Protein AF-A0A317JE41-F1 (afdb_monomer)

Radius of gyration: 26.54 Å; Cα contacts (8 Å, |Δi|>4): 879; chains: 1; bounding box: 74×48×86 Å

Foldseek 3Di:
DVVVVVVLVVVQVVCVVPPPNPPDDRPCPDPVNVVVVCCCVPPVVVVCVVVVVLPPDPDDDDPDVQAPDACVCLLVVNCLQQQQAAAPVGDGSYDPVRLVVLQRVLVVLVVPDDPVVVVLVVLLVLVLLVQLLQLLQVLCVVCVPLVVVLVVPLVVVVPAQLSVLQVLLNVLSVVLNDPCQRVVNVHPHTSLRSSLSNLVSLVSSVVGDDDDPSCVSNLLSSLSSLQSLAEAAGDLVSLLVSLVVQLPQQDDPVVLVVLVVDDLLSNLLSSLNSNQSSCVSPRRLSSNVSNVCSSVVSGLVWDDLVNLSQTKHFFWWKDFPVATATEILDEQQWTGRHLQDIAGNVSVVSSLLVCLVVVFAEEEEEQEQCVDSNCVNSLCNLCCVCVPPSRVSRYWYKWDHCPFCQLQVVDDDWFLVVLLVVQLCLALVAPVRGIHGGPLDDSVLLSVLSNLVSVLCCCQLVVVDRTDDSLRSNLSVLSSVLLSVVQSCLRRVGRYYYHYYNSSAARRLLNVLLNQQLLCCLAVLVGDDPVNSSSSSSSQASRCCSSRVHHHDDVSSSSSSSSVVSSSVSCVVCSVVSQVSSVVSGPTNSSHGIDMGTD

pLDDT: mean 86.62, std 13.16, range [37.41, 98.38]

Mean predicted aligned error: 8.94 Å

Solvent-accessible surface area (backbone atoms only — not comparable to full-atom values): 31722 Å² total; per-residue (Å²): 105,71,68,56,57,47,50,46,52,51,48,45,54,53,50,69,69,45,89,86,46,87,85,62,75,53,62,79,70,35,65,70,47,46,51,51,52,46,46,43,53,66,61,50,51,61,51,42,76,76,62,66,82,66,84,74,74,87,70,85,81,72,93,59,97,73,54,64,85,58,70,60,44,29,48,72,54,74,52,49,67,44,50,22,21,23,43,90,92,56,62,63,32,56,49,72,68,54,55,52,47,40,50,54,51,39,53,52,46,64,71,66,56,52,71,75,55,54,51,52,53,49,51,46,51,45,48,51,24,50,50,32,20,52,51,27,36,53,50,46,69,79,34,50,69,65,52,52,55,43,62,67,55,44,70,82,35,77,86,39,67,22,52,49,25,38,51,50,12,54,52,24,31,54,49,6,36,32,77,68,19,32,60,92,62,74,37,98,62,32,7,41,57,25,41,41,48,15,54,54,25,44,51,47,19,70,73,38,83,72,60,70,73,56,40,72,58,48,50,63,53,47,19,51,51,26,33,43,54,46,66,33,62,65,89,56,64,66,54,36,51,52,53,51,50,33,33,55,69,35,43,58,77,71,58,58,65,58,42,73,78,51,61,69,38,58,38,52,56,50,47,49,53,13,36,46,54,48,46,67,83,48,66,47,26,38,34,51,50,52,31,46,33,62,75,71,69,44,58,42,72,28,46,40,45,58,82,66,75,48,68,39,29,27,56,28,30,46,34,45,94,88,46,63,25,41,32,27,48,27,35,45,68,41,32,29,42,32,64,71,50,47,46,69,36,67,51,53,54,25,25,46,54,49,30,49,77,67,77,36,31,36,35,38,41,32,43,42,35,50,80,38,75,84,35,25,35,55,43,51,46,55,57,53,48,30,72,38,85,84,30,48,92,28,38,40,43,32,33,50,29,75,71,38,63,72,60,70,54,76,66,90,78,44,49,33,72,62,49,53,53,48,54,50,46,38,58,72,60,18,75,86,54,34,21,40,74,36,88,88,54,57,66,70,60,50,51,52,44,52,63,48,51,54,52,49,45,38,46,68,69,48,71,58,49,65,62,37,54,74,64,53,52,49,27,48,51,52,55,50,52,52,55,50,50,54,49,53,45,56,75,65,62,41,43,30,35,32,35,23,17,76,70,28,29,45,72,22,18,47,52,52,32,48,53,56,52,48,50,44,34,67,70,35,73,93,51,78,54,70,72,58,48,52,49,41,49,36,44,37,36,40,40,15,36,64,76,40,48,38,74,47,57,64,68,60,53,53,48,53,31,53,26,48,43,55,52,51,54,36,41,70,75,41,35,69,61,52,43,58,61,52,50,75,76,45,92,56,63,59,69,81,50,34,42,74,42,82,73

Sequence (599 aa):
MALADEAVKKWDRYTLLFKKTQDRESVQLLKEYRDLKQFFKSKVVRFNKKSLEIGVEEQRITDSGFLIKDLESIRSDADYELLLLRKEEGGYFASSALLRHILLVGQSDELLLHSEYQELISHLKATKDLQAHMIAQEMLKQNLSPIDNFFKQAKDFTLEESAICMSKALIALMLAANPYNLMRNDADKVCEQYLVDFCLFLRQAISKPRSGPLTALIDPLYHKLSYLLFTQACSYEKALELITQLIAMGHSKNELLSAQKIQLDSVLLYQDVAIRTALKAYPSGPLMQALALVREQRLGQGLDLFSQKNWPIQIYAILTDQLKINCMKVASMTMQTTLTDVELIPEFIGFMQVLASRDQKYVVINLQNRSSWQEKARCTCLENSQYKQEFSEHLSVITFDKDSDFYHQRESGSKSSDFLLKCAQEVLSGQEYGFYFSPTVNSSQLTFFINKALLLIHELFFDGKQEFSHRDRLDYIEIFHFFLFLHIIDQLKPDILSFTCKDGVDTSSVFSAEVFAWLHVMNHPEGLPKSKRDFLLYLLYAPAMTLRGRSIDKDRIQRMASAMHVFIEKLNHNGFVIQEAFSQLYQMSFFKKARVQEG

Nearest PDB structures (foldseek):
  5m43-assembly1_A  TM=4.711E-01  e=1.044E+00  Thermochaetoides thermophila DSM 1495
  1p15-assembly2_B  TM=6.102E-01  e=3.814E+00  Mus musculus
  8wx7-assembly1_A  TM=5.776E-01  e=5.875E+00  Homo sapiens

Structure (mmCIF, N/CA/C/O backbone):
data_AF-A0A317JE41-F1
#
_entry.id   AF-A0A317JE41-F1
#
loop_
_atom_site.group_PDB
_atom_site.id
_atom_site.type_symbol
_atom_site.label_atom_id
_atom_site.label_alt_id
_atom_site.label_comp_id
_atom_site.label_asym_id
_atom_site.label_entity_id
_atom_site.label_seq_id
_atom_site.pdbx_PDB_ins_code
_atom_site.Cartn_x
_atom_site.Cartn_y
_atom_site.Cartn_z
_atom_site.occupancy
_atom_site.B_iso_or_equiv
_atom_site.auth_seq_id
_atom_site.auth_comp_id
_atom_site.auth_asym_id
_atom_site.auth_atom_id
_atom_site.pdbx_PDB_model_num
ATOM 1 N N . MET A 1 1 ? 36.221 -1.364 16.313 1.00 59.94 1 MET A N 1
ATOM 2 C CA . MET A 1 1 ? 37.161 -1.456 17.456 1.00 59.94 1 MET A CA 1
ATOM 3 C C . MET A 1 1 ? 37.428 -0.118 18.132 1.00 59.94 1 MET A C 1
ATOM 5 O O . MET A 1 1 ? 37.438 -0.130 19.347 1.00 59.94 1 MET A O 1
ATOM 9 N N . ALA A 1 2 ? 37.556 1.019 17.427 1.00 49.84 2 ALA A N 1
ATOM 10 C CA . ALA A 1 2 ? 37.812 2.320 18.074 1.00 49.84 2 ALA A CA 1
ATOM 11 C C . ALA A 1 2 ? 36.802 2.680 19.188 1.00 49.84 2 ALA A C 1
ATOM 13 O O . ALA A 1 2 ? 37.223 3.007 20.289 1.00 49.84 2 ALA A O 1
ATOM 14 N N . LEU A 1 3 ? 35.494 2.507 18.948 1.00 45.66 3 LEU A N 1
ATOM 15 C CA . LEU A 1 3 ? 34.444 2.729 19.958 1.00 45.66 3 LEU A CA 1
ATOM 16 C C . LEU A 1 3 ? 34.492 1.729 21.126 1.00 45.66 3 LEU A C 1
ATOM 18 O O . LEU A 1 3 ? 34.196 2.099 22.255 1.00 45.66 3 LEU A O 1
ATOM 22 N N . ALA A 1 4 ? 34.895 0.478 20.879 1.00 54.88 4 ALA A N 1
ATOM 23 C CA . ALA A 1 4 ? 35.061 -0.531 21.927 1.00 54.88 4 ALA A CA 1
ATOM 24 C C . ALA A 1 4 ? 36.311 -0.249 22.776 1.00 54.88 4 ALA A C 1
ATOM 26 O O . ALA A 1 4 ? 36.236 -0.293 23.997 1.00 54.88 4 ALA A O 1
ATOM 27 N N . ASP A 1 5 ? 37.431 0.128 22.150 1.00 65.56 5 ASP A N 1
ATOM 28 C CA . ASP A 1 5 ? 38.633 0.586 22.853 1.00 65.56 5 ASP A CA 1
ATOM 29 C C . ASP A 1 5 ? 38.342 1.892 23.634 1.00 65.56 5 ASP A C 1
ATOM 31 O O . ASP A 1 5 ? 38.882 2.090 24.720 1.00 65.56 5 ASP A O 1
ATOM 35 N N . GLU A 1 6 ? 37.469 2.777 23.134 1.00 63.47 6 GLU A N 1
ATOM 36 C CA . GLU A 1 6 ? 37.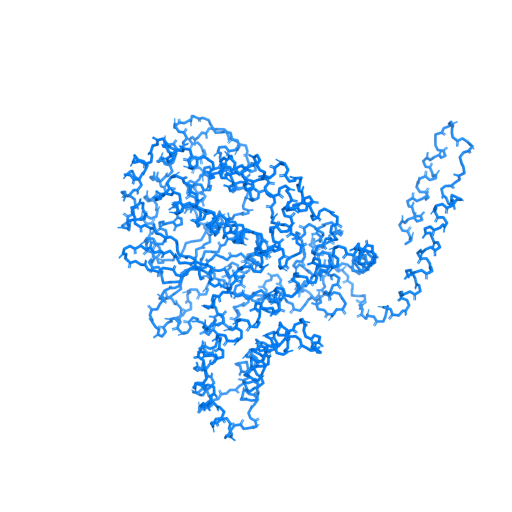043 3.997 23.836 1.00 63.47 6 GLU A CA 1
ATOM 37 C C . GLU A 1 6 ? 36.101 3.700 25.014 1.00 63.47 6 GLU A C 1
ATOM 39 O O . GLU A 1 6 ? 36.295 4.239 26.105 1.00 63.47 6 GLU A O 1
ATOM 44 N N . ALA A 1 7 ? 35.122 2.811 24.832 1.00 59.72 7 ALA A N 1
ATOM 45 C CA . ALA A 1 7 ? 34.223 2.358 25.890 1.00 59.72 7 ALA A CA 1
ATOM 46 C C . ALA A 1 7 ? 34.988 1.624 26.998 1.00 59.72 7 ALA A C 1
ATOM 48 O O . ALA A 1 7 ? 34.762 1.897 28.171 1.00 59.72 7 ALA A O 1
ATOM 49 N N . VAL A 1 8 ? 35.955 0.775 26.642 1.00 68.12 8 VAL A N 1
ATOM 50 C CA . VAL A 1 8 ? 36.831 0.082 27.596 1.00 68.12 8 VAL A CA 1
ATOM 51 C C . VAL A 1 8 ? 37.728 1.060 28.350 1.00 68.12 8 VAL A C 1
ATOM 53 O O . VAL A 1 8 ? 37.846 0.952 29.564 1.00 68.12 8 VAL A O 1
ATOM 56 N N . LYS A 1 9 ? 38.284 2.080 27.682 1.00 71.44 9 LYS A N 1
ATOM 57 C CA . LYS A 1 9 ? 39.023 3.160 28.362 1.00 71.44 9 LYS A CA 1
ATOM 58 C C . LYS A 1 9 ? 38.139 3.961 29.317 1.00 71.44 9 LYS A C 1
ATOM 60 O O . LYS A 1 9 ? 38.589 4.313 30.405 1.00 71.44 9 LYS A O 1
ATOM 65 N N . LYS A 1 10 ? 36.894 4.264 28.930 1.00 71.56 10 LYS A N 1
ATOM 66 C CA . LYS A 1 10 ? 35.920 4.927 29.813 1.00 71.56 10 LYS A CA 1
ATOM 67 C C . LYS A 1 10 ? 35.579 4.030 30.998 1.00 71.56 10 LYS A C 1
ATOM 69 O O . LYS A 1 10 ? 35.565 4.513 32.124 1.00 71.56 10 LYS A O 1
ATOM 74 N N . TRP A 1 11 ? 35.372 2.738 30.765 1.00 64.56 11 TRP A N 1
ATOM 75 C CA . TRP A 1 11 ? 35.027 1.789 31.812 1.00 64.56 11 TRP A CA 1
ATOM 76 C C . TRP A 1 11 ? 36.175 1.605 32.802 1.00 64.56 11 TRP A C 1
ATOM 78 O O . TRP A 1 11 ? 35.960 1.833 33.983 1.00 64.56 11 TRP A O 1
ATOM 88 N N . ASP A 1 12 ? 37.404 1.363 32.332 1.00 73.06 12 ASP A N 1
ATOM 89 C CA . ASP A 1 12 ? 38.615 1.311 33.167 1.00 73.06 12 ASP A CA 1
ATOM 90 C C . ASP A 1 12 ? 38.791 2.594 34.000 1.00 73.06 12 ASP A C 1
ATOM 92 O O . ASP A 1 12 ? 39.126 2.536 35.184 1.00 73.06 12 ASP A O 1
ATOM 96 N N . ARG A 1 13 ? 38.492 3.764 33.415 1.00 69.88 13 ARG A N 1
ATOM 97 C CA . ARG A 1 13 ? 38.523 5.056 34.116 1.00 69.88 13 ARG A CA 1
ATOM 98 C C . ARG A 1 13 ? 37.475 5.148 35.230 1.00 69.88 13 ARG A C 1
ATOM 100 O O . ARG A 1 13 ? 37.774 5.712 36.280 1.00 69.88 13 ARG A O 1
ATOM 107 N N . TYR A 1 14 ? 36.275 4.601 35.032 1.00 63.78 14 TYR A N 1
ATOM 108 C CA . TYR A 1 14 ? 35.246 4.535 36.076 1.00 63.78 14 TYR A CA 1
ATOM 109 C C . TYR A 1 14 ? 35.567 3.483 37.144 1.00 63.78 14 TYR A C 1
ATOM 111 O O . TYR A 1 14 ? 35.355 3.748 38.324 1.00 63.78 14 TYR A O 1
ATOM 119 N N . THR A 1 15 ? 36.151 2.341 36.779 1.00 64.19 15 THR A N 1
ATOM 120 C CA . THR A 1 15 ? 36.567 1.294 37.729 1.00 64.19 15 THR A CA 1
ATOM 121 C C . THR A 1 15 ? 37.681 1.777 38.667 1.00 64.19 15 THR A C 1
ATOM 123 O O . THR A 1 15 ? 37.686 1.423 39.845 1.00 64.19 15 THR A O 1
ATOM 126 N N . LEU A 1 16 ? 38.567 2.657 38.180 1.00 62.62 16 LEU A N 1
ATOM 127 C CA . LEU A 1 16 ? 39.599 3.341 38.975 1.00 62.62 16 LEU A CA 1
ATOM 128 C C . LEU A 1 16 ? 39.034 4.359 39.985 1.00 62.62 16 LEU A C 1
ATOM 130 O O . LEU A 1 16 ? 39.674 4.632 41.000 1.00 62.62 16 LEU A O 1
ATOM 134 N N . LEU A 1 17 ? 37.851 4.931 39.730 1.00 59.09 17 LEU A N 1
ATOM 135 C CA . LEU A 1 17 ? 37.227 5.934 40.607 1.00 59.09 17 LEU A CA 1
ATOM 136 C C . LEU A 1 17 ? 36.555 5.313 41.845 1.00 59.09 17 LEU A C 1
ATOM 138 O O . LEU A 1 17 ? 36.414 5.983 42.871 1.00 59.09 17 LEU A O 1
ATOM 142 N N . PHE A 1 18 ? 36.182 4.032 41.798 1.00 58.84 18 PHE A N 1
ATOM 143 C CA . PHE A 1 18 ? 35.609 3.328 42.944 1.00 58.84 18 PHE A CA 1
ATOM 144 C C . PHE A 1 18 ? 36.723 2.728 43.821 1.00 58.84 18 PHE A C 1
ATOM 146 O O . PHE A 1 18 ? 37.302 1.688 43.527 1.00 58.84 18 PHE A O 1
ATOM 153 N N . LYS A 1 19 ? 37.007 3.378 44.959 1.00 52.50 19 LYS A N 1
ATOM 154 C CA . LYS A 1 19 ? 38.100 3.053 45.909 1.00 52.50 19 LYS A CA 1
ATOM 155 C C . LYS A 1 19 ? 38.102 1.629 46.512 1.00 52.50 19 LYS A C 1
ATOM 157 O O . LYS A 1 19 ? 39.000 1.320 47.284 1.00 52.50 19 LYS A O 1
ATOM 162 N N . LYS A 1 20 ? 37.128 0.764 46.201 1.00 54.53 20 LYS A N 1
ATOM 163 C CA . LYS A 1 20 ? 37.030 -0.621 46.713 1.00 54.53 20 LYS A CA 1
ATOM 164 C C . LYS A 1 20 ? 37.390 -1.706 45.686 1.00 54.53 20 LYS A C 1
ATOM 166 O O . LYS A 1 20 ? 37.285 -2.884 46.001 1.00 54.53 20 LYS A O 1
ATOM 171 N N . THR A 1 21 ? 37.818 -1.333 44.481 1.00 54.47 21 THR A N 1
ATOM 172 C CA . THR A 1 21 ? 38.137 -2.266 43.381 1.00 54.47 21 THR A CA 1
ATOM 173 C C . THR A 1 21 ? 39.599 -2.182 42.934 1.00 54.47 21 THR A C 1
ATOM 175 O O . THR A 1 21 ? 39.884 -2.298 41.748 1.00 54.47 21 THR A O 1
ATOM 178 N N . GLN A 1 22 ? 40.539 -1.982 43.867 1.00 54.03 22 GLN A N 1
ATOM 179 C CA . GLN A 1 22 ? 41.975 -1.904 43.543 1.00 54.03 22 GLN A CA 1
ATOM 180 C C . GLN A 1 22 ? 42.580 -3.225 43.022 1.00 54.03 22 GLN A C 1
ATOM 182 O O . GLN A 1 22 ? 43.631 -3.175 42.394 1.00 54.03 22 GLN A O 1
ATOM 187 N N . ASP A 1 23 ? 41.884 -4.358 43.172 1.00 57.72 23 ASP A N 1
ATOM 188 C CA . ASP A 1 23 ? 42.351 -5.681 42.718 1.00 57.72 23 ASP A CA 1
ATOM 189 C C . ASP A 1 23 ? 41.690 -6.187 41.420 1.00 57.72 23 ASP A C 1
ATOM 191 O O . ASP A 1 23 ? 41.852 -7.352 41.056 1.00 57.72 23 ASP A O 1
ATOM 195 N N . ARG A 1 24 ? 40.910 -5.363 40.702 1.00 58.41 24 ARG A N 1
ATOM 196 C CA . ARG A 1 24 ? 40.338 -5.794 39.413 1.00 58.41 24 ARG A CA 1
ATOM 197 C C . ARG A 1 24 ? 41.278 -5.455 38.261 1.00 58.41 24 ARG A C 1
ATOM 199 O O . ARG A 1 24 ? 41.581 -4.289 38.024 1.00 58.41 24 ARG A O 1
ATOM 206 N N . GLU A 1 25 ? 41.701 -6.488 37.532 1.00 65.81 25 GLU A N 1
ATOM 207 C CA . GLU A 1 25 ? 42.441 -6.350 36.278 1.00 65.81 25 GLU A CA 1
ATOM 208 C C . GLU A 1 25 ? 41.686 -5.432 35.302 1.00 65.81 25 GLU A C 1
ATOM 210 O O . GLU A 1 25 ? 40.456 -5.478 35.216 1.00 65.81 25 GLU A O 1
ATOM 215 N N . SER A 1 26 ? 42.423 -4.588 34.567 1.00 72.44 26 SER A N 1
ATOM 216 C CA . SER A 1 26 ? 41.848 -3.752 33.504 1.00 72.44 26 SER A CA 1
ATOM 217 C C . SER A 1 26 ? 41.014 -4.615 32.562 1.00 72.44 26 SER A C 1
ATOM 219 O O . SER A 1 26 ? 41.409 -5.726 32.200 1.00 72.44 26 SER A O 1
ATOM 221 N N . VAL A 1 27 ? 39.890 -4.076 32.095 1.00 69.62 27 VAL A N 1
ATOM 222 C CA . VAL A 1 27 ? 39.012 -4.741 31.126 1.00 69.62 27 VAL A CA 1
ATOM 223 C C . VAL A 1 27 ? 39.783 -5.099 29.844 1.00 69.62 27 VAL A C 1
ATOM 225 O O . VAL A 1 27 ? 39.440 -6.061 29.164 1.00 69.62 27 VAL A O 1
ATOM 228 N N . GLN A 1 28 ? 40.889 -4.405 29.545 1.00 70.12 28 GLN A N 1
ATOM 229 C CA . GLN A 1 28 ? 41.790 -4.735 28.432 1.00 70.12 28 GLN A CA 1
ATOM 230 C C . GLN A 1 28 ? 42.586 -6.035 28.629 1.00 70.12 28 GLN A C 1
ATOM 232 O O . GLN A 1 28 ? 43.071 -6.625 27.656 1.00 70.12 28 GLN A O 1
ATOM 237 N N . LEU A 1 29 ? 42.779 -6.455 29.879 1.00 72.88 29 LEU A N 1
ATOM 238 C CA . LEU A 1 29 ? 43.512 -7.661 30.251 1.00 72.88 29 LEU A CA 1
ATOM 239 C C . LEU A 1 29 ? 42.608 -8.895 30.313 1.00 72.88 29 LEU A C 1
ATOM 241 O O . LEU A 1 29 ? 43.124 -10.001 30.151 1.00 72.88 29 LEU A O 1
ATOM 245 N N . LEU A 1 30 ? 41.292 -8.697 30.452 1.00 77.50 30 LEU A N 1
ATOM 246 C CA . LEU A 1 30 ? 40.309 -9.774 30.464 1.00 77.50 30 LEU A CA 1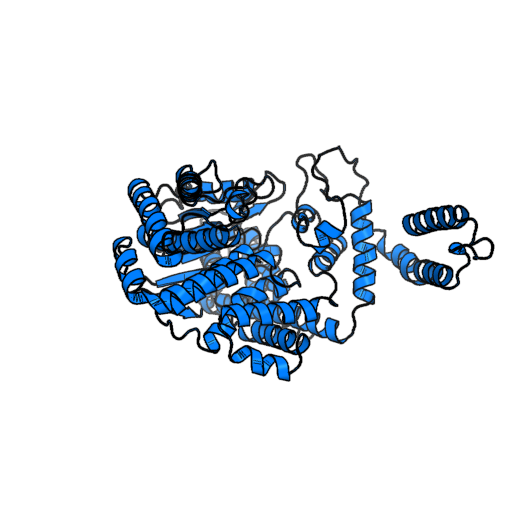
ATOM 247 C C . LEU A 1 30 ? 40.422 -10.638 29.209 1.00 77.50 30 LEU A C 1
ATOM 249 O O . LEU A 1 30 ? 40.522 -10.142 28.077 1.00 77.50 30 LEU A O 1
ATOM 253 N N . LYS A 1 31 ? 40.383 -11.954 29.425 1.00 76.12 31 LYS A N 1
ATOM 254 C CA . LYS A 1 31 ? 40.452 -12.952 28.360 1.00 76.12 31 LYS A CA 1
ATOM 255 C C . LYS A 1 31 ? 39.328 -12.732 27.350 1.00 76.12 31 LYS A C 1
ATOM 257 O O . LYS A 1 31 ? 39.586 -12.725 26.157 1.00 76.12 31 LYS A O 1
ATOM 262 N N . GLU A 1 32 ? 38.128 -12.423 27.820 1.00 73.19 32 GLU A N 1
ATOM 263 C CA . GLU A 1 32 ? 36.938 -12.159 27.013 1.00 73.19 32 GLU A CA 1
ATOM 264 C C . GLU A 1 32 ? 37.141 -10.964 26.070 1.00 73.19 32 GLU A C 1
ATOM 266 O O . GLU A 1 32 ? 36.767 -11.025 24.900 1.00 73.19 32 GLU A O 1
ATOM 271 N N . TYR A 1 33 ? 37.788 -9.888 26.538 1.00 72.25 33 TYR A N 1
ATOM 272 C CA . TYR A 1 33 ? 38.090 -8.729 25.694 1.00 72.25 33 TYR A CA 1
ATOM 273 C C . TYR A 1 33 ? 39.169 -9.040 24.656 1.00 72.25 33 TYR A C 1
ATOM 275 O O . TYR A 1 33 ? 39.072 -8.620 23.500 1.00 72.25 33 TYR A O 1
ATOM 283 N N . ARG A 1 34 ? 40.206 -9.785 25.050 1.00 76.38 34 ARG A N 1
ATOM 284 C CA . ARG A 1 34 ? 41.276 -10.210 24.138 1.00 76.38 34 ARG A CA 1
ATOM 285 C C . ARG A 1 34 ? 40.758 -11.181 23.085 1.00 76.38 34 ARG A C 1
ATOM 287 O O . ARG A 1 34 ? 41.081 -10.995 21.915 1.00 76.38 34 ARG A O 1
ATOM 294 N N . ASP A 1 35 ? 39.907 -12.122 23.476 1.00 74.56 35 ASP A N 1
ATOM 295 C CA . ASP A 1 35 ? 39.244 -13.080 22.595 1.00 74.56 35 ASP A CA 1
ATOM 296 C C . ASP A 1 35 ? 38.302 -12.348 21.631 1.00 74.56 35 ASP A C 1
ATOM 298 O O . ASP A 1 35 ? 38.370 -12.577 20.425 1.00 74.56 35 ASP A O 1
ATOM 302 N N . LEU A 1 36 ? 37.521 -11.367 22.106 1.00 68.25 36 LEU A N 1
ATOM 303 C CA . LEU A 1 36 ? 36.695 -10.502 21.255 1.00 68.25 36 LEU A CA 1
ATOM 304 C C . LEU A 1 36 ? 37.548 -9.682 20.269 1.00 68.25 36 LEU A C 1
ATOM 306 O O . LEU A 1 36 ? 37.234 -9.595 19.081 1.00 68.25 36 LEU A O 1
ATOM 310 N N . LYS A 1 37 ? 38.663 -9.104 20.731 1.00 72.25 37 LYS A N 1
ATOM 311 C CA . LYS A 1 37 ? 39.606 -8.325 19.908 1.00 72.25 37 LYS A CA 1
ATOM 312 C C . LYS A 1 37 ? 40.315 -9.200 18.874 1.00 72.25 37 LYS A C 1
ATOM 314 O O . LYS A 1 37 ? 40.525 -8.762 17.740 1.00 72.25 37 LYS A O 1
ATOM 319 N N . GLN A 1 38 ? 40.668 -10.428 19.239 1.00 71.44 38 GLN A N 1
ATOM 320 C CA . GLN A 1 38 ? 41.272 -11.421 18.357 1.00 71.44 38 GLN A CA 1
ATOM 321 C C . GLN A 1 38 ? 40.255 -11.965 17.353 1.00 71.44 38 GLN A C 1
ATOM 323 O O . GLN A 1 38 ? 40.590 -12.084 16.174 1.00 71.44 38 GLN A O 1
ATOM 328 N N . PHE A 1 39 ? 39.011 -12.212 17.761 1.00 69.06 39 PHE A N 1
ATOM 329 C CA . PHE A 1 39 ? 37.898 -12.548 16.877 1.00 69.06 39 PHE A CA 1
ATOM 330 C C . PHE A 1 39 ? 37.673 -11.433 15.846 1.00 69.06 39 PHE A C 1
ATOM 332 O O . PHE A 1 39 ? 37.740 -11.688 14.644 1.00 69.06 39 PHE A O 1
ATOM 339 N N . PHE A 1 40 ? 37.565 -10.172 16.281 1.00 61.88 40 PHE A N 1
ATOM 340 C CA . PHE A 1 40 ? 37.446 -9.024 15.376 1.00 61.88 40 PHE A CA 1
ATOM 341 C C . PHE A 1 40 ? 38.630 -8.916 14.405 1.00 61.88 40 PHE A C 1
ATOM 343 O O . PHE A 1 40 ? 38.439 -8.736 13.203 1.00 61.88 40 PHE A O 1
ATOM 350 N N . LYS A 1 41 ? 39.873 -9.057 14.880 1.00 63.41 41 LYS A N 1
ATOM 351 C CA . LYS A 1 41 ? 41.058 -8.995 14.006 1.00 63.41 41 LYS A CA 1
ATOM 352 C C . LYS A 1 41 ? 41.142 -10.167 13.022 1.00 63.41 41 LYS A C 1
ATOM 354 O O . LYS A 1 41 ? 41.528 -9.967 11.872 1.00 63.41 41 LYS A O 1
ATOM 359 N N . SER A 1 42 ? 40.816 -11.380 13.457 1.00 59.28 42 SER A N 1
ATOM 360 C CA . SER A 1 42 ? 41.014 -12.601 12.666 1.00 59.28 42 SER A CA 1
ATOM 361 C C . SER A 1 42 ? 39.864 -12.900 11.708 1.00 59.28 42 SER A C 1
ATOM 363 O O . SER A 1 42 ? 40.121 -13.369 10.599 1.00 59.28 42 SER A O 1
ATOM 365 N N . LYS A 1 43 ? 38.620 -12.611 12.109 1.00 55.34 43 LYS A N 1
ATOM 366 C CA . LYS A 1 43 ? 37.407 -12.909 11.339 1.00 55.34 43 LYS A CA 1
ATOM 367 C C . LYS A 1 43 ? 36.837 -11.680 10.634 1.00 55.34 43 LYS A C 1
ATOM 369 O O . LYS A 1 43 ? 36.477 -11.802 9.474 1.00 55.34 43 LYS A O 1
ATOM 374 N N . VAL A 1 44 ? 36.834 -10.501 11.266 1.00 50.69 44 VAL A N 1
ATOM 375 C CA . VAL A 1 44 ? 36.193 -9.287 10.707 1.00 50.69 44 VAL A CA 1
ATOM 376 C C . VAL A 1 44 ? 37.170 -8.440 9.871 1.00 50.69 44 VAL A C 1
ATOM 378 O O . VAL A 1 44 ? 36.868 -8.064 8.742 1.00 50.69 44 VAL A O 1
ATOM 381 N N . VAL A 1 45 ? 38.387 -8.166 10.362 1.00 53.22 45 VAL A N 1
ATOM 382 C CA . VAL A 1 45 ? 39.374 -7.316 9.649 1.00 53.22 45 VAL A CA 1
ATOM 383 C C . VAL A 1 45 ? 39.982 -8.012 8.423 1.00 53.22 45 VAL A C 1
ATOM 385 O O . VAL A 1 45 ? 40.210 -7.370 7.398 1.00 53.22 45 VAL A O 1
ATOM 388 N N . ARG A 1 46 ? 40.222 -9.329 8.493 1.00 49.25 46 ARG A N 1
ATOM 389 C CA . ARG A 1 46 ? 40.727 -10.116 7.352 1.00 49.25 46 ARG A CA 1
ATOM 390 C C . ARG A 1 46 ? 39.715 -10.204 6.205 1.00 49.25 46 ARG A C 1
ATOM 392 O O . ARG A 1 46 ? 40.133 -10.209 5.053 1.00 49.25 46 ARG A O 1
ATOM 399 N N . PHE A 1 47 ? 38.418 -10.221 6.519 1.00 40.94 47 PHE A N 1
ATOM 400 C CA . PHE A 1 47 ? 37.336 -10.163 5.531 1.00 40.94 47 PHE A CA 1
ATOM 401 C C . PHE A 1 47 ? 37.239 -8.768 4.895 1.00 40.94 47 PHE A C 1
ATOM 403 O O . PHE A 1 47 ? 37.156 -8.641 3.679 1.00 40.94 47 PHE A O 1
ATOM 410 N N . ASN A 1 48 ? 37.382 -7.719 5.710 1.00 41.94 48 ASN A N 1
ATOM 411 C CA . ASN A 1 48 ? 37.308 -6.319 5.290 1.00 41.94 48 ASN A CA 1
ATOM 412 C C . ASN A 1 48 ? 38.325 -5.920 4.211 1.00 41.94 48 ASN A C 1
ATOM 414 O O . ASN A 1 48 ? 37.986 -5.137 3.333 1.00 41.94 48 ASN A O 1
ATOM 418 N N . LYS A 1 49 ? 39.542 -6.482 4.199 1.00 43.50 49 LYS A N 1
ATOM 419 C CA . LYS A 1 49 ? 40.528 -6.171 3.144 1.00 43.50 49 LYS A CA 1
ATOM 420 C C . LYS A 1 49 ? 40.070 -6.568 1.729 1.00 43.50 49 LYS A C 1
ATOM 422 O O . LYS A 1 49 ? 40.604 -6.019 0.777 1.00 43.50 49 LYS A O 1
ATOM 427 N N . LYS A 1 50 ? 39.107 -7.490 1.598 1.00 41.41 50 LYS A N 1
ATOM 428 C CA . LYS A 1 50 ? 38.481 -7.871 0.318 1.00 41.41 50 LYS A CA 1
ATOM 429 C C . LYS A 1 50 ? 37.220 -7.059 -0.014 1.00 41.41 50 LYS A C 1
ATOM 431 O O . LYS A 1 50 ? 36.847 -7.003 -1.175 1.00 41.41 50 LYS A O 1
ATOM 436 N N . SER A 1 51 ? 36.575 -6.443 0.979 1.00 38.62 51 SER A N 1
ATOM 437 C CA . SER A 1 51 ? 35.281 -5.747 0.832 1.00 38.62 51 SER A CA 1
ATOM 438 C C . SER A 1 51 ? 35.400 -4.218 0.731 1.00 38.62 51 SER A C 1
ATOM 440 O O . SER A 1 51 ? 34.406 -3.545 0.480 1.00 38.62 51 SER A O 1
ATOM 442 N N . LEU A 1 52 ? 36.590 -3.658 0.980 1.00 39.88 52 LEU A N 1
ATOM 443 C CA . LEU A 1 52 ? 36.841 -2.212 1.113 1.00 39.88 52 LEU A CA 1
ATOM 444 C C . LEU A 1 52 ? 37.230 -1.489 -0.188 1.00 39.88 52 LEU A C 1
ATOM 446 O O . LEU A 1 52 ? 37.522 -0.300 -0.140 1.00 39.88 52 LEU A O 1
ATOM 450 N N . GLU A 1 53 ? 37.183 -2.159 -1.341 1.00 43.34 53 GLU A N 1
ATOM 451 C CA . GLU A 1 53 ? 37.290 -1.511 -2.663 1.00 43.34 53 GLU A CA 1
ATOM 452 C C . GLU A 1 53 ? 35.937 -0.972 -3.176 1.00 43.34 53 GLU A C 1
ATOM 454 O O . GLU A 1 53 ? 35.804 -0.604 -4.340 1.00 43.34 53 GLU A O 1
ATOM 459 N N . ILE A 1 54 ? 34.908 -0.898 -2.323 1.00 41.62 54 ILE A N 1
ATOM 460 C CA . ILE A 1 54 ? 33.650 -0.219 -2.658 1.00 41.62 54 ILE A CA 1
ATOM 461 C C . ILE A 1 54 ? 33.891 1.287 -2.497 1.00 41.62 54 ILE A C 1
ATOM 463 O O . ILE A 1 54 ? 33.928 1.802 -1.378 1.00 41.62 54 ILE A O 1
ATOM 467 N N . GLY A 1 55 ? 34.114 1.967 -3.625 1.00 37.88 55 GLY A N 1
ATOM 468 C CA . GLY A 1 55 ? 34.434 3.392 -3.748 1.00 37.88 55 GLY A CA 1
ATOM 469 C C . GLY A 1 55 ? 33.339 4.331 -3.241 1.00 37.88 55 GLY A C 1
ATOM 470 O O . GLY A 1 55 ? 32.657 4.986 -4.021 1.00 37.88 55 GLY A O 1
ATOM 471 N N . VAL A 1 56 ? 33.179 4.427 -1.923 1.00 41.25 56 VAL A N 1
ATOM 472 C CA . VAL A 1 56 ? 32.422 5.512 -1.295 1.00 41.25 56 VAL A CA 1
ATOM 473 C C . VAL A 1 56 ? 33.359 6.714 -1.208 1.00 41.25 56 VAL A C 1
ATOM 475 O O . VAL A 1 56 ? 34.108 6.849 -0.240 1.00 41.25 56 VAL A O 1
ATOM 478 N N . GLU A 1 57 ? 33.368 7.548 -2.251 1.00 38.88 57 GLU A N 1
ATOM 479 C CA . GLU A 1 57 ? 34.060 8.839 -2.219 1.00 38.88 57 GLU A CA 1
ATOM 480 C C . GLU A 1 57 ? 33.594 9.647 -0.999 1.00 38.88 57 GLU A C 1
ATOM 482 O O . GLU A 1 57 ? 32.395 9.805 -0.751 1.00 38.88 57 GLU A O 1
ATOM 487 N N . GLU A 1 58 ? 34.551 10.147 -0.214 1.00 37.41 58 GLU A N 1
ATOM 488 C CA . GLU A 1 58 ? 34.303 11.047 0.913 1.00 37.41 58 GLU A CA 1
ATOM 489 C C . GLU A 1 58 ? 33.845 12.415 0.384 1.00 37.41 58 GLU A C 1
ATOM 491 O O . GLU A 1 58 ? 34.617 13.368 0.295 1.00 37.41 58 GLU A O 1
ATOM 496 N N . GLN A 1 59 ? 32.573 12.524 0.004 1.00 41.03 59 GLN A N 1
ATOM 497 C CA . GLN A 1 59 ? 31.970 13.819 -0.289 1.00 41.03 59 GLN A CA 1
ATOM 498 C C . GLN A 1 59 ? 31.709 14.568 1.024 1.00 41.03 59 GLN A C 1
ATOM 500 O O . GLN A 1 59 ? 31.187 14.012 1.995 1.00 41.03 59 GLN A O 1
ATOM 505 N N . ARG A 1 60 ? 32.132 15.839 1.062 1.00 37.91 60 ARG A N 1
ATOM 506 C CA . ARG A 1 60 ? 31.990 16.732 2.218 1.00 37.91 60 ARG A CA 1
ATOM 507 C C . ARG A 1 60 ? 30.513 16.856 2.586 1.00 37.91 60 ARG A C 1
ATOM 509 O O . ARG A 1 60 ? 29.718 17.370 1.811 1.00 37.91 60 ARG A O 1
ATOM 516 N N . ILE A 1 61 ? 30.173 16.382 3.779 1.00 42.53 61 ILE A N 1
ATOM 517 C CA . ILE A 1 61 ? 28.836 16.492 4.359 1.00 42.53 61 ILE A CA 1
ATOM 518 C C . ILE A 1 61 ? 28.620 17.967 4.720 1.00 42.53 61 ILE A C 1
ATOM 520 O O . ILE A 1 61 ? 29.262 18.471 5.639 1.00 42.53 61 ILE A O 1
ATOM 524 N N . THR A 1 62 ? 27.752 18.663 3.988 1.00 39.75 62 THR A N 1
ATOM 525 C CA . THR A 1 62 ? 27.167 19.934 4.427 1.00 39.75 62 THR A CA 1
ATOM 526 C C . THR A 1 62 ? 26.092 19.651 5.482 1.00 39.75 62 THR A C 1
ATOM 528 O O . THR A 1 62 ? 25.361 18.656 5.390 1.00 39.75 62 THR A O 1
ATOM 531 N N . ASP A 1 63 ? 26.044 20.500 6.515 1.00 39.62 63 ASP A N 1
ATOM 532 C CA . ASP A 1 63 ? 25.119 20.448 7.657 1.00 39.62 63 ASP A CA 1
ATOM 533 C C . ASP A 1 63 ? 23.662 20.676 7.213 1.00 39.62 63 ASP A C 1
ATOM 535 O O . ASP A 1 63 ? 23.049 21.712 7.454 1.00 39.62 63 ASP A O 1
ATOM 539 N N . SER A 1 64 ? 23.071 19.686 6.553 1.00 47.41 64 SER A N 1
ATOM 540 C CA . SER A 1 64 ? 21.622 19.577 6.413 1.00 47.41 64 SER A CA 1
ATOM 541 C C . SER A 1 64 ? 21.083 18.882 7.666 1.00 47.41 64 SER A C 1
ATOM 543 O O . SER A 1 64 ? 21.501 17.757 7.949 1.00 47.41 64 SER A O 1
ATOM 545 N N . GLY A 1 65 ? 20.135 19.490 8.386 1.00 56.78 65 GLY A N 1
ATOM 546 C CA . GLY A 1 65 ? 19.568 18.974 9.648 1.00 56.78 65 GLY A CA 1
ATOM 547 C C . GLY A 1 65 ? 18.883 17.593 9.597 1.00 56.78 65 GLY A C 1
ATOM 548 O O . GLY A 1 65 ? 18.379 17.129 10.617 1.00 56.78 65 GLY A O 1
ATOM 549 N N . PHE A 1 66 ? 18.889 16.919 8.444 1.00 67.75 66 PHE A N 1
ATOM 550 C CA . PHE A 1 66 ? 18.179 15.672 8.151 1.00 67.75 66 PHE A CA 1
ATOM 551 C C . PHE A 1 66 ? 19.139 14.508 7.850 1.00 67.75 66 PHE A C 1
ATOM 553 O O . PHE A 1 66 ? 19.032 13.862 6.820 1.00 67.75 66 PHE A O 1
ATOM 560 N N . LEU A 1 67 ? 20.131 14.253 8.702 1.00 77.25 67 LEU A N 1
ATOM 561 C CA . LEU A 1 67 ? 21.003 13.074 8.577 1.00 77.25 67 LEU A CA 1
ATOM 562 C C . LEU A 1 67 ? 20.427 11.893 9.362 1.00 77.25 67 LEU A C 1
ATOM 564 O O . LEU A 1 67 ? 19.953 12.085 10.483 1.00 77.25 67 LEU A O 1
ATOM 568 N N . ILE A 1 68 ? 20.541 10.674 8.817 1.00 80.44 68 ILE A N 1
ATOM 569 C CA . ILE A 1 68 ? 20.256 9.452 9.581 1.00 80.44 68 ILE A CA 1
ATOM 570 C C . ILE A 1 68 ? 21.254 9.397 10.742 1.00 80.44 68 ILE A C 1
ATOM 572 O O . ILE A 1 68 ? 22.471 9.329 10.534 1.00 80.44 68 ILE A O 1
ATOM 576 N N . LYS A 1 69 ? 20.735 9.489 11.969 1.00 75.44 69 LYS A N 1
ATOM 577 C CA . LYS A 1 69 ? 21.552 9.736 13.167 1.00 75.44 69 LYS A CA 1
ATOM 578 C C . LYS A 1 69 ? 22.235 8.476 13.682 1.00 75.44 69 LYS A C 1
ATOM 580 O O . LYS A 1 69 ? 23.363 8.548 14.166 1.00 75.44 69 LYS A O 1
ATOM 585 N N . ASP A 1 70 ? 21.569 7.332 13.575 1.00 82.50 70 ASP A N 1
ATOM 586 C CA . ASP A 1 70 ? 22.028 6.083 14.171 1.00 82.50 70 ASP A CA 1
ATOM 587 C C . ASP A 1 70 ? 21.522 4.843 13.423 1.00 82.50 70 ASP A C 1
ATOM 589 O O . ASP A 1 70 ? 20.690 4.910 12.523 1.00 82.50 70 ASP A O 1
ATOM 593 N N . LEU A 1 71 ? 22.066 3.685 13.800 1.00 86.06 71 LEU A N 1
ATOM 594 C CA . LEU A 1 71 ? 21.673 2.390 13.249 1.00 86.06 71 LEU A CA 1
ATOM 595 C C . LEU A 1 71 ? 20.274 1.956 13.713 1.00 86.06 71 LEU A C 1
ATOM 597 O O . LEU A 1 71 ? 19.643 1.139 13.048 1.00 86.06 71 LEU A O 1
ATOM 601 N N . GLU A 1 72 ? 19.795 2.470 14.846 1.00 86.25 72 GLU A N 1
ATOM 602 C CA . GLU A 1 72 ? 18.527 2.044 15.437 1.00 86.25 72 GLU A CA 1
ATOM 603 C C . GLU A 1 72 ? 17.344 2.532 14.599 1.00 8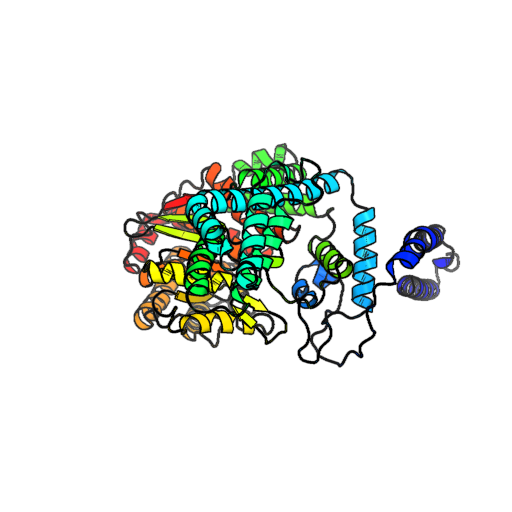6.25 72 GLU A C 1
ATOM 605 O O . GLU A 1 72 ? 16.435 1.751 14.344 1.00 86.25 72 GLU A O 1
ATOM 610 N N . SER A 1 73 ? 17.422 3.749 14.052 1.00 85.62 73 SER A N 1
ATOM 611 C CA . SER A 1 73 ? 16.461 4.286 13.073 1.00 85.62 73 SER A CA 1
ATOM 612 C C . SER A 1 73 ? 16.303 3.415 11.818 1.00 85.62 73 SER A C 1
ATOM 614 O O . SER A 1 73 ? 15.222 3.339 11.235 1.00 85.62 73 SER A O 1
ATOM 616 N N . ILE A 1 74 ? 17.369 2.716 11.408 1.00 86.69 74 ILE A N 1
ATOM 617 C CA . ILE A 1 74 ? 17.326 1.747 10.308 1.00 86.69 74 ILE A CA 1
ATOM 618 C C . ILE A 1 74 ? 16.720 0.437 10.803 1.00 86.69 74 ILE A C 1
ATOM 620 O O . ILE A 1 74 ? 15.880 -0.136 10.119 1.00 86.69 74 ILE A O 1
ATOM 624 N N . ARG A 1 75 ? 17.114 -0.043 11.991 1.00 85.56 75 ARG A N 1
ATOM 625 C CA . ARG A 1 75 ? 16.597 -1.303 12.550 1.00 85.56 75 ARG A CA 1
ATOM 626 C C . ARG A 1 75 ? 15.097 -1.259 12.829 1.00 85.56 75 ARG A C 1
ATOM 628 O O . ARG A 1 75 ? 14.450 -2.300 12.698 1.00 85.56 75 ARG A O 1
ATOM 635 N N . SER A 1 76 ? 14.583 -0.089 13.199 1.00 83.12 76 SER A N 1
ATOM 636 C CA . SER A 1 76 ? 13.167 0.187 13.438 1.00 83.12 76 SER A CA 1
ATOM 637 C C . SER A 1 76 ? 12.380 0.531 12.170 1.00 83.12 76 SER A C 1
ATOM 639 O O . SER A 1 76 ? 11.177 0.740 12.268 1.00 83.12 76 SER A O 1
ATOM 641 N N . ASP A 1 77 ? 13.027 0.552 10.996 1.00 84.50 77 ASP A N 1
ATOM 642 C CA . ASP A 1 77 ? 12.411 0.879 9.699 1.00 84.50 77 ASP A CA 1
ATOM 643 C C . ASP A 1 77 ? 11.892 2.327 9.572 1.00 84.50 77 ASP A C 1
ATOM 645 O O . ASP A 1 77 ? 11.105 2.632 8.677 1.00 84.50 77 ASP A O 1
ATOM 649 N N . ALA A 1 78 ? 12.330 3.236 10.449 1.00 82.00 78 ALA A N 1
ATOM 650 C CA . ALA A 1 78 ? 11.868 4.623 10.455 1.00 82.00 78 ALA A CA 1
ATOM 651 C C . ALA A 1 78 ? 12.463 5.433 9.290 1.00 82.00 78 ALA A C 1
ATOM 653 O O . ALA A 1 78 ? 11.734 6.078 8.542 1.00 82.00 78 ALA A O 1
ATOM 654 N N . ASP A 1 79 ? 13.784 5.343 9.098 1.00 82.50 79 ASP A N 1
ATOM 655 C CA . ASP A 1 79 ? 14.527 6.199 8.159 1.00 82.50 79 ASP A CA 1
ATOM 656 C C . ASP A 1 79 ? 15.152 5.423 6.983 1.00 82.50 79 ASP A C 1
ATOM 658 O O . ASP A 1 79 ? 15.955 5.968 6.222 1.00 82.50 79 ASP A O 1
ATOM 662 N N . TYR A 1 80 ? 14.796 4.144 6.800 1.00 84.00 80 TYR A N 1
ATOM 663 C CA . TYR A 1 80 ? 15.370 3.287 5.750 1.00 84.00 80 TYR A CA 1
ATOM 664 C C . TYR A 1 80 ? 15.244 3.899 4.343 1.00 84.00 80 TYR A C 1
ATOM 666 O O . TYR A 1 80 ? 16.164 3.784 3.532 1.00 84.00 80 TYR A O 1
ATOM 674 N N . GLU A 1 81 ? 14.134 4.585 4.051 1.00 86.31 81 GLU A N 1
ATOM 675 C CA . GLU A 1 81 ? 13.896 5.182 2.730 1.00 86.31 81 GLU A CA 1
ATOM 676 C C . GLU A 1 81 ? 14.935 6.246 2.358 1.00 86.31 81 GLU A C 1
ATOM 678 O O . GLU A 1 81 ? 15.268 6.398 1.186 1.00 86.31 81 GLU A O 1
ATOM 683 N N . LEU A 1 82 ? 15.525 6.925 3.346 1.00 89.50 82 LEU A N 1
ATOM 684 C CA . LEU A 1 82 ? 16.537 7.952 3.111 1.00 89.50 82 LEU A CA 1
ATOM 685 C C . LEU A 1 82 ? 17.849 7.368 2.555 1.00 89.50 82 LEU A C 1
ATOM 687 O O . LEU A 1 82 ? 18.648 8.102 1.979 1.00 89.50 82 LEU A O 1
ATOM 691 N N . LEU A 1 83 ? 18.073 6.051 2.661 1.00 90.19 83 LEU A N 1
ATOM 692 C CA . LEU A 1 83 ? 19.189 5.370 1.987 1.00 90.19 83 LEU A CA 1
ATOM 693 C C . LEU A 1 83 ? 18.994 5.281 0.464 1.00 90.19 83 LEU A C 1
ATOM 695 O O . LEU A 1 83 ? 19.965 5.133 -0.282 1.00 90.19 83 LEU A O 1
ATOM 699 N N . LEU A 1 84 ? 17.745 5.352 0.003 1.00 90.25 84 LEU A N 1
ATOM 700 C CA . LEU A 1 84 ? 17.372 5.265 -1.408 1.00 90.25 84 LEU A CA 1
ATOM 701 C C . LEU A 1 84 ? 17.301 6.637 -2.079 1.00 90.25 84 LEU A C 1
ATOM 703 O O . LEU A 1 84 ? 17.401 6.707 -3.301 1.00 90.25 84 LEU A O 1
ATOM 707 N N . LEU A 1 85 ? 17.156 7.708 -1.298 1.00 91.25 85 LEU A N 1
ATOM 708 C CA . LEU A 1 85 ? 17.053 9.079 -1.793 1.00 91.25 85 LEU A CA 1
ATOM 709 C C . LEU A 1 85 ? 18.411 9.788 -1.816 1.00 91.25 85 LEU A C 1
ATOM 711 O O . LEU A 1 85 ? 19.320 9.482 -1.039 1.00 91.25 85 LEU A O 1
ATOM 715 N N . ARG A 1 86 ? 18.533 10.777 -2.701 1.00 90.19 86 ARG A N 1
ATOM 716 C CA . ARG A 1 86 ? 19.653 11.726 -2.729 1.00 90.19 86 ARG A CA 1
ATOM 717 C C . ARG A 1 86 ? 19.241 13.061 -2.128 1.00 90.19 86 ARG A C 1
ATOM 719 O O . ARG A 1 86 ? 18.076 13.450 -2.183 1.00 90.19 86 ARG A O 1
ATOM 726 N N . LYS A 1 87 ? 20.210 13.781 -1.565 1.00 89.00 87 LYS A N 1
ATOM 727 C CA . LYS A 1 87 ? 20.002 15.189 -1.209 1.00 89.00 87 LYS A CA 1
ATOM 728 C C . LYS A 1 87 ? 19.892 16.032 -2.479 1.00 89.00 87 LYS A C 1
ATOM 730 O O . LYS A 1 87 ? 20.494 15.687 -3.493 1.00 89.00 87 LYS A O 1
ATOM 735 N N . GLU A 1 88 ? 19.210 17.170 -2.381 1.00 86.88 88 GLU A N 1
ATOM 736 C CA . GLU A 1 88 ? 19.089 18.128 -3.493 1.00 86.88 88 GLU A CA 1
ATOM 737 C C . GLU A 1 88 ? 20.460 18.661 -3.949 1.00 86.88 88 GLU A C 1
ATOM 739 O O . GLU A 1 88 ? 20.716 18.811 -5.137 1.00 86.88 88 GLU A O 1
ATOM 744 N N . GLU A 1 89 ? 21.386 18.872 -3.007 1.00 84.12 89 GLU A N 1
ATOM 745 C CA . GLU A 1 89 ? 22.772 19.290 -3.284 1.00 84.12 89 GLU A CA 1
ATOM 746 C C . GLU A 1 89 ? 23.660 18.147 -3.823 1.00 84.12 89 GLU A C 1
ATOM 748 O O . GLU A 1 89 ? 24.834 18.355 -4.130 1.00 84.12 89 GLU A O 1
ATOM 753 N N . GLY A 1 90 ? 23.123 16.929 -3.924 1.00 81.75 90 GLY A N 1
ATOM 754 C CA . GLY A 1 90 ? 23.879 15.707 -4.173 1.00 81.75 90 GLY A CA 1
ATOM 755 C C . GLY A 1 90 ? 24.356 15.007 -2.892 1.00 81.75 90 GLY A C 1
ATOM 756 O O . GLY A 1 90 ? 24.316 15.541 -1.784 1.00 81.75 90 GLY A O 1
ATOM 757 N N . GLY A 1 91 ? 24.789 13.754 -3.040 1.00 84.88 91 GLY A N 1
ATOM 758 C CA . GLY A 1 91 ? 25.196 12.896 -1.922 1.00 84.88 91 GLY A CA 1
ATOM 759 C C . GLY A 1 91 ? 24.030 12.204 -1.198 1.00 84.88 91 GLY A C 1
ATOM 760 O O . GLY A 1 91 ? 22.874 12.262 -1.623 1.00 84.88 91 GLY A O 1
ATOM 761 N N . TYR A 1 92 ? 24.353 11.508 -0.103 1.00 87.38 92 TYR A N 1
ATOM 762 C CA . TYR A 1 92 ? 23.436 10.620 0.628 1.00 87.38 92 TYR A CA 1
ATOM 763 C C . TYR A 1 92 ? 23.030 11.180 1.998 1.00 87.38 92 TYR A C 1
ATOM 765 O O . TYR A 1 92 ? 23.771 11.941 2.624 1.00 87.38 92 TYR A O 1
ATOM 773 N N . PHE A 1 93 ? 21.884 10.732 2.515 1.00 87.69 93 PHE A N 1
ATOM 774 C CA . PHE A 1 93 ? 21.417 11.041 3.876 1.00 87.69 93 PHE A CA 1
ATOM 775 C C . PHE A 1 93 ? 22.102 10.215 4.981 1.00 87.69 93 PHE A C 1
ATOM 777 O O . PHE A 1 93 ? 21.906 10.483 6.167 1.00 87.69 93 PHE A O 1
ATOM 784 N N . ALA A 1 94 ? 22.935 9.237 4.610 1.00 87.81 94 ALA A N 1
ATOM 785 C CA . ALA A 1 94 ? 23.753 8.453 5.530 1.00 87.81 94 ALA A CA 1
ATOM 786 C C . ALA A 1 94 ? 25.220 8.893 5.495 1.00 87.81 94 ALA A C 1
ATOM 788 O O . ALA A 1 94 ? 25.820 9.037 4.430 1.00 87.81 94 ALA A O 1
ATOM 789 N N . SER A 1 95 ? 25.827 9.033 6.675 1.00 85.88 95 SER A N 1
ATOM 790 C CA . SER A 1 95 ? 27.270 9.258 6.784 1.00 85.88 95 SER A CA 1
ATOM 791 C C . SER A 1 95 ? 28.067 7.996 6.426 1.00 85.88 95 SER A C 1
ATOM 793 O O . SER A 1 95 ? 27.618 6.871 6.656 1.00 85.88 95 SER A O 1
ATOM 795 N N . SER A 1 96 ? 29.305 8.163 5.949 1.00 83.81 96 SER A N 1
ATOM 796 C CA . SER A 1 96 ? 30.220 7.034 5.687 1.00 83.81 96 SER A CA 1
ATOM 797 C C . SER A 1 96 ? 30.441 6.160 6.935 1.00 83.81 96 SER A C 1
ATOM 799 O O . SER A 1 96 ? 30.524 4.935 6.843 1.00 83.81 96 SER A O 1
ATOM 801 N N . ALA A 1 97 ? 30.456 6.766 8.128 1.00 84.94 97 ALA A N 1
ATOM 802 C CA . ALA A 1 97 ? 30.540 6.038 9.393 1.00 84.94 97 ALA A CA 1
ATOM 803 C C . ALA A 1 97 ? 29.327 5.119 9.620 1.00 84.94 97 ALA A C 1
ATOM 805 O O . ALA A 1 97 ? 29.505 3.953 9.977 1.00 84.94 97 ALA A O 1
ATOM 806 N N . LEU A 1 98 ? 28.111 5.611 9.356 1.00 88.00 98 LEU A N 1
ATOM 807 C CA . LEU A 1 98 ? 26.891 4.813 9.463 1.00 88.00 98 LEU A CA 1
ATOM 808 C C . LEU A 1 98 ? 26.873 3.672 8.440 1.00 88.00 98 LEU A C 1
ATOM 810 O O . LEU A 1 98 ? 26.596 2.536 8.811 1.00 88.00 98 LEU A O 1
ATOM 814 N N . LEU A 1 99 ? 27.247 3.932 7.183 1.00 88.31 99 LEU A N 1
ATOM 815 C CA . LEU A 1 99 ? 27.327 2.892 6.147 1.00 88.31 99 LEU A CA 1
ATOM 816 C C . LEU A 1 99 ? 28.318 1.778 6.527 1.00 88.31 99 LEU A C 1
ATOM 818 O O . LEU A 1 99 ? 28.020 0.591 6.375 1.00 88.31 99 LEU A O 1
ATOM 822 N N . ARG A 1 100 ? 29.474 2.138 7.102 1.00 84.75 100 ARG A N 1
ATOM 823 C CA . ARG A 1 100 ? 30.437 1.166 7.654 1.00 84.75 100 ARG A CA 1
ATOM 824 C C . ARG A 1 100 ? 29.846 0.373 8.822 1.00 84.75 100 ARG A C 1
ATOM 826 O O . ARG A 1 100 ? 30.124 -0.818 8.943 1.00 84.75 100 ARG A O 1
ATOM 833 N N . HIS A 1 101 ? 29.047 1.008 9.678 1.00 87.69 101 HIS A N 1
ATOM 834 C CA . HIS A 1 101 ? 28.363 0.323 10.776 1.00 87.69 101 HIS A CA 1
ATOM 835 C C . HIS A 1 101 ? 27.297 -0.657 10.270 1.00 87.69 101 HIS A C 1
ATOM 837 O O . HIS A 1 101 ? 27.263 -1.781 10.762 1.00 87.69 101 HIS A O 1
ATOM 843 N N . ILE A 1 102 ? 26.501 -0.286 9.260 1.00 88.50 102 ILE A N 1
ATOM 844 C CA . ILE A 1 102 ? 25.537 -1.187 8.603 1.00 88.50 102 ILE A CA 1
ATOM 845 C C . ILE A 1 102 ? 26.256 -2.425 8.063 1.00 88.50 102 ILE A C 1
ATOM 847 O O . ILE A 1 102 ? 25.842 -3.546 8.349 1.00 88.50 102 ILE A O 1
ATOM 851 N N . LEU A 1 103 ? 27.366 -2.233 7.340 1.00 86.88 103 LEU A N 1
ATOM 852 C CA . LEU A 1 103 ? 28.171 -3.337 6.810 1.00 86.88 103 LEU A CA 1
ATOM 853 C C . LEU A 1 103 ? 28.664 -4.270 7.919 1.00 86.88 103 LEU A C 1
ATOM 855 O O . LEU A 1 103 ? 28.532 -5.483 7.799 1.00 86.88 103 LEU A O 1
ATOM 859 N N . LEU A 1 104 ? 29.219 -3.711 8.994 1.00 83.88 104 LEU A N 1
ATOM 860 C CA . LEU A 1 104 ? 29.843 -4.485 10.064 1.00 83.88 104 LEU A CA 1
ATOM 861 C C . LEU A 1 104 ? 28.822 -5.235 10.925 1.00 83.88 104 LEU A C 1
ATOM 863 O O . LEU A 1 104 ? 29.018 -6.416 11.216 1.00 83.88 104 LEU A O 1
ATOM 867 N N . VAL A 1 105 ? 27.751 -4.557 11.343 1.00 84.44 105 VAL A N 1
ATOM 868 C CA . VAL A 1 105 ? 26.708 -5.159 12.184 1.00 84.44 105 VAL A CA 1
ATOM 869 C C . VAL A 1 105 ? 25.881 -6.136 11.362 1.00 84.44 105 VAL A C 1
ATOM 871 O O . VAL A 1 105 ? 25.764 -7.287 11.759 1.00 84.44 105 VAL A O 1
ATOM 874 N N . GLY A 1 106 ? 25.420 -5.739 10.172 1.00 83.31 106 GLY A N 1
ATOM 875 C CA . GLY A 1 106 ? 24.631 -6.614 9.307 1.00 83.31 106 GLY A CA 1
ATOM 876 C C . GLY A 1 106 ? 25.376 -7.893 8.902 1.00 83.31 106 GLY A C 1
ATOM 877 O O . GLY A 1 106 ? 24.790 -8.968 8.915 1.00 83.31 106 GLY A O 1
ATOM 878 N N . GLN A 1 107 ? 26.686 -7.820 8.623 1.00 80.56 107 GLN A N 1
ATOM 879 C CA . GLN A 1 107 ? 27.507 -9.019 8.379 1.00 80.56 107 GLN A CA 1
ATOM 880 C C . GLN A 1 107 ? 27.640 -9.915 9.613 1.00 80.56 107 GLN A C 1
ATOM 882 O O . GLN A 1 107 ? 27.688 -11.135 9.483 1.00 80.56 107 GLN A O 1
ATOM 887 N N . SER A 1 108 ? 27.745 -9.323 10.803 1.00 80.88 108 SER A N 1
ATOM 888 C CA . SER A 1 108 ? 27.852 -10.091 12.046 1.00 80.88 108 SER A CA 1
ATOM 889 C C . SER A 1 108 ? 26.541 -10.816 12.339 1.00 80.88 108 SER A C 1
ATOM 891 O O . SER A 1 108 ? 26.559 -12.007 12.635 1.00 80.88 108 SER A O 1
ATOM 893 N N . ASP A 1 109 ? 25.418 -10.122 12.166 1.00 79.81 109 ASP A N 1
ATOM 894 C CA . ASP A 1 109 ? 24.072 -10.676 12.296 1.00 79.81 109 ASP A CA 1
ATOM 895 C C . ASP A 1 109 ? 23.832 -11.809 11.283 1.00 79.81 109 ASP A C 1
ATOM 897 O O . ASP A 1 109 ? 23.285 -12.848 11.641 1.00 79.81 109 ASP A O 1
ATOM 901 N N . GLU A 1 110 ? 24.316 -11.665 10.043 1.00 78.12 110 GLU A N 1
ATOM 902 C CA . GLU A 1 110 ? 24.234 -12.708 9.008 1.00 78.12 110 GLU A CA 1
ATOM 903 C C . GLU A 1 110 ? 25.003 -13.983 9.397 1.00 78.12 110 GLU A C 1
ATOM 905 O O . GLU A 1 110 ? 24.541 -15.094 9.150 1.00 78.12 110 GLU A O 1
ATOM 910 N N . LEU A 1 111 ? 26.162 -13.835 10.047 1.00 77.62 111 LEU A N 1
ATOM 911 C CA . LEU A 1 111 ? 26.992 -14.958 10.499 1.00 77.62 111 LEU A CA 1
ATOM 912 C C . LEU A 1 111 ? 26.450 -15.652 11.756 1.00 77.62 111 LEU A C 1
ATOM 914 O O . LEU A 1 111 ? 26.767 -16.819 11.984 1.00 77.62 111 LEU A O 1
ATOM 918 N N . LEU A 1 112 ? 25.685 -14.937 12.582 1.00 74.12 112 LEU A N 1
ATOM 919 C CA . LEU A 1 112 ? 25.118 -15.441 13.837 1.00 74.12 112 LEU A CA 1
ATOM 920 C C . LEU A 1 112 ? 23.707 -16.033 13.668 1.00 74.12 112 LEU A C 1
ATOM 922 O O . LEU A 1 112 ? 23.132 -16.520 14.640 1.00 74.12 112 LEU A O 1
ATOM 926 N N . LEU A 1 113 ? 23.160 -16.024 12.449 1.00 73.25 113 LEU A N 1
ATOM 927 C CA . LEU A 1 113 ? 21.879 -16.647 12.116 1.00 73.25 113 LEU A CA 1
ATOM 928 C C . LEU A 1 113 ? 21.896 -18.157 12.405 1.00 73.25 113 LEU A C 1
ATOM 930 O O . LEU A 1 113 ? 22.622 -18.913 11.756 1.00 73.25 113 LEU A O 1
ATOM 934 N N . HIS A 1 114 ? 21.049 -18.614 13.335 1.00 72.25 114 HIS A N 1
ATOM 935 C CA . HIS A 1 114 ? 20.813 -20.049 13.535 1.00 72.25 114 HIS A CA 1
ATOM 936 C C . HIS A 1 114 ? 20.147 -20.687 12.299 1.00 72.25 114 HIS A C 1
ATOM 938 O O . HIS A 1 114 ? 19.440 -20.017 11.544 1.00 72.25 114 HIS A O 1
ATOM 944 N N . SER A 1 115 ? 20.342 -21.997 12.114 1.00 71.94 115 SER A N 1
ATOM 945 C CA . SER A 1 115 ? 19.859 -22.761 10.949 1.00 71.94 115 SER A CA 1
ATOM 946 C C . SER A 1 115 ? 18.346 -22.663 10.728 1.00 71.94 115 SER A C 1
ATOM 948 O O . SER A 1 115 ? 17.908 -22.510 9.593 1.00 71.94 115 SER A O 1
ATOM 950 N N . GLU A 1 116 ? 17.553 -22.670 11.801 1.00 67.75 116 GLU A N 1
ATOM 951 C CA . GLU A 1 116 ? 16.088 -22.533 11.735 1.00 67.75 116 GLU A CA 1
ATOM 952 C C . GLU A 1 116 ? 15.658 -21.186 11.123 1.00 67.75 116 GLU A C 1
ATOM 954 O O . GLU A 1 116 ? 14.687 -21.104 10.374 1.00 67.75 116 GLU A O 1
ATOM 959 N N . TYR A 1 117 ? 16.419 -20.114 11.367 1.00 72.00 117 TYR A N 1
ATOM 960 C CA . TYR A 1 117 ? 16.125 -18.803 10.783 1.00 72.00 117 TYR A CA 1
ATOM 961 C C . TYR A 1 117 ? 16.562 -18.715 9.324 1.00 72.00 117 TYR A C 1
ATOM 963 O O . TYR A 1 117 ? 15.908 -18.034 8.541 1.00 72.00 117 TYR A O 1
ATOM 971 N N . GLN A 1 118 ? 17.628 -19.413 8.925 1.00 74.56 118 GLN A N 1
ATOM 972 C CA . GLN A 1 118 ? 18.026 -19.485 7.515 1.00 74.56 118 GLN A CA 1
ATOM 973 C C . GLN A 1 118 ? 16.937 -20.144 6.659 1.00 74.56 118 GLN A C 1
ATOM 975 O O . GLN A 1 118 ? 16.672 -19.699 5.539 1.00 74.56 118 GLN A O 1
ATOM 980 N N . GLU A 1 119 ? 16.263 -21.155 7.207 1.00 78.75 119 GLU A N 1
ATOM 981 C CA . GLU A 1 119 ? 15.111 -21.795 6.576 1.00 78.75 119 GLU A CA 1
ATOM 982 C C . GLU A 1 119 ? 13.945 -20.807 6.407 1.00 78.75 119 GLU A C 1
ATOM 984 O O . GLU A 1 119 ? 13.413 -20.665 5.306 1.00 78.75 119 GLU A O 1
ATOM 989 N N . LEU A 1 120 ? 13.624 -20.018 7.441 1.00 77.38 120 LEU A N 1
ATOM 990 C CA . LEU A 1 120 ? 12.597 -18.970 7.371 1.00 77.38 120 LEU A CA 1
ATOM 991 C C . LEU A 1 120 ? 12.886 -17.921 6.277 1.00 77.38 120 LEU A C 1
ATOM 993 O O . LEU A 1 120 ? 11.991 -17.562 5.509 1.00 77.38 120 LEU A O 1
ATOM 997 N N . ILE A 1 121 ? 14.135 -17.446 6.166 1.00 77.12 121 ILE A N 1
ATOM 998 C CA . ILE A 1 121 ? 14.554 -16.513 5.097 1.00 77.12 121 ILE A CA 1
ATOM 999 C C . ILE A 1 121 ? 14.344 -17.139 3.727 1.00 77.12 121 ILE A C 1
ATOM 1001 O O . ILE A 1 121 ? 13.869 -16.481 2.797 1.00 77.12 121 ILE A O 1
ATOM 1005 N N . SER A 1 122 ? 14.726 -18.405 3.601 1.00 83.00 122 SER A N 1
ATOM 1006 C CA . SER A 1 122 ? 14.617 -19.146 2.351 1.00 83.00 122 SER A CA 1
ATOM 1007 C C . SER A 1 122 ? 13.151 -19.310 1.952 1.00 83.00 122 SER A C 1
ATOM 1009 O O . SER A 1 122 ? 12.806 -19.041 0.803 1.00 83.00 122 SER A O 1
ATOM 1011 N N . HIS A 1 123 ? 12.262 -19.609 2.903 1.00 83.38 123 HIS A N 1
ATOM 1012 C CA . HIS A 1 123 ? 10.818 -19.653 2.670 1.00 83.38 123 HIS A CA 1
ATOM 1013 C C . HIS A 1 123 ? 10.235 -18.297 2.253 1.00 83.38 123 HIS A C 1
ATOM 1015 O O . HIS A 1 123 ? 9.431 -18.244 1.320 1.00 83.38 123 HIS A O 1
ATOM 1021 N N . LEU A 1 124 ? 10.658 -17.192 2.878 1.00 82.56 124 LEU A N 1
ATOM 1022 C CA . LEU A 1 124 ? 10.231 -15.842 2.483 1.00 82.56 124 LEU A CA 1
ATOM 1023 C C . LEU A 1 124 ? 10.628 -15.518 1.039 1.00 82.56 124 LEU A C 1
ATOM 1025 O O . LEU A 1 124 ? 9.803 -15.036 0.261 1.00 82.56 124 LEU A O 1
ATOM 1029 N N . LYS A 1 125 ? 11.880 -15.809 0.671 1.00 86.69 125 LYS A N 1
ATOM 1030 C CA . LYS A 1 125 ? 12.391 -15.604 -0.690 1.00 86.69 125 LYS A CA 1
ATOM 1031 C C . LYS A 1 125 ? 11.666 -16.489 -1.705 1.00 86.69 125 LYS A C 1
ATOM 1033 O O . LYS A 1 125 ? 11.218 -15.987 -2.730 1.00 86.69 125 LYS A O 1
ATOM 1038 N N . ALA A 1 126 ? 11.477 -17.770 -1.395 1.00 88.75 126 ALA A N 1
ATOM 1039 C CA . ALA A 1 126 ? 10.750 -18.700 -2.256 1.00 88.75 126 ALA A CA 1
ATOM 1040 C C . ALA A 1 126 ? 9.280 -18.290 -2.449 1.00 88.75 126 ALA A C 1
ATOM 1042 O O . ALA A 1 126 ? 8.737 -18.433 -3.542 1.00 88.75 126 ALA A O 1
ATOM 1043 N N . THR A 1 127 ? 8.640 -17.740 -1.412 1.00 87.38 127 THR A N 1
ATOM 1044 C CA . THR A 1 127 ? 7.256 -17.244 -1.491 1.00 87.38 127 THR A CA 1
ATOM 1045 C C . THR A 1 127 ? 7.148 -16.048 -2.436 1.00 87.38 127 THR A C 1
ATOM 1047 O O . THR A 1 127 ? 6.247 -16.015 -3.273 1.00 87.38 127 THR A O 1
ATOM 1050 N N . LYS A 1 128 ? 8.083 -15.091 -2.357 1.00 88.50 128 LYS A N 1
ATOM 1051 C CA . LYS A 1 128 ? 8.133 -13.959 -3.297 1.00 88.50 128 LYS A CA 1
ATOM 1052 C C . LYS A 1 128 ? 8.388 -14.394 -4.732 1.00 88.50 128 LYS A C 1
ATOM 1054 O O . LYS A 1 128 ? 7.752 -13.884 -5.651 1.00 88.50 128 LYS A O 1
ATOM 1059 N N . ASP A 1 129 ? 9.302 -15.336 -4.920 1.00 93.00 129 ASP A N 1
ATOM 1060 C CA . ASP A 1 129 ? 9.640 -15.849 -6.242 1.00 93.00 129 ASP A CA 1
ATOM 1061 C C . ASP A 1 129 ? 8.458 -16.575 -6.897 1.00 93.00 129 ASP A C 1
ATOM 1063 O O . ASP A 1 129 ? 8.133 -16.328 -8.060 1.00 93.00 129 ASP A O 1
ATOM 1067 N N . LEU A 1 130 ? 7.732 -17.380 -6.116 1.00 91.62 130 LEU A N 1
ATOM 1068 C CA . LEU A 1 130 ? 6.486 -17.998 -6.558 1.00 91.62 130 LEU A CA 1
ATOM 1069 C C . LEU A 1 130 ? 5.428 -16.949 -6.923 1.00 91.62 130 LEU A C 1
ATOM 1071 O O . LEU A 1 130 ? 4.755 -17.090 -7.941 1.00 91.62 130 LEU A O 1
ATOM 1075 N N . GLN A 1 131 ? 5.291 -15.889 -6.126 1.00 90.56 131 GLN A N 1
ATOM 1076 C CA . GLN A 1 131 ? 4.362 -14.804 -6.428 1.00 90.56 131 GLN A CA 1
ATOM 1077 C C . GLN A 1 131 ? 4.711 -14.120 -7.758 1.00 90.56 131 GLN A C 1
ATOM 1079 O O . GLN A 1 131 ? 3.827 -13.906 -8.586 1.00 90.56 131 GLN A O 1
ATOM 1084 N N . ALA A 1 132 ? 5.991 -13.819 -7.995 1.00 93.38 132 ALA A N 1
ATOM 1085 C CA . ALA A 1 132 ? 6.447 -13.235 -9.253 1.00 93.38 132 ALA A CA 1
ATOM 1086 C C . ALA A 1 132 ? 6.152 -14.149 -10.453 1.00 93.38 132 ALA A C 1
ATOM 1088 O O . ALA A 1 132 ? 5.679 -13.681 -11.489 1.00 93.38 132 ALA A O 1
ATOM 1089 N N . HIS A 1 133 ? 6.371 -15.457 -10.294 1.00 95.25 133 HIS A N 1
ATOM 1090 C CA . HIS A 1 133 ? 6.015 -16.455 -11.298 1.00 95.25 133 HIS A CA 1
ATOM 1091 C C . HIS A 1 133 ? 4.515 -16.450 -11.620 1.00 95.25 133 HIS A C 1
ATOM 1093 O O . HIS A 1 133 ? 4.146 -16.417 -12.792 1.00 95.25 133 HIS A O 1
ATOM 1099 N N . MET A 1 134 ? 3.651 -16.436 -10.599 1.00 93.06 134 MET A N 1
ATOM 1100 C CA . MET A 1 134 ? 2.195 -16.418 -10.783 1.00 93.06 134 MET A CA 1
ATOM 1101 C C . MET A 1 134 ? 1.720 -15.153 -11.507 1.00 93.06 134 MET A C 1
ATOM 1103 O O . MET A 1 134 ? 0.931 -15.253 -12.447 1.00 93.06 134 MET A O 1
ATOM 1107 N N . ILE A 1 135 ? 2.246 -13.982 -11.123 1.00 93.31 135 ILE A N 1
ATOM 1108 C CA . ILE A 1 135 ? 1.970 -12.705 -11.803 1.00 93.31 135 ILE A CA 1
ATOM 1109 C C . ILE A 1 135 ? 2.349 -12.817 -13.283 1.00 93.31 135 ILE A C 1
ATOM 1111 O O . ILE A 1 135 ? 1.529 -12.555 -14.162 1.00 93.31 135 ILE A O 1
ATOM 1115 N N . ALA A 1 136 ? 3.578 -13.255 -13.570 1.00 95.88 136 ALA A N 1
ATOM 1116 C CA . ALA A 1 136 ? 4.074 -13.370 -14.936 1.00 95.88 136 ALA A CA 1
ATOM 1117 C C . ALA A 1 136 ? 3.269 -14.376 -15.774 1.00 95.88 136 ALA A C 1
ATOM 1119 O O . ALA A 1 136 ? 2.962 -14.113 -16.939 1.00 95.88 136 ALA A O 1
ATOM 1120 N N . GLN A 1 137 ? 2.904 -15.516 -15.184 1.00 95.56 137 GLN A N 1
ATOM 1121 C CA . GLN A 1 137 ? 2.137 -16.568 -15.843 1.00 95.56 137 GLN A CA 1
ATOM 1122 C C . GLN A 1 137 ? 0.753 -16.075 -16.270 1.00 95.56 137 GLN A C 1
ATOM 1124 O O . GLN A 1 137 ? 0.349 -16.293 -17.417 1.00 95.56 137 GLN A O 1
ATOM 1129 N N . GLU A 1 138 ? 0.036 -15.392 -15.380 1.00 93.81 138 GLU A N 1
ATOM 1130 C CA . GLU A 1 138 ? -1.302 -14.892 -15.685 1.00 93.81 138 GLU A CA 1
ATOM 1131 C C . GLU A 1 138 ? -1.251 -13.734 -16.695 1.00 93.81 138 GLU A C 1
ATOM 1133 O O . GLU A 1 138 ? -2.011 -13.721 -17.670 1.00 93.81 138 GLU A O 1
ATOM 1138 N N . MET A 1 139 ? -0.271 -12.830 -16.565 1.00 95.12 139 MET A N 1
ATOM 1139 C CA . MET A 1 139 ? -0.019 -11.775 -17.553 1.00 95.12 139 MET A CA 1
ATOM 1140 C C . MET A 1 139 ? 0.250 -12.335 -18.953 1.00 95.12 139 MET A C 1
ATOM 1142 O O . MET A 1 139 ? -0.284 -11.814 -19.937 1.00 95.12 139 MET A O 1
ATOM 1146 N N . LEU A 1 140 ? 1.068 -13.389 -19.053 1.00 95.38 140 LEU A N 1
ATOM 1147 C CA . LEU A 1 140 ? 1.393 -14.039 -20.320 1.00 95.38 140 LEU A CA 1
ATOM 1148 C C . LEU A 1 140 ? 0.151 -14.701 -20.924 1.00 95.38 140 LEU A C 1
ATOM 1150 O O . LEU A 1 140 ? -0.166 -14.462 -22.090 1.00 95.38 140 LEU A O 1
ATOM 1154 N N . LYS A 1 141 ? -0.592 -15.470 -20.120 1.00 94.75 141 LYS A N 1
ATOM 1155 C CA . LYS A 1 141 ? -1.807 -16.182 -20.542 1.00 94.75 141 LYS A CA 1
ATOM 1156 C C . LYS A 1 141 ? -2.860 -15.239 -21.129 1.00 94.75 141 LYS A C 1
ATOM 1158 O O . LYS A 1 141 ? -3.444 -15.547 -22.166 1.00 94.75 141 LYS A O 1
ATOM 1163 N N . GLN A 1 142 ? -3.067 -14.071 -20.522 1.00 94.25 142 GLN A N 1
ATOM 1164 C CA . GLN A 1 142 ? -4.039 -13.075 -20.994 1.00 94.25 142 GLN A CA 1
ATOM 1165 C C . GLN A 1 142 ? -3.558 -12.242 -22.203 1.00 94.25 142 GLN A C 1
ATOM 1167 O O . GLN A 1 142 ? -4.349 -11.508 -22.815 1.00 94.25 142 GLN A O 1
ATOM 1172 N N . ASN A 1 143 ? -2.274 -12.337 -22.572 1.00 94.06 143 ASN A N 1
ATOM 1173 C CA . ASN A 1 143 ? -1.657 -11.541 -23.638 1.00 94.06 143 ASN A CA 1
ATOM 1174 C C . ASN A 1 143 ? -1.023 -12.335 -24.780 1.00 94.06 143 ASN A C 1
ATOM 1176 O O . ASN A 1 143 ? -0.426 -11.704 -25.646 1.00 94.06 143 ASN A O 1
ATOM 1180 N N . LEU A 1 144 ? -1.204 -13.656 -24.857 1.00 94.50 144 LEU A N 1
ATOM 1181 C CA . LEU A 1 144 ? -0.623 -14.474 -25.933 1.00 94.50 144 LEU A CA 1
ATOM 1182 C C . LEU A 1 144 ? -0.881 -13.891 -27.335 1.00 94.50 144 LEU A C 1
ATOM 1184 O O . LEU A 1 144 ? 0.060 -13.619 -28.069 1.00 94.50 144 LEU A O 1
ATOM 1188 N N . SER A 1 145 ? -2.140 -13.595 -27.675 1.00 95.38 145 SER A N 1
ATOM 1189 C CA . SER A 1 145 ? -2.493 -13.055 -29.000 1.00 95.38 145 SER A CA 1
ATOM 1190 C C . SER A 1 145 ? -1.877 -11.669 -29.293 1.00 95.38 145 SER A C 1
ATOM 1192 O O . SER A 1 145 ? -1.235 -11.514 -30.335 1.00 95.38 145 SER A O 1
ATOM 1194 N N . PRO A 1 146 ? -1.985 -10.658 -28.401 1.00 95.62 146 PRO A N 1
ATOM 1195 C CA . PRO A 1 146 ? -1.264 -9.392 -28.567 1.00 95.62 146 PRO A CA 1
ATOM 1196 C C . PRO A 1 146 ? 0.256 -9.541 -28.700 1.00 95.62 146 PRO A C 1
ATOM 1198 O O . PRO A 1 146 ? 0.858 -8.867 -29.531 1.00 95.62 146 PRO A O 1
ATOM 1201 N N . ILE A 1 147 ? 0.867 -10.430 -27.913 1.00 96.44 147 ILE A N 1
ATOM 1202 C CA . ILE A 1 147 ? 2.311 -10.694 -27.936 1.00 96.44 147 ILE A CA 1
ATOM 1203 C C . ILE A 1 147 ? 2.722 -11.325 -29.271 1.00 96.44 147 ILE A C 1
ATOM 1205 O O . ILE A 1 147 ? 3.682 -10.874 -29.897 1.00 96.44 147 ILE A O 1
ATOM 1209 N N . ASP A 1 148 ? 1.965 -12.305 -29.761 1.00 95.88 148 ASP A N 1
ATOM 1210 C CA . ASP A 1 148 ? 2.209 -12.932 -31.062 1.00 95.88 148 ASP A CA 1
ATOM 1211 C C . ASP A 1 148 ? 2.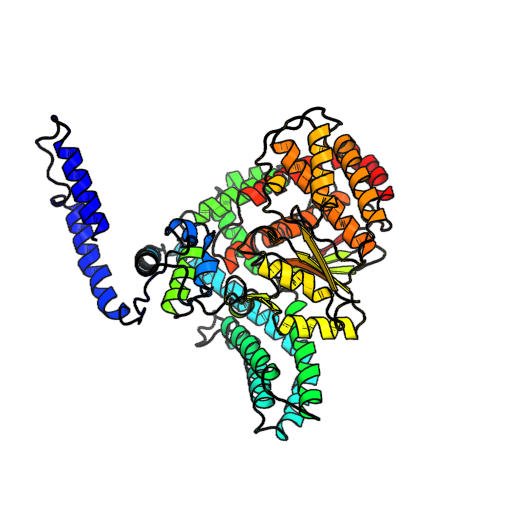093 -11.917 -32.203 1.00 95.88 148 ASP A C 1
ATOM 1213 O O . ASP A 1 148 ? 2.909 -11.898 -33.128 1.00 95.88 148 ASP A O 1
ATOM 1217 N N . ASN A 1 149 ? 1.084 -11.044 -32.145 1.00 95.50 149 ASN A N 1
ATOM 1218 C CA . ASN A 1 149 ? 0.898 -9.984 -33.131 1.00 95.50 149 ASN A CA 1
ATOM 1219 C C . ASN A 1 149 ? 2.024 -8.949 -33.085 1.00 95.50 149 ASN A C 1
ATOM 1221 O O . ASN A 1 149 ? 2.441 -8.477 -34.146 1.00 95.50 149 ASN A O 1
ATOM 1225 N N . PHE A 1 150 ? 2.539 -8.636 -31.893 1.00 96.88 150 PHE A N 1
ATOM 1226 C CA . PHE A 1 150 ? 3.721 -7.798 -31.736 1.00 96.88 150 PHE A CA 1
ATOM 1227 C C . PHE A 1 150 ? 4.930 -8.426 -32.426 1.00 96.88 150 PHE A C 1
ATOM 1229 O O . PHE A 1 150 ? 5.509 -7.797 -33.304 1.00 96.88 150 PHE A O 1
ATOM 1236 N N . PHE A 1 151 ? 5.271 -9.685 -32.135 1.00 96.75 151 PHE A N 1
ATOM 1237 C CA . PHE A 1 151 ? 6.445 -10.331 -32.737 1.00 96.75 151 PHE A CA 1
ATOM 1238 C C . PHE A 1 151 ? 6.338 -10.537 -34.254 1.00 96.75 151 PHE A C 1
ATOM 1240 O O . PHE A 1 151 ? 7.361 -10.571 -34.941 1.00 96.75 151 PHE A O 1
ATOM 1247 N N . LYS A 1 152 ? 5.124 -10.650 -34.807 1.00 95.56 152 LYS A N 1
ATOM 1248 C CA . LYS A 1 152 ? 4.920 -10.680 -36.265 1.00 95.56 152 LYS A CA 1
ATOM 1249 C C . LYS A 1 152 ? 5.305 -9.357 -36.929 1.00 95.56 152 LYS A C 1
ATOM 1251 O O . LYS A 1 152 ? 5.921 -9.396 -37.987 1.00 95.56 152 LYS A O 1
ATOM 1256 N N . GLN A 1 153 ? 4.968 -8.230 -36.302 1.00 94.94 153 GLN A N 1
ATOM 1257 C CA . GLN A 1 153 ? 5.180 -6.879 -36.842 1.00 94.94 153 GLN A CA 1
ATOM 1258 C C . GLN A 1 153 ? 6.528 -6.270 -36.432 1.00 94.94 153 GLN A C 1
ATOM 1260 O O . GLN A 1 153 ? 7.116 -5.498 -37.177 1.00 94.94 153 GLN A O 1
ATOM 1265 N N . ALA A 1 154 ? 7.071 -6.654 -35.275 1.00 93.44 154 ALA A N 1
ATOM 1266 C CA . ALA A 1 154 ? 8.343 -6.147 -34.757 1.00 93.44 154 ALA A CA 1
ATOM 1267 C C . ALA A 1 154 ? 9.539 -6.458 -35.676 1.00 93.44 154 ALA A C 1
ATOM 1269 O O . ALA A 1 154 ? 10.577 -5.808 -35.575 1.00 93.44 154 ALA A O 1
ATOM 1270 N N . LYS A 1 155 ? 9.388 -7.417 -36.603 1.00 92.06 155 LYS A N 1
ATOM 1271 C CA . LYS A 1 155 ? 10.379 -7.730 -37.645 1.00 92.06 155 LYS A CA 1
ATOM 1272 C C . LYS A 1 155 ? 10.671 -6.548 -38.568 1.00 92.06 155 LYS A C 1
ATOM 1274 O O . LYS A 1 155 ? 11.777 -6.468 -39.089 1.00 92.06 155 LYS A O 1
ATOM 1279 N N . ASP A 1 156 ? 9.721 -5.630 -38.719 1.00 93.31 156 ASP A N 1
ATOM 1280 C CA . ASP A 1 156 ? 9.889 -4.429 -39.539 1.00 93.31 156 ASP A CA 1
ATOM 1281 C C . ASP A 1 156 ? 10.596 -3.294 -38.769 1.00 93.31 156 ASP A C 1
ATOM 1283 O O . ASP A 1 156 ? 10.979 -2.285 -39.355 1.00 93.31 156 ASP A O 1
ATOM 1287 N N . PHE A 1 157 ? 10.820 -3.468 -37.458 1.00 94.38 157 PHE A N 1
ATOM 1288 C CA . PHE A 1 157 ? 11.372 -2.459 -36.543 1.00 94.38 157 PHE A CA 1
ATOM 1289 C C . PHE A 1 157 ? 12.614 -2.958 -35.786 1.00 94.38 157 PHE A C 1
ATOM 1291 O O . PHE A 1 157 ? 12.880 -2.541 -34.662 1.00 94.38 157 PHE A O 1
ATOM 1298 N N . THR A 1 158 ? 13.408 -3.858 -36.375 1.00 90.06 158 THR A N 1
ATOM 1299 C CA . THR A 1 158 ? 14.533 -4.522 -35.680 1.00 90.06 158 THR A CA 1
ATOM 1300 C C . THR A 1 158 ? 15.661 -3.592 -35.234 1.00 90.06 158 THR A C 1
ATOM 1302 O O . THR A 1 158 ? 16.481 -3.998 -34.415 1.00 90.06 158 THR A O 1
ATOM 1305 N N . LEU A 1 159 ? 15.740 -2.378 -35.788 1.00 93.12 159 LEU A N 1
ATOM 1306 C CA . LEU A 1 159 ? 16.736 -1.363 -35.424 1.00 93.12 159 LEU A CA 1
ATOM 1307 C C . LEU A 1 159 ? 16.204 -0.334 -34.417 1.00 93.12 159 LEU A C 1
ATOM 1309 O O . LEU A 1 159 ? 16.982 0.450 -33.880 1.00 93.12 159 LEU A O 1
ATOM 1313 N N . GLU A 1 160 ? 14.899 -0.336 -34.147 1.00 95.62 160 GLU A N 1
ATOM 1314 C CA . GLU A 1 160 ? 14.261 0.648 -33.279 1.00 95.62 160 GLU A CA 1
ATOM 1315 C C . GLU A 1 160 ? 14.430 0.255 -31.808 1.00 95.62 160 GLU A C 1
ATOM 1317 O O . GLU A 1 160 ? 13.980 -0.809 -31.372 1.00 95.62 160 GLU A O 1
ATOM 1322 N N . GLU A 1 161 ? 15.056 1.124 -31.007 1.00 96.12 161 GLU A N 1
ATOM 1323 C CA . GLU A 1 161 ? 15.376 0.818 -29.604 1.00 96.12 161 GLU A CA 1
ATOM 1324 C C . GLU A 1 161 ? 14.131 0.485 -28.772 1.00 96.12 161 GLU A C 1
ATOM 1326 O O . GLU A 1 161 ? 14.170 -0.425 -27.944 1.00 96.12 161 GLU A O 1
ATOM 1331 N N . SER A 1 162 ? 13.012 1.177 -29.010 1.00 96.00 162 SER A N 1
ATOM 1332 C CA . SER A 1 162 ? 11.745 0.920 -28.315 1.00 96.00 162 SER A CA 1
ATOM 1333 C C . SER A 1 162 ? 11.198 -0.481 -28.617 1.00 96.00 162 SER A C 1
ATOM 1335 O O . SER A 1 162 ? 10.775 -1.185 -27.697 1.00 96.00 162 SER A O 1
ATOM 1337 N N . ALA A 1 163 ? 11.287 -0.941 -29.872 1.00 96.94 163 ALA A N 1
ATOM 1338 C CA . ALA A 1 163 ? 10.899 -2.295 -30.273 1.00 96.94 163 ALA A CA 1
ATOM 1339 C C . ALA A 1 163 ? 11.828 -3.360 -29.667 1.00 96.94 163 ALA A C 1
ATOM 1341 O O . ALA A 1 163 ? 11.360 -4.405 -29.200 1.00 96.94 163 ALA A O 1
ATOM 1342 N N . ILE A 1 164 ? 13.137 -3.088 -29.623 1.00 97.00 164 ILE A N 1
ATOM 1343 C CA . ILE A 1 164 ? 14.134 -3.968 -28.996 1.00 97.00 164 ILE A CA 1
ATOM 1344 C C . ILE A 1 164 ? 13.861 -4.096 -27.492 1.00 97.00 164 ILE A C 1
ATOM 1346 O O . ILE A 1 164 ? 13.840 -5.209 -26.963 1.00 97.00 164 ILE A O 1
ATOM 1350 N N . CYS A 1 165 ? 13.629 -2.984 -26.793 1.00 97.81 165 CYS A N 1
ATOM 1351 C CA . CYS A 1 165 ? 13.309 -2.981 -25.365 1.00 97.81 165 CYS A CA 1
ATOM 1352 C C . CYS A 1 165 ? 11.981 -3.692 -25.080 1.00 97.81 165 CYS A C 1
ATOM 1354 O O . CYS A 1 165 ? 11.937 -4.524 -24.177 1.00 97.81 165 CYS A O 1
ATOM 1356 N N . MET A 1 166 ? 10.937 -3.461 -25.884 1.00 97.81 166 MET A N 1
ATOM 1357 C CA . MET A 1 166 ? 9.669 -4.186 -25.743 1.00 97.81 166 MET A CA 1
ATOM 1358 C C . MET A 1 166 ? 9.869 -5.695 -25.946 1.00 97.81 166 MET A C 1
ATOM 1360 O O . MET A 1 166 ? 9.389 -6.496 -25.150 1.00 97.81 166 MET A O 1
ATOM 1364 N N . SER A 1 167 ? 10.661 -6.101 -26.942 1.00 97.81 167 SER A N 1
ATOM 1365 C CA . SER A 1 167 ? 10.997 -7.515 -27.164 1.00 97.81 167 SER A CA 1
ATOM 1366 C C . SER A 1 167 ? 11.717 -8.133 -25.960 1.00 97.81 167 SER A C 1
ATOM 1368 O O . SER A 1 167 ?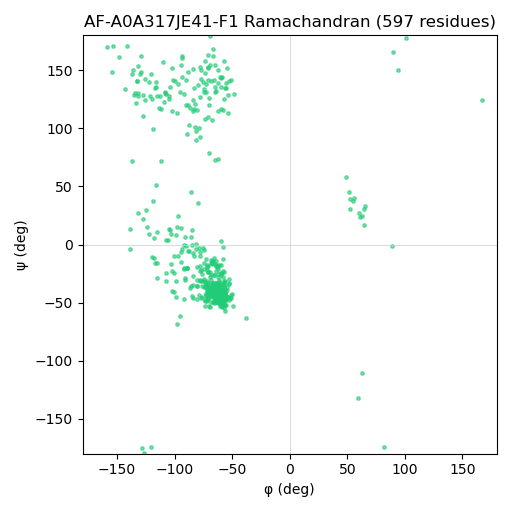 11.363 -9.230 -25.528 1.00 97.81 167 SER A O 1
ATOM 1370 N N . LYS A 1 168 ? 12.693 -7.423 -25.372 1.00 98.25 168 LYS A N 1
ATOM 1371 C CA . LYS A 1 168 ? 13.389 -7.859 -24.147 1.00 98.25 168 LYS A CA 1
ATOM 1372 C C . LYS A 1 168 ? 12.437 -7.978 -22.961 1.00 98.25 168 LYS A C 1
ATOM 1374 O O . LYS A 1 168 ? 12.535 -8.954 -22.222 1.00 98.25 168 LYS A O 1
ATOM 1379 N N . ALA A 1 169 ? 11.507 -7.034 -22.806 1.00 98.19 169 ALA A N 1
ATOM 1380 C CA . ALA A 1 169 ? 10.483 -7.094 -21.771 1.00 98.19 169 ALA A CA 1
ATOM 1381 C C . ALA A 1 169 ? 9.647 -8.371 -21.924 1.00 98.19 169 ALA A C 1
ATOM 1383 O O . ALA A 1 169 ? 9.556 -9.167 -20.994 1.00 98.19 169 ALA A O 1
ATOM 1384 N N . LEU A 1 170 ? 9.110 -8.633 -23.116 1.00 98.38 170 LEU A N 1
ATOM 1385 C CA . LEU A 1 170 ? 8.286 -9.818 -23.370 1.00 98.38 170 LEU A CA 1
ATOM 1386 C C . LEU A 1 170 ? 9.049 -11.132 -23.148 1.00 98.38 170 LEU A C 1
ATOM 1388 O O . LEU A 1 170 ? 8.491 -12.066 -22.578 1.00 98.38 170 LEU A O 1
ATOM 1392 N N . ILE A 1 171 ? 10.327 -11.201 -23.531 1.00 98.31 171 ILE A N 1
ATOM 1393 C CA . ILE A 1 171 ? 11.179 -12.367 -23.246 1.00 98.31 171 ILE A CA 1
ATOM 1394 C C . ILE A 1 171 ? 11.379 -12.534 -21.735 1.00 98.31 171 ILE A C 1
ATOM 1396 O O . ILE A 1 171 ? 11.224 -13.640 -21.219 1.00 98.31 171 ILE A O 1
ATOM 1400 N N . ALA A 1 172 ? 11.678 -11.455 -21.007 1.00 98.31 172 ALA A N 1
ATOM 1401 C CA . ALA A 1 172 ? 11.815 -11.498 -19.553 1.00 98.31 172 ALA A CA 1
ATOM 1402 C C . ALA A 1 172 ? 10.510 -11.946 -18.871 1.00 98.31 172 ALA A C 1
ATOM 1404 O O . ALA A 1 172 ? 10.554 -12.772 -17.963 1.00 98.31 172 ALA A O 1
ATOM 1405 N N . LEU A 1 173 ? 9.348 -11.502 -19.364 1.00 98.12 173 LEU A N 1
ATOM 1406 C CA . LEU A 1 173 ? 8.038 -11.960 -18.891 1.00 98.12 173 LEU A CA 1
ATOM 1407 C C . LEU A 1 173 ? 7.847 -13.468 -19.111 1.00 98.12 173 LEU A C 1
ATOM 1409 O O . LEU A 1 173 ? 7.419 -14.171 -18.198 1.00 98.12 173 LEU A O 1
ATOM 1413 N N . MET A 1 174 ? 8.199 -13.986 -20.293 1.00 98.31 174 MET A N 1
ATOM 1414 C CA . MET A 1 174 ? 8.142 -15.425 -20.582 1.00 98.31 174 MET A CA 1
ATOM 1415 C C . MET A 1 174 ? 9.077 -16.235 -19.674 1.00 98.31 174 MET A C 1
ATOM 1417 O O . MET A 1 174 ? 8.712 -17.321 -19.228 1.00 98.31 174 MET A O 1
ATOM 1421 N N . LEU A 1 175 ? 10.267 -15.708 -19.369 1.00 98.31 175 LEU A N 1
ATOM 1422 C CA . LEU A 1 175 ? 11.222 -16.342 -18.457 1.00 98.31 175 LEU A CA 1
ATOM 1423 C C . LEU A 1 175 ? 10.748 -16.290 -16.999 1.00 98.31 175 LEU A C 1
ATOM 1425 O O . LEU A 1 175 ? 10.906 -17.279 -16.287 1.00 98.31 175 LEU A O 1
ATOM 1429 N N . ALA A 1 176 ? 10.113 -15.201 -16.563 1.00 97.56 176 ALA A N 1
ATOM 1430 C CA . ALA A 1 176 ? 9.479 -15.118 -15.248 1.00 97.56 176 ALA A CA 1
ATOM 1431 C C . ALA A 1 176 ? 8.302 -16.104 -15.119 1.00 97.56 176 ALA A C 1
ATOM 1433 O O . ALA A 1 176 ? 8.136 -16.759 -14.092 1.00 97.56 176 ALA A O 1
ATOM 1434 N N . ALA A 1 177 ? 7.530 -16.287 -16.193 1.00 97.38 177 ALA A N 1
ATOM 1435 C CA . ALA A 1 177 ? 6.428 -17.244 -16.266 1.00 97.38 177 ALA A CA 1
ATOM 1436 C C . ALA A 1 177 ? 6.882 -18.711 -16.404 1.00 97.38 177 ALA A C 1
ATOM 1438 O O . ALA A 1 177 ? 6.043 -19.612 -16.393 1.00 97.38 177 ALA A O 1
ATOM 1439 N N . ASN A 1 178 ? 8.182 -18.986 -16.549 1.00 97.31 178 ASN A N 1
ATOM 1440 C CA . ASN A 1 178 ? 8.689 -20.343 -16.711 1.00 97.31 178 ASN A CA 1
ATOM 1441 C C . ASN A 1 178 ? 8.933 -21.002 -15.339 1.00 97.31 178 ASN A C 1
ATOM 1443 O O . ASN A 1 178 ? 9.813 -20.548 -14.606 1.00 97.31 178 ASN A O 1
ATOM 1447 N N . PRO A 1 179 ? 8.240 -22.107 -14.993 1.00 96.56 179 PRO A N 1
ATOM 1448 C CA . PRO A 1 179 ? 8.408 -22.758 -13.697 1.00 96.56 179 PRO A CA 1
ATOM 1449 C C . PRO A 1 179 ? 9.810 -23.338 -13.479 1.00 96.56 179 PRO A C 1
ATOM 1451 O O . PRO A 1 179 ? 10.165 -23.580 -12.330 1.00 96.56 179 PRO A O 1
ATOM 1454 N N . TYR A 1 180 ? 10.616 -23.554 -14.529 1.00 96.94 180 TYR A N 1
ATOM 1455 C CA . TYR A 1 180 ? 12.013 -23.985 -14.386 1.00 96.94 180 TYR A CA 1
ATOM 1456 C C . TYR A 1 180 ? 12.890 -22.928 -13.709 1.00 96.94 180 TYR A C 1
ATOM 1458 O O . TYR A 1 180 ? 13.835 -23.298 -13.023 1.00 96.94 180 TYR A O 1
ATOM 1466 N N . ASN A 1 181 ? 12.530 -21.647 -13.817 1.00 97.31 181 ASN A N 1
ATOM 1467 C CA . ASN A 1 181 ? 13.258 -20.546 -13.189 1.00 97.31 181 ASN A CA 1
ATOM 1468 C C . ASN A 1 181 ? 12.827 -20.288 -11.734 1.00 97.31 181 ASN A C 1
ATOM 1470 O O . ASN A 1 181 ? 13.266 -19.313 -11.133 1.00 97.31 181 ASN A O 1
ATOM 1474 N N . LEU A 1 182 ? 11.971 -21.135 -11.151 1.00 95.44 182 LEU A N 1
ATOM 1475 C CA . LEU A 1 182 ? 11.643 -21.030 -9.731 1.00 95.44 182 LEU A CA 1
ATOM 1476 C C . LEU A 1 182 ? 12.876 -21.332 -8.872 1.00 95.44 182 LEU A C 1
ATOM 1478 O O . LEU A 1 182 ? 13.606 -22.288 -9.134 1.00 95.44 182 LEU A O 1
ATOM 1482 N N . MET A 1 183 ? 13.039 -20.590 -7.780 1.00 92.50 183 MET A N 1
ATOM 1483 C CA . MET A 1 183 ? 14.157 -20.700 -6.835 1.00 92.50 183 MET A CA 1
ATOM 1484 C C . MET A 1 183 ? 14.379 -22.127 -6.317 1.00 92.50 183 MET A C 1
ATOM 1486 O O . MET A 1 183 ? 15.512 -22.536 -6.101 1.00 92.50 183 MET A O 1
ATOM 1490 N N . ARG A 1 184 ? 13.307 -22.914 -6.168 1.00 90.00 184 ARG A N 1
ATOM 1491 C CA . ARG A 1 184 ? 13.367 -24.322 -5.730 1.00 90.00 184 ARG A CA 1
ATOM 1492 C C . ARG A 1 184 ? 14.073 -25.273 -6.710 1.00 90.00 184 ARG A C 1
ATOM 1494 O O . ARG A 1 184 ? 14.284 -26.426 -6.357 1.00 90.00 184 ARG A O 1
ATOM 1501 N N . ASN A 1 185 ? 14.352 -24.823 -7.932 1.00 91.62 185 ASN A N 1
ATOM 1502 C CA . ASN A 1 185 ? 15.020 -25.608 -8.969 1.00 91.62 185 ASN A CA 1
ATOM 1503 C C . ASN A 1 185 ? 16.486 -25.188 -9.171 1.00 91.62 185 ASN A C 1
ATOM 1505 O O . ASN A 1 185 ? 17.065 -25.540 -10.195 1.00 91.62 185 ASN A O 1
ATOM 1509 N N . ASP A 1 186 ? 17.057 -24.400 -8.253 1.00 87.44 186 ASP A N 1
ATOM 1510 C CA . ASP A 1 186 ? 18.449 -23.933 -8.313 1.00 87.44 186 ASP A CA 1
ATOM 1511 C C . ASP A 1 186 ? 18.804 -23.201 -9.625 1.00 87.44 186 ASP A C 1
ATOM 1513 O O . ASP A 1 186 ? 19.900 -23.339 -10.166 1.00 87.44 186 ASP A O 1
ATOM 1517 N N . ALA A 1 187 ? 17.864 -22.417 -10.161 1.00 87.06 187 ALA A N 1
ATOM 1518 C CA . ALA A 1 187 ? 18.086 -21.630 -11.369 1.00 87.06 187 ALA A CA 1
ATOM 1519 C C . ALA A 1 187 ? 19.089 -20.483 -11.134 1.00 87.06 187 ALA A C 1
ATOM 1521 O O . ALA A 1 187 ? 19.013 -19.785 -10.122 1.00 87.06 187 ALA A O 1
ATOM 1522 N N . ASP A 1 188 ? 19.965 -20.222 -12.115 1.00 90.12 188 ASP A N 1
ATOM 1523 C CA . ASP A 1 188 ? 20.958 -19.131 -12.060 1.00 90.12 188 ASP A CA 1
ATOM 1524 C C . ASP A 1 188 ? 20.314 -17.747 -11.870 1.00 90.12 188 ASP A C 1
ATOM 1526 O O . ASP A 1 188 ? 20.848 -16.876 -11.180 1.00 90.12 188 ASP A O 1
ATOM 1530 N N . LYS A 1 189 ? 19.156 -17.543 -12.507 1.00 95.25 189 LYS A N 1
ATOM 1531 C CA . LYS A 1 189 ? 18.328 -16.344 -12.387 1.00 95.25 189 LYS A CA 1
ATOM 1532 C C . LYS A 1 189 ? 16.889 -16.767 -12.139 1.00 95.25 189 LYS A C 1
ATOM 1534 O O . LYS A 1 189 ? 16.342 -17.571 -12.894 1.00 95.25 189 LYS A O 1
ATOM 1539 N N . VAL A 1 190 ? 16.292 -16.218 -11.088 1.00 96.31 190 VAL A N 1
ATOM 1540 C CA . VAL A 1 190 ? 14.975 -16.657 -10.608 1.00 96.31 190 VAL A CA 1
ATOM 1541 C C . VAL A 1 190 ? 13.826 -15.833 -11.199 1.00 96.31 190 VAL A C 1
ATOM 1543 O O . VAL A 1 190 ? 14.042 -14.722 -11.700 1.00 96.31 190 VAL A O 1
ATOM 1546 N N . CYS A 1 191 ? 12.598 -16.356 -11.139 1.00 96.75 191 CYS A N 1
ATOM 1547 C CA . CYS A 1 191 ? 11.382 -15.704 -11.643 1.00 96.75 191 CYS A CA 1
ATOM 1548 C C . CYS A 1 191 ? 11.224 -14.259 -11.139 1.00 96.75 191 CYS A C 1
ATOM 1550 O O . CYS A 1 191 ? 10.930 -13.360 -11.928 1.00 96.75 191 CYS A O 1
ATOM 1552 N N . GLU A 1 192 ? 11.491 -14.017 -9.853 1.00 95.06 192 GLU A N 1
ATOM 1553 C CA . GLU A 1 192 ? 11.469 -12.695 -9.215 1.00 95.06 192 GLU A CA 1
ATOM 1554 C C . GLU A 1 192 ? 12.358 -11.682 -9.946 1.00 95.06 192 GLU A C 1
ATOM 1556 O O . GLU A 1 192 ? 11.954 -10.549 -10.206 1.00 95.06 192 GLU A O 1
ATOM 1561 N N . GLN A 1 193 ? 13.576 -12.092 -10.307 1.00 94.75 193 GLN A N 1
ATOM 1562 C CA . GLN A 1 193 ? 14.546 -11.222 -10.965 1.00 94.75 193 GLN A CA 1
ATOM 1563 C C . GLN A 1 193 ? 14.173 -10.977 -12.430 1.00 94.75 193 GLN A C 1
ATOM 1565 O O . GLN A 1 193 ? 14.355 -9.868 -12.925 1.00 94.75 193 GLN A O 1
ATOM 1570 N N . TYR A 1 194 ? 13.627 -11.978 -13.125 1.00 97.38 194 TYR A N 1
ATOM 1571 C CA . TYR A 1 194 ? 13.104 -11.791 -14.481 1.00 97.38 194 TYR A CA 1
ATOM 1572 C C . TYR A 1 194 ? 11.886 -10.862 -14.522 1.00 97.38 194 TYR A C 1
ATOM 1574 O O . TYR A 1 194 ? 11.741 -10.098 -15.473 1.00 97.38 194 TYR A O 1
ATOM 1582 N N . LEU A 1 195 ? 11.035 -10.870 -13.492 1.00 96.00 195 LEU A N 1
ATOM 1583 C CA . LEU A 1 195 ? 9.913 -9.934 -13.420 1.00 96.00 195 LEU A CA 1
ATOM 1584 C C . LEU A 1 195 ? 10.390 -8.488 -13.202 1.00 96.00 195 LEU A C 1
ATOM 1586 O O . LEU A 1 195 ? 9.839 -7.563 -13.796 1.00 96.00 195 LEU A O 1
ATOM 1590 N N . VAL A 1 196 ? 11.450 -8.283 -12.411 1.00 94.81 196 VAL A N 1
ATOM 1591 C CA . VAL A 1 196 ? 12.101 -6.965 -12.292 1.00 94.81 196 VAL A CA 1
ATOM 1592 C C . VAL A 1 196 ? 12.667 -6.514 -13.642 1.00 94.81 196 VAL A C 1
ATOM 1594 O O . VAL A 1 196 ? 12.399 -5.390 -14.063 1.00 94.81 196 VAL A O 1
ATOM 1597 N N . ASP A 1 197 ? 13.391 -7.387 -14.350 1.00 96.06 197 ASP A N 1
ATOM 1598 C CA . ASP A 1 197 ? 13.884 -7.105 -15.705 1.00 96.06 197 ASP A CA 1
ATOM 1599 C C . ASP A 1 197 ? 12.747 -6.730 -16.663 1.00 96.06 197 ASP A C 1
ATOM 1601 O O . ASP A 1 197 ? 12.887 -5.785 -17.439 1.00 96.06 197 ASP A O 1
ATOM 1605 N N . PHE A 1 198 ? 11.620 -7.447 -16.607 1.00 96.88 198 PHE A N 1
ATOM 1606 C CA . PHE A 1 198 ? 10.437 -7.137 -17.405 1.00 96.88 198 PHE A CA 1
ATOM 1607 C C . PHE A 1 198 ? 9.978 -5.695 -17.176 1.00 96.88 198 PHE A C 1
ATOM 1609 O O . PHE A 1 198 ? 9.870 -4.953 -18.150 1.00 96.88 198 PHE A O 1
ATOM 1616 N N . CYS A 1 199 ? 9.777 -5.271 -15.923 1.00 95.00 199 CYS A N 1
ATOM 1617 C CA . CYS A 1 199 ? 9.367 -3.897 -15.618 1.00 95.00 199 CYS A CA 1
ATOM 1618 C C . CYS A 1 199 ? 10.404 -2.873 -16.110 1.00 95.00 199 CYS A C 1
ATOM 1620 O O . CYS A 1 199 ? 10.052 -1.876 -16.741 1.00 95.00 199 CYS A O 1
ATOM 1622 N N . LEU A 1 200 ? 11.698 -3.138 -15.895 1.00 94.50 200 LEU A N 1
ATOM 1623 C CA . LEU A 1 200 ? 12.777 -2.256 -16.349 1.00 94.50 200 LEU A CA 1
ATOM 1624 C C . LEU A 1 200 ? 12.783 -2.092 -17.875 1.00 94.50 200 LEU A C 1
ATOM 1626 O O . LEU A 1 200 ? 12.834 -0.967 -18.377 1.00 94.50 200 LEU A O 1
ATOM 1630 N N . PHE A 1 201 ? 12.703 -3.190 -18.628 1.00 97.25 201 PHE A N 1
ATOM 1631 C CA . PHE A 1 201 ? 12.669 -3.144 -20.090 1.00 97.25 201 PHE A CA 1
ATOM 1632 C C . PHE A 1 201 ? 11.367 -2.548 -20.626 1.00 97.25 201 PHE A C 1
ATOM 1634 O O . PHE A 1 201 ? 11.399 -1.845 -21.636 1.00 97.25 201 PHE A O 1
ATOM 1641 N N . LEU A 1 202 ? 10.242 -2.770 -19.941 1.00 96.00 202 LEU A N 1
ATOM 1642 C CA . LEU A 1 202 ? 8.951 -2.186 -20.293 1.00 96.00 202 LEU A CA 1
ATOM 1643 C C . LEU A 1 202 ? 9.002 -0.653 -20.204 1.00 96.00 202 LEU A C 1
ATOM 1645 O O . LEU A 1 202 ? 8.590 0.034 -21.138 1.00 96.00 202 LEU A O 1
ATOM 1649 N N . ARG A 1 203 ? 9.598 -0.108 -19.135 1.00 94.81 203 ARG A N 1
ATOM 1650 C CA . ARG A 1 203 ? 9.836 1.340 -18.998 1.00 94.81 203 ARG A CA 1
ATOM 1651 C C . ARG A 1 203 ? 10.799 1.882 -20.041 1.00 94.81 203 ARG A C 1
ATOM 1653 O O . ARG A 1 203 ? 10.568 2.953 -20.594 1.00 94.81 203 ARG A O 1
ATOM 1660 N N . GLN A 1 204 ? 11.873 1.148 -20.329 1.00 95.81 204 GLN A N 1
ATOM 1661 C CA . GLN A 1 204 ? 12.796 1.540 -21.392 1.00 95.81 204 GLN A CA 1
ATOM 1662 C C . GLN A 1 204 ? 12.087 1.584 -22.748 1.00 95.81 204 GLN A C 1
ATOM 1664 O O . GLN A 1 204 ? 12.317 2.505 -23.516 1.00 95.81 204 GLN A O 1
ATOM 1669 N N . ALA A 1 205 ? 11.179 0.650 -23.037 1.00 96.00 205 ALA A N 1
ATOM 1670 C CA . ALA A 1 205 ? 10.450 0.644 -24.302 1.00 96.00 205 ALA A CA 1
ATOM 1671 C C . ALA A 1 205 ? 9.640 1.933 -24.523 1.00 96.00 205 ALA A C 1
ATOM 1673 O O . ALA A 1 205 ? 9.603 2.441 -25.644 1.00 96.00 205 ALA A O 1
ATOM 1674 N N . ILE A 1 206 ? 9.038 2.485 -23.463 1.00 95.56 206 ILE A N 1
ATOM 1675 C CA . ILE A 1 206 ? 8.213 3.698 -23.551 1.00 95.56 206 ILE A CA 1
ATOM 1676 C C . ILE A 1 206 ? 8.983 5.005 -23.374 1.00 95.56 206 ILE A C 1
ATOM 1678 O O . ILE A 1 206 ? 8.490 6.045 -23.810 1.00 95.56 206 ILE A O 1
ATOM 1682 N N . SER A 1 207 ? 10.177 4.982 -22.780 1.00 94.38 207 SER A N 1
ATOM 1683 C CA . SER A 1 207 ? 11.010 6.185 -22.651 1.00 94.38 207 SER A CA 1
ATOM 1684 C C . SER A 1 207 ? 11.778 6.506 -23.931 1.00 94.38 207 SER A C 1
ATOM 1686 O O . SER A 1 207 ? 12.212 7.640 -24.133 1.00 94.38 207 SER A O 1
ATOM 1688 N N . LYS A 1 208 ? 11.944 5.519 -24.819 1.00 94.50 208 LYS A N 1
ATOM 1689 C CA . LYS A 1 208 ? 12.608 5.709 -26.107 1.00 94.50 208 LYS A CA 1
ATOM 1690 C C . LYS A 1 208 ? 11.692 6.399 -27.127 1.00 94.50 208 LYS A C 1
ATOM 1692 O O . LYS A 1 208 ? 10.491 6.102 -27.169 1.00 94.50 208 LYS A O 1
ATOM 1697 N N . PRO A 1 209 ? 12.249 7.287 -27.977 1.00 90.88 209 PRO A N 1
ATOM 1698 C CA . PRO A 1 209 ? 11.501 7.904 -29.064 1.00 90.88 209 PRO A CA 1
ATOM 1699 C C . PRO A 1 209 ? 10.858 6.851 -29.969 1.00 90.88 209 PRO A C 1
ATOM 1701 O O . PRO A 1 209 ? 11.460 5.824 -30.281 1.00 90.88 209 PRO A O 1
ATOM 1704 N N . ARG A 1 210 ? 9.623 7.114 -30.388 1.00 94.25 210 ARG A N 1
ATOM 1705 C CA . ARG A 1 210 ? 8.872 6.297 -31.346 1.00 94.25 210 ARG A CA 1
ATOM 1706 C C . ARG A 1 210 ? 7.843 7.169 -32.051 1.00 94.25 210 ARG A C 1
ATOM 1708 O O . ARG A 1 210 ? 7.356 8.138 -31.470 1.00 94.25 210 ARG A O 1
ATOM 1715 N N . SER A 1 211 ? 7.536 6.850 -33.303 1.00 91.56 211 SER A N 1
ATOM 1716 C CA . SER A 1 211 ? 6.539 7.587 -34.081 1.00 91.56 211 SER A CA 1
ATOM 1717 C C . SER A 1 211 ? 5.808 6.687 -35.073 1.00 91.56 211 SER A C 1
ATOM 1719 O O . SER A 1 211 ? 6.269 5.594 -35.413 1.00 91.56 211 SER A O 1
ATOM 1721 N N . GLY A 1 212 ? 4.647 7.159 -35.533 1.00 94.00 212 GLY A N 1
ATOM 1722 C CA . GLY A 1 212 ? 3.879 6.512 -36.591 1.00 94.00 212 GLY A CA 1
ATOM 1723 C C . GLY A 1 212 ? 3.469 5.071 -36.241 1.00 94.00 212 GLY A C 1
ATOM 1724 O O . GLY A 1 212 ? 2.952 4.838 -35.144 1.00 94.00 212 GLY A O 1
ATOM 1725 N N . PRO A 1 213 ? 3.683 4.096 -37.146 1.00 93.94 213 PRO A N 1
ATOM 1726 C CA . PRO A 1 213 ? 3.260 2.706 -36.946 1.00 93.94 213 PRO A CA 1
ATOM 1727 C C . PRO A 1 213 ? 3.825 2.044 -35.683 1.00 93.94 213 PRO A C 1
ATOM 1729 O O . PRO A 1 213 ? 3.154 1.217 -35.072 1.00 93.94 213 PRO A O 1
ATOM 1732 N N . LEU A 1 214 ? 5.033 2.429 -35.259 1.00 93.31 214 LEU A N 1
ATOM 1733 C CA . LEU A 1 214 ? 5.675 1.841 -34.087 1.00 93.31 214 LEU A CA 1
ATOM 1734 C C . LEU A 1 214 ? 4.966 2.226 -32.782 1.00 93.31 214 LEU A C 1
ATOM 1736 O O . LEU A 1 214 ? 4.805 1.392 -31.894 1.00 93.31 214 LEU A O 1
ATOM 1740 N N . THR A 1 215 ? 4.486 3.468 -32.682 1.00 95.19 215 THR A N 1
ATOM 1741 C CA . THR A 1 215 ? 3.668 3.928 -31.550 1.00 95.19 215 THR A CA 1
ATOM 1742 C C . THR A 1 215 ? 2.360 3.143 -31.473 1.00 95.19 215 THR A C 1
ATOM 1744 O O . THR A 1 215 ? 2.007 2.635 -30.412 1.00 95.19 215 THR A O 1
ATOM 1747 N N . ALA A 1 216 ? 1.684 2.959 -32.614 1.00 94.94 216 ALA A N 1
ATOM 1748 C CA . ALA A 1 216 ? 0.446 2.182 -32.698 1.00 94.94 216 ALA A CA 1
ATOM 1749 C C . ALA A 1 216 ? 0.639 0.692 -32.352 1.00 94.94 216 ALA A C 1
ATOM 1751 O O . ALA A 1 216 ? -0.315 0.025 -31.955 1.00 94.94 216 ALA A O 1
ATOM 1752 N N . LEU A 1 217 ? 1.863 0.175 -32.484 1.00 95.19 217 LEU A N 1
ATOM 1753 C CA . LEU A 1 217 ? 2.223 -1.192 -32.118 1.00 95.19 217 LEU A CA 1
ATOM 1754 C C . LEU A 1 217 ? 2.563 -1.336 -30.623 1.00 95.19 217 LEU A C 1
ATOM 1756 O O . LEU A 1 217 ? 2.115 -2.284 -29.979 1.00 95.19 217 LEU A O 1
ATOM 1760 N N . ILE A 1 218 ? 3.367 -0.418 -30.076 1.00 96.38 218 ILE A N 1
ATOM 1761 C CA . ILE A 1 218 ? 3.908 -0.503 -28.710 1.00 96.38 218 ILE A CA 1
ATOM 1762 C C . ILE A 1 218 ? 2.897 -0.043 -27.659 1.00 96.38 218 ILE A C 1
ATOM 1764 O O . ILE A 1 218 ? 2.724 -0.736 -26.656 1.00 96.38 218 ILE A O 1
ATOM 1768 N N . ASP A 1 219 ? 2.228 1.093 -27.865 1.00 95.94 219 ASP A N 1
ATOM 1769 C CA . ASP A 1 219 ? 1.437 1.742 -26.811 1.00 95.94 219 ASP A CA 1
ATOM 1770 C C . ASP A 1 219 ? 0.247 0.893 -26.348 1.00 95.94 219 ASP A C 1
ATOM 1772 O O . ASP A 1 219 ? 0.093 0.708 -25.139 1.00 95.94 219 ASP A O 1
ATOM 1776 N N . PRO A 1 220 ? -0.560 0.281 -27.241 1.00 96.00 220 PRO A N 1
ATOM 1777 C CA . PRO A 1 220 ? -1.664 -0.568 -26.800 1.00 96.00 220 PRO A CA 1
ATOM 1778 C C . PRO A 1 220 ? -1.190 -1.790 -26.007 1.00 96.00 220 PRO A C 1
ATOM 1780 O O . PRO A 1 220 ? -1.830 -2.185 -25.030 1.00 96.00 220 PRO A O 1
ATOM 1783 N N . LEU A 1 221 ? -0.061 -2.387 -26.410 1.00 97.12 221 LEU A N 1
ATOM 1784 C CA . LEU A 1 221 ? 0.517 -3.527 -25.704 1.00 97.12 221 LEU A CA 1
ATOM 1785 C C . LEU A 1 221 ? 1.058 -3.105 -24.338 1.00 97.12 221 LEU A C 1
ATOM 1787 O O . LEU A 1 221 ? 0.786 -3.779 -23.346 1.00 97.12 221 LEU A O 1
ATOM 1791 N N . TYR A 1 222 ? 1.767 -1.979 -24.279 1.00 97.56 222 TYR A N 1
ATOM 1792 C CA . TYR A 1 222 ? 2.257 -1.392 -23.040 1.00 97.56 222 TYR A CA 1
ATOM 1793 C C . TYR A 1 222 ? 1.111 -1.119 -22.060 1.00 97.56 222 TYR A C 1
ATOM 1795 O O . TYR A 1 222 ? 1.125 -1.658 -20.958 1.00 97.56 222 TYR A O 1
ATOM 1803 N N . HIS A 1 223 ? 0.079 -0.380 -22.484 1.00 97.06 223 HIS A N 1
ATOM 1804 C CA . HIS A 1 223 ? -1.095 -0.082 -21.660 1.00 97.06 223 HIS A CA 1
ATOM 1805 C C . HIS A 1 223 ? -1.740 -1.363 -21.126 1.00 97.06 223 HIS A C 1
ATOM 1807 O O . HIS A 1 223 ? -2.030 -1.471 -19.934 1.00 97.06 223 HIS A O 1
ATOM 1813 N N . LYS A 1 224 ? -1.907 -2.382 -21.979 1.00 96.62 224 LYS A N 1
ATOM 1814 C CA . LYS A 1 224 ? -2.494 -3.661 -21.569 1.00 96.62 224 LYS A CA 1
ATOM 1815 C C . LYS A 1 224 ? -1.618 -4.420 -20.567 1.00 96.62 224 LYS A C 1
ATOM 1817 O O . LYS A 1 224 ? -2.151 -4.980 -19.611 1.00 96.62 224 LYS A O 1
ATOM 1822 N N . LEU A 1 225 ? -0.300 -4.447 -20.762 1.00 96.88 225 LEU A N 1
ATOM 1823 C CA . LEU A 1 225 ? 0.644 -5.075 -19.832 1.00 96.88 225 LEU A CA 1
ATOM 1824 C C . LEU A 1 225 ? 0.674 -4.345 -18.487 1.00 96.88 225 LEU A C 1
ATOM 1826 O O . LEU A 1 225 ? 0.607 -4.998 -17.448 1.00 96.88 225 LEU A O 1
ATOM 1830 N N . SER A 1 226 ? 0.703 -3.013 -18.503 1.00 96.19 226 SER A N 1
ATOM 1831 C CA . SER A 1 226 ? 0.588 -2.185 -17.305 1.00 96.19 226 SER A CA 1
ATOM 1832 C C . SER A 1 226 ? -0.726 -2.435 -16.576 1.00 96.19 226 SER A C 1
ATOM 1834 O O . SER A 1 226 ? -0.716 -2.621 -15.365 1.00 96.19 226 SER A O 1
ATOM 1836 N N . TYR A 1 227 ? -1.847 -2.526 -17.298 1.00 96.06 227 TYR A N 1
ATOM 1837 C CA . TYR A 1 227 ? -3.134 -2.830 -16.683 1.00 96.06 227 TYR A CA 1
ATOM 1838 C C . TYR A 1 227 ? -3.118 -4.167 -15.952 1.00 96.06 227 TYR A C 1
ATOM 1840 O O . TYR A 1 227 ? -3.489 -4.244 -14.783 1.00 96.06 227 TYR A O 1
ATOM 1848 N N . LEU A 1 228 ? -2.614 -5.208 -16.615 1.00 94.81 228 LEU A N 1
ATOM 1849 C CA . LEU A 1 228 ? -2.515 -6.514 -15.989 1.00 94.81 228 LEU A CA 1
ATOM 1850 C C . LEU A 1 228 ? -1.577 -6.513 -14.790 1.00 94.81 228 LEU A C 1
ATOM 1852 O O . LEU A 1 228 ? -1.915 -7.158 -13.810 1.00 94.81 228 LEU A O 1
ATOM 1856 N N . LEU A 1 229 ? -0.463 -5.784 -14.820 1.00 93.56 229 LEU A N 1
ATOM 1857 C CA . LEU A 1 229 ? 0.452 -5.697 -13.681 1.00 93.56 229 LEU A CA 1
ATOM 1858 C C . LEU A 1 229 ? -0.235 -5.175 -12.405 1.00 93.56 229 LEU A C 1
ATOM 1860 O O . LEU A 1 229 ? 0.176 -5.540 -11.308 1.00 93.56 229 LEU A O 1
ATOM 1864 N N . PHE A 1 230 ? -1.286 -4.359 -12.539 1.00 92.88 230 PHE A N 1
ATOM 1865 C CA . PHE A 1 230 ? -2.056 -3.844 -11.405 1.00 92.88 230 PHE A CA 1
ATOM 1866 C C . PHE A 1 230 ? -3.177 -4.777 -10.940 1.00 92.88 230 PHE A C 1
ATOM 1868 O O . PHE A 1 230 ? -3.429 -4.885 -9.743 1.00 92.88 230 PHE A O 1
ATOM 1875 N N . THR A 1 231 ? -3.855 -5.454 -11.868 1.00 91.25 231 THR A N 1
ATOM 1876 C CA . THR A 1 231 ? -5.101 -6.181 -11.575 1.00 91.25 231 THR A CA 1
ATOM 1877 C C . THR A 1 231 ? -4.916 -7.682 -11.340 1.00 91.25 231 THR A C 1
ATOM 1879 O O . THR A 1 231 ? -5.891 -8.429 -11.417 1.00 91.25 231 THR A O 1
ATOM 1882 N N . GLN A 1 232 ? -3.689 -8.163 -11.110 1.00 87.88 232 GLN A N 1
ATOM 1883 C CA . GLN A 1 232 ? -3.464 -9.582 -10.818 1.00 87.88 232 GLN A CA 1
ATOM 1884 C C . GLN A 1 232 ? -3.937 -9.954 -9.412 1.00 87.88 232 GLN A C 1
ATOM 1886 O O . GLN A 1 232 ? -3.651 -9.251 -8.443 1.00 87.88 232 GLN A O 1
ATOM 1891 N N . ALA A 1 233 ? -4.587 -11.110 -9.302 1.00 82.94 233 ALA A N 1
ATOM 1892 C CA . ALA A 1 233 ? -4.790 -11.800 -8.035 1.00 82.94 233 ALA A CA 1
ATOM 1893 C C . ALA A 1 233 ? -3.667 -12.824 -7.821 1.00 82.94 233 ALA A C 1
ATOM 1895 O O . ALA A 1 233 ? -3.208 -13.465 -8.769 1.00 82.94 233 ALA A O 1
ATOM 1896 N N . CYS A 1 234 ? -3.236 -12.998 -6.573 1.00 77.75 234 CYS A N 1
ATOM 1897 C CA . CYS A 1 234 ? -2.212 -13.973 -6.204 1.00 77.75 234 CYS A CA 1
ATOM 1898 C C . CYS A 1 234 ? -2.727 -14.890 -5.098 1.00 77.75 234 CYS A C 1
ATOM 1900 O O . CYS A 1 234 ? -3.394 -14.434 -4.171 1.00 77.75 234 CYS A O 1
ATOM 1902 N N . SER A 1 235 ? -2.356 -16.174 -5.157 1.00 81.38 235 SER A N 1
ATOM 1903 C CA . SER A 1 235 ? -2.651 -17.101 -4.061 1.00 81.38 235 SER A CA 1
ATOM 1904 C C . SER A 1 235 ? -1.898 -16.683 -2.801 1.00 81.38 235 SER A C 1
ATOM 1906 O O . SER A 1 235 ? -0.688 -16.445 -2.829 1.00 81.38 235 SER A O 1
ATOM 1908 N N . TYR A 1 236 ? -2.621 -16.625 -1.685 1.00 85.94 236 TYR A N 1
ATOM 1909 C CA . TYR A 1 236 ? -2.082 -16.254 -0.381 1.00 85.94 236 TYR A CA 1
ATOM 1910 C C . TYR A 1 236 ? -1.661 -17.458 0.477 1.00 85.94 236 TYR A C 1
ATOM 1912 O O . TYR A 1 236 ? -1.070 -17.281 1.542 1.00 85.94 236 TYR A O 1
ATOM 1920 N N . GLU A 1 237 ? -1.933 -18.687 0.026 1.00 86.88 237 GLU A N 1
ATOM 1921 C CA . GLU A 1 237 ? -1.787 -19.916 0.820 1.00 86.88 237 GLU A CA 1
ATOM 1922 C C . GLU A 1 237 ? -0.365 -20.114 1.358 1.00 86.88 237 GLU A C 1
ATOM 1924 O O . GLU A 1 237 ? -0.179 -20.461 2.522 1.00 86.88 237 GLU A O 1
ATOM 1929 N N . LYS A 1 238 ? 0.655 -19.842 0.536 1.00 84.50 238 LYS A N 1
ATOM 1930 C CA . LYS A 1 238 ? 2.065 -20.003 0.927 1.00 84.50 238 LYS A CA 1
ATOM 1931 C C . LYS A 1 238 ? 2.524 -18.963 1.944 1.00 84.50 238 LYS A C 1
ATOM 1933 O O . LYS A 1 238 ? 3.235 -19.296 2.888 1.00 84.50 238 LYS A O 1
ATOM 1938 N N . ALA A 1 239 ? 2.077 -17.718 1.791 1.00 87.06 239 ALA A N 1
ATOM 1939 C CA . ALA A 1 239 ? 2.341 -16.677 2.778 1.00 87.06 239 ALA A CA 1
ATOM 1940 C C . ALA A 1 239 ? 1.640 -16.991 4.110 1.00 87.06 239 ALA A C 1
ATOM 1942 O O . ALA A 1 239 ? 2.220 -16.808 5.179 1.00 87.06 239 ALA A O 1
ATOM 1943 N N . LEU A 1 240 ? 0.417 -17.520 4.051 1.00 90.56 240 LEU A N 1
ATOM 1944 C CA . LEU A 1 240 ? -0.334 -17.948 5.226 1.00 90.56 240 LEU A CA 1
ATOM 1945 C C . LEU A 1 240 ? 0.308 -19.146 5.941 1.00 90.56 240 LEU A C 1
ATOM 1947 O O . LEU A 1 240 ? 0.340 -19.172 7.172 1.00 90.56 240 LEU A O 1
ATOM 1951 N N . GLU A 1 241 ? 0.832 -20.122 5.196 1.00 89.19 241 GLU A N 1
ATOM 1952 C CA . GLU A 1 241 ? 1.570 -21.264 5.751 1.00 89.19 241 GLU A CA 1
ATOM 1953 C C . GLU A 1 241 ? 2.732 -20.772 6.623 1.00 89.19 241 GLU A C 1
ATOM 1955 O O . GLU A 1 241 ? 2.861 -21.178 7.779 1.00 89.19 241 GLU A O 1
ATOM 1960 N N . LEU A 1 242 ? 3.500 -19.808 6.114 1.00 86.88 242 LEU A N 1
ATOM 1961 C CA . LEU A 1 242 ? 4.599 -19.183 6.839 1.00 86.88 242 LEU A CA 1
ATOM 1962 C C . LEU A 1 242 ? 4.136 -18.431 8.097 1.00 86.88 242 LEU A C 1
ATOM 1964 O O . LEU A 1 242 ? 4.730 -18.579 9.165 1.00 86.88 242 LEU A O 1
ATOM 1968 N N . ILE A 1 243 ? 3.067 -17.636 7.991 1.00 91.00 243 ILE A N 1
ATOM 1969 C CA . ILE A 1 243 ? 2.487 -16.918 9.139 1.00 91.00 243 ILE A CA 1
ATOM 1970 C C . ILE A 1 243 ? 2.059 -17.915 10.224 1.00 91.00 243 ILE A C 1
ATOM 1972 O O . ILE A 1 243 ? 2.347 -17.727 11.405 1.00 91.00 243 ILE A O 1
ATOM 1976 N N . THR A 1 244 ? 1.420 -19.013 9.823 1.00 90.44 244 THR A N 1
ATOM 1977 C CA . THR A 1 244 ? 0.958 -20.062 10.739 1.00 90.44 244 THR A CA 1
ATOM 1978 C C . THR A 1 244 ? 2.129 -20.770 11.421 1.00 90.44 244 THR A C 1
ATOM 1980 O O . THR A 1 244 ? 2.065 -21.036 12.623 1.00 90.44 244 THR A O 1
ATOM 1983 N N . GLN A 1 245 ? 3.219 -21.034 10.692 1.00 88.06 245 GLN A N 1
ATOM 1984 C CA . GLN A 1 245 ? 4.453 -21.581 11.262 1.00 88.06 245 GLN A CA 1
ATOM 1985 C C . GLN A 1 245 ? 5.045 -20.642 12.321 1.00 88.06 245 GLN A C 1
ATOM 1987 O O . GLN A 1 245 ? 5.353 -21.096 13.421 1.00 88.06 245 GLN A O 1
ATOM 1992 N N . LEU A 1 246 ? 5.124 -19.334 12.052 1.00 88.06 246 LEU A N 1
ATOM 1993 C CA . LEU A 1 246 ? 5.617 -18.357 13.033 1.00 88.06 246 LEU A CA 1
ATOM 1994 C C . LEU A 1 246 ? 4.752 -18.296 14.293 1.00 88.06 246 LEU A C 1
ATOM 1996 O O . LEU A 1 246 ? 5.282 -18.246 15.402 1.00 88.06 246 LEU A O 1
ATOM 2000 N N . ILE A 1 247 ? 3.427 -18.341 14.137 1.00 89.62 247 ILE A N 1
ATOM 2001 C CA . ILE A 1 247 ? 2.505 -18.404 15.276 1.00 89.62 247 ILE A CA 1
ATOM 2002 C C . ILE A 1 247 ? 2.776 -19.663 16.115 1.00 89.62 247 ILE A C 1
ATOM 2004 O O . ILE A 1 247 ? 2.829 -19.586 17.343 1.00 89.62 247 ILE A O 1
ATOM 2008 N N . ALA A 1 248 ? 2.990 -20.812 15.467 1.00 87.31 248 ALA A N 1
ATOM 2009 C CA . ALA A 1 248 ? 3.295 -22.069 16.146 1.00 87.31 248 ALA A CA 1
ATOM 2010 C C . ALA A 1 248 ? 4.674 -22.075 16.831 1.00 87.31 248 ALA A C 1
ATOM 2012 O O . ALA A 1 248 ? 4.830 -22.730 17.856 1.00 87.31 248 ALA A O 1
ATOM 2013 N N . MET A 1 249 ? 5.659 -21.347 16.296 1.00 85.94 249 MET A N 1
ATOM 2014 C CA . MET A 1 249 ? 6.975 -21.168 16.923 1.00 85.94 249 MET A CA 1
ATOM 2015 C C . MET A 1 249 ? 6.918 -20.239 18.142 1.00 85.94 249 MET A C 1
ATOM 2017 O O . MET A 1 249 ? 7.664 -20.428 19.100 1.00 85.94 249 MET A O 1
ATOM 2021 N N . GLY A 1 250 ? 6.048 -19.226 18.106 1.00 84.56 250 GLY A N 1
ATOM 2022 C CA . GLY A 1 250 ? 5.920 -18.222 19.162 1.00 84.56 250 GLY A CA 1
ATOM 2023 C C . GLY A 1 250 ? 5.150 -18.673 20.407 1.00 84.56 250 GLY A C 1
ATOM 2024 O O . GLY A 1 250 ? 5.298 -18.042 21.453 1.00 84.56 250 GLY A O 1
ATOM 2025 N N . HIS A 1 251 ? 4.351 -19.744 20.319 1.00 82.12 251 HIS A N 1
ATOM 2026 C CA . HIS A 1 251 ? 3.496 -20.228 21.410 1.00 82.12 251 HIS A CA 1
ATOM 2027 C C . HIS A 1 251 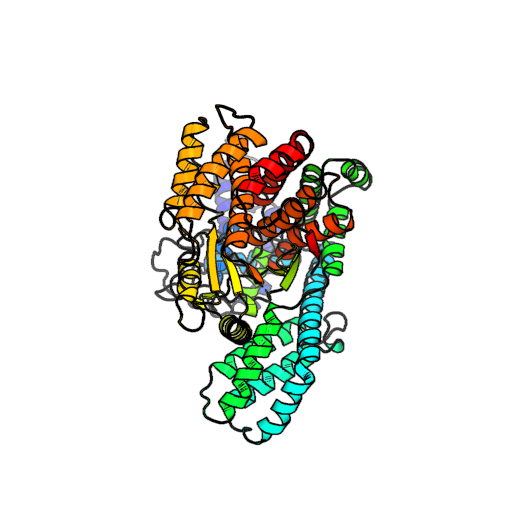? 3.600 -21.730 21.661 1.00 82.12 251 HIS A C 1
ATOM 2029 O O . HIS A 1 251 ? 3.843 -22.530 20.760 1.00 82.12 251 HIS A O 1
ATOM 2035 N N . SER A 1 252 ? 3.313 -22.140 22.899 1.00 68.44 252 SER A N 1
ATOM 2036 C CA . SER A 1 252 ? 3.112 -23.555 23.209 1.00 68.44 252 SER A CA 1
ATOM 2037 C C . SER A 1 252 ? 1.755 -24.048 22.670 1.00 68.44 252 SER A C 1
ATOM 2039 O O . SER A 1 252 ? 0.765 -23.312 22.655 1.00 68.44 252 SER A O 1
ATOM 2041 N N . LYS A 1 253 ? 1.663 -25.324 22.251 1.00 61.19 253 LYS A N 1
ATOM 2042 C CA . LYS A 1 253 ? 0.419 -25.920 21.700 1.00 61.19 253 LYS A CA 1
ATOM 2043 C C . LYS A 1 253 ? -0.810 -25.753 22.611 1.00 61.19 253 LYS A C 1
ATOM 2045 O O . LYS A 1 253 ? -1.928 -25.674 22.109 1.00 61.19 253 LYS A O 1
ATOM 2050 N N . ASN A 1 254 ? -0.609 -25.697 23.929 1.00 58.62 254 ASN A N 1
ATOM 2051 C CA . ASN A 1 254 ? -1.690 -25.555 24.907 1.00 58.62 254 ASN A CA 1
ATOM 2052 C C . ASN A 1 254 ? -2.280 -24.136 24.943 1.00 58.62 254 ASN A C 1
ATOM 2054 O O . ASN A 1 254 ? -3.475 -23.988 25.182 1.00 58.62 254 ASN A O 1
ATOM 2058 N N . GLU A 1 255 ? -1.476 -23.106 24.673 1.00 64.38 255 GLU A N 1
ATOM 2059 C CA . GLU A 1 255 ? -1.939 -21.712 24.665 1.00 64.38 255 GLU A CA 1
ATOM 2060 C C . GLU A 1 255 ? -2.716 -21.371 23.376 1.00 64.38 255 GLU A C 1
ATOM 2062 O O . GLU A 1 255 ? -3.676 -20.604 23.398 1.00 64.38 255 GLU A O 1
ATOM 2067 N N . LEU A 1 256 ? -2.384 -22.021 22.255 1.00 61.44 256 LEU A N 1
ATOM 2068 C CA . LEU A 1 256 ? -3.106 -21.855 20.986 1.00 61.44 256 LEU A CA 1
ATOM 2069 C C . LEU A 1 256 ? -4.556 -22.363 21.053 1.00 61.44 256 LEU A C 1
ATOM 2071 O O . LEU A 1 256 ? -5.457 -21.768 20.460 1.00 61.44 256 LEU A O 1
ATOM 2075 N N . LEU A 1 257 ? -4.796 -23.455 21.785 1.00 60.22 257 LEU A N 1
ATOM 2076 C CA . LEU A 1 257 ? -6.127 -24.056 21.933 1.00 60.22 257 LEU A CA 1
ATOM 2077 C C . LEU A 1 257 ? -7.044 -23.251 22.865 1.00 60.22 257 LEU A C 1
ATOM 2079 O O . LEU A 1 257 ? -8.263 -23.261 22.678 1.00 60.22 257 LEU A O 1
ATOM 2083 N N . SER A 1 258 ? -6.489 -22.550 23.858 1.00 60.16 258 SER A N 1
ATOM 2084 C CA . SER A 1 258 ? -7.266 -21.659 24.726 1.00 60.16 258 SER A CA 1
ATOM 2085 C C . SER A 1 258 ? -7.612 -20.342 24.025 1.00 60.16 258 SER A C 1
ATOM 2087 O O . SER A 1 258 ? -8.731 -19.854 24.186 1.00 60.16 258 SER A O 1
ATOM 2089 N N . ALA A 1 259 ? -6.714 -19.820 23.182 1.00 58.88 259 ALA A N 1
ATOM 2090 C CA . ALA A 1 259 ? -6.920 -18.575 22.443 1.00 58.88 259 ALA A CA 1
ATOM 2091 C C . ALA A 1 259 ? -8.067 -18.643 21.418 1.00 58.88 259 ALA A C 1
ATOM 2093 O O . ALA A 1 259 ? -8.800 -17.675 21.249 1.00 58.88 259 ALA A O 1
ATOM 2094 N N . GLN A 1 260 ? -8.303 -19.794 20.775 1.00 58.78 260 GLN A N 1
ATOM 2095 C CA . GLN A 1 260 ? -9.361 -19.940 19.757 1.00 58.78 260 GLN A CA 1
ATOM 2096 C C . GLN A 1 260 ? -10.796 -19.761 20.286 1.00 58.78 260 GLN A C 1
ATOM 2098 O O . GLN A 1 260 ? -11.720 -19.603 19.486 1.00 58.78 260 GLN A O 1
ATOM 2103 N N . LYS A 1 261 ? -10.993 -19.780 21.611 1.00 56.06 261 LYS A N 1
ATOM 2104 C CA . LYS A 1 261 ? -12.293 -19.549 22.265 1.00 56.06 261 LYS A CA 1
ATOM 2105 C C . LYS A 1 261 ? -12.555 -18.076 22.610 1.00 56.06 261 LYS A C 1
ATOM 2107 O O . LYS A 1 261 ? -13.605 -17.777 23.170 1.00 56.06 261 LYS A O 1
ATOM 2112 N N . ILE A 1 262 ? -11.610 -17.180 22.324 1.00 62.75 262 ILE A N 1
ATOM 2113 C CA . ILE A 1 262 ? -11.673 -15.758 22.683 1.00 62.75 262 ILE A CA 1
ATOM 2114 C C . ILE A 1 262 ? -12.273 -14.942 21.518 1.00 62.75 262 ILE A C 1
ATOM 2116 O O . ILE A 1 262 ? -12.317 -15.403 20.375 1.00 62.75 262 ILE A O 1
ATOM 2120 N N . GLN A 1 263 ? -12.763 -13.736 21.816 1.00 74.81 263 GLN A N 1
ATOM 2121 C CA . GLN A 1 263 ? -13.184 -12.739 20.829 1.00 74.81 263 GLN A CA 1
ATOM 2122 C C . GLN A 1 263 ? -12.069 -12.419 19.814 1.00 74.81 263 GLN A C 1
ATOM 2124 O O . GLN A 1 263 ? -10.876 -12.554 20.096 1.00 74.81 263 GLN A O 1
ATOM 2129 N N . LEU A 1 264 ? -12.478 -12.016 18.607 1.00 79.56 264 LEU A N 1
ATOM 2130 C CA . LEU A 1 264 ? -11.609 -11.862 17.437 1.00 79.56 264 LEU A CA 1
ATOM 2131 C C . LEU A 1 264 ? -10.425 -10.906 17.672 1.00 79.56 264 LEU A C 1
ATOM 2133 O O . LEU A 1 264 ? -9.303 -11.226 17.292 1.00 79.56 264 LEU A O 1
ATOM 2137 N N . ASP A 1 265 ? -10.664 -9.758 18.302 1.00 78.75 265 ASP A N 1
ATOM 2138 C CA . ASP A 1 265 ? -9.654 -8.749 18.644 1.00 78.75 265 ASP A CA 1
ATOM 2139 C C . ASP A 1 265 ? -8.532 -9.333 19.513 1.00 78.75 265 ASP A C 1
ATOM 2141 O O . ASP A 1 265 ? -7.345 -9.169 19.228 1.00 78.75 265 ASP A O 1
ATOM 2145 N N . SER A 1 266 ? -8.910 -10.101 20.530 1.00 81.25 266 SER A N 1
ATOM 2146 C CA . SER A 1 266 ? -7.975 -10.720 21.458 1.00 81.25 266 SER A CA 1
ATOM 2147 C C . SER A 1 266 ? -7.171 -11.837 20.789 1.00 81.25 266 SER A C 1
ATOM 2149 O O . SER A 1 266 ? -5.987 -11.999 21.081 1.00 81.25 266 SER A O 1
ATOM 2151 N N . VAL A 1 267 ? -7.781 -12.576 19.853 1.00 84.00 267 VAL A N 1
ATOM 2152 C CA . VAL A 1 267 ? -7.082 -13.588 19.043 1.00 84.00 267 VAL A CA 1
ATOM 2153 C C . VAL A 1 267 ? -6.001 -12.944 18.176 1.00 84.00 267 VAL A C 1
ATOM 2155 O O . VAL A 1 267 ? -4.884 -13.457 18.142 1.00 84.00 267 VAL A O 1
ATOM 2158 N N . LEU A 1 268 ? -6.298 -11.813 17.528 1.00 86.81 268 LEU A N 1
ATOM 2159 C CA . LEU A 1 268 ? -5.321 -11.099 16.700 1.00 86.81 268 LEU A CA 1
ATOM 2160 C C . LEU A 1 268 ? -4.127 -10.613 17.525 1.00 86.81 268 LEU A C 1
ATOM 2162 O O . LEU A 1 268 ? -2.984 -10.846 17.141 1.00 86.81 268 LEU A O 1
ATOM 2166 N N . LEU A 1 269 ? -4.374 -9.991 18.681 1.00 89.50 269 LEU A N 1
ATOM 2167 C CA . LEU A 1 269 ? -3.299 -9.515 19.559 1.00 89.50 269 LEU A CA 1
ATOM 2168 C C . LEU A 1 269 ? -2.460 -10.659 20.129 1.00 89.50 269 LEU A C 1
ATOM 2170 O O . LEU A 1 269 ? -1.246 -10.531 20.275 1.00 89.50 269 LEU A O 1
ATOM 2174 N N . TYR A 1 270 ? -3.095 -11.787 20.432 1.00 87.19 270 TYR A N 1
ATOM 2175 C CA . TYR A 1 270 ? -2.392 -12.982 20.871 1.00 87.19 270 TYR A CA 1
ATOM 2176 C C . TYR A 1 270 ? -1.478 -13.531 19.759 1.00 87.19 270 TYR A C 1
ATOM 2178 O O . TYR A 1 270 ? -0.288 -13.741 19.982 1.00 87.19 270 TYR A O 1
ATOM 2186 N N . GLN A 1 271 ? -1.994 -13.668 18.534 1.00 89.44 271 GLN A N 1
ATOM 2187 C CA . GLN A 1 271 ? -1.210 -14.101 17.371 1.00 89.44 271 GLN A CA 1
ATOM 2188 C C . GLN A 1 271 ? -0.071 -13.124 17.033 1.00 89.44 271 GLN A C 1
ATOM 2190 O O . GLN A 1 271 ? 1.024 -13.560 16.675 1.00 89.44 271 GLN A O 1
ATOM 2195 N N . ASP A 1 272 ? -0.281 -11.819 17.219 1.00 91.69 272 ASP A N 1
ATOM 2196 C CA . ASP A 1 272 ? 0.757 -10.796 17.063 1.00 91.69 272 ASP A CA 1
ATOM 2197 C C . ASP A 1 272 ? 1.938 -11.011 18.013 1.00 91.69 272 ASP A C 1
ATOM 2199 O O . ASP A 1 272 ? 3.101 -10.968 17.602 1.00 91.69 272 ASP A O 1
ATOM 2203 N N . VAL A 1 273 ? 1.646 -11.290 19.287 1.00 91.06 273 VAL A N 1
ATOM 2204 C CA . VAL A 1 273 ? 2.667 -11.586 20.297 1.00 91.06 273 VAL A CA 1
ATOM 2205 C C . VAL A 1 273 ? 3.461 -12.834 19.910 1.00 91.06 273 VAL A C 1
ATOM 2207 O O . VAL A 1 273 ? 4.689 -12.823 20.046 1.00 91.06 273 VAL A O 1
ATOM 2210 N N . ALA A 1 274 ? 2.798 -13.864 19.376 1.00 90.31 274 ALA A N 1
ATOM 2211 C CA . ALA A 1 274 ? 3.435 -15.072 18.849 1.00 90.31 274 ALA A CA 1
ATOM 2212 C C . ALA A 1 274 ? 4.469 -14.741 17.768 1.00 90.31 274 ALA A C 1
ATOM 2214 O O . ALA A 1 274 ? 5.654 -15.053 17.900 1.00 90.31 274 ALA A O 1
ATOM 2215 N N . ILE A 1 275 ? 4.017 -14.047 16.719 1.00 90.88 275 ILE A N 1
ATOM 2216 C CA . ILE A 1 275 ? 4.821 -13.714 15.541 1.00 90.88 275 ILE A CA 1
ATOM 2217 C C . ILE A 1 275 ? 6.008 -12.847 15.954 1.00 90.88 275 ILE A C 1
ATOM 2219 O O . ILE A 1 275 ? 7.148 -13.134 15.589 1.00 90.88 275 ILE A O 1
ATOM 2223 N N . ARG A 1 276 ? 5.779 -11.814 16.775 1.00 90.12 276 ARG A N 1
ATOM 2224 C CA . ARG A 1 276 ? 6.868 -10.968 17.283 1.00 90.12 276 ARG A CA 1
ATOM 2225 C C . ARG A 1 276 ? 7.855 -11.756 18.125 1.00 90.12 276 ARG A C 1
ATOM 2227 O O . ARG A 1 276 ? 9.047 -11.489 18.043 1.00 90.12 276 ARG A O 1
ATOM 2234 N N . THR A 1 277 ? 7.387 -12.700 18.936 1.00 88.25 277 THR A N 1
ATOM 2235 C CA . THR A 1 277 ? 8.264 -13.533 19.766 1.00 88.25 277 THR A CA 1
ATOM 2236 C C . THR A 1 277 ? 9.147 -14.424 18.903 1.00 88.25 277 THR A C 1
ATOM 2238 O O . THR A 1 277 ? 10.357 -14.436 19.120 1.00 88.25 277 THR A O 1
ATOM 2241 N N . ALA A 1 278 ? 8.584 -15.065 17.876 1.00 86.12 278 ALA A N 1
ATOM 2242 C CA . ALA A 1 278 ? 9.351 -15.840 16.902 1.00 86.12 278 ALA A CA 1
ATOM 2243 C C . ALA A 1 278 ? 10.382 -14.971 16.152 1.00 86.12 278 ALA A C 1
ATOM 2245 O O . ALA A 1 278 ? 11.515 -15.392 15.930 1.00 86.12 278 ALA A O 1
ATOM 2246 N N . LEU A 1 279 ? 10.028 -13.724 15.822 1.00 84.06 279 LEU A N 1
ATOM 2247 C CA . LEU A 1 279 ? 10.905 -12.797 15.100 1.00 84.06 279 LEU A CA 1
ATOM 2248 C C . LEU A 1 279 ? 11.921 -12.046 15.982 1.00 84.06 279 LEU A C 1
ATOM 2250 O O . LEU A 1 279 ? 12.824 -11.420 15.440 1.00 84.06 279 LEU A O 1
ATOM 2254 N N . LYS A 1 280 ? 11.848 -12.096 17.321 1.00 81.12 280 LYS A N 1
ATOM 2255 C CA . LYS A 1 280 ? 12.820 -11.398 18.199 1.00 81.12 280 LYS A CA 1
ATOM 2256 C C . LYS A 1 280 ? 14.260 -11.872 18.005 1.00 81.12 280 LYS A C 1
ATOM 2258 O O . LYS A 1 280 ? 15.188 -11.092 18.191 1.00 81.12 280 LYS A O 1
ATOM 2263 N N . ALA A 1 281 ? 14.433 -13.150 17.686 1.00 69.56 281 ALA A N 1
ATOM 2264 C CA . ALA A 1 281 ? 15.733 -13.764 17.438 1.00 69.56 281 ALA A CA 1
ATOM 2265 C C . ALA A 1 281 ? 16.187 -13.631 15.973 1.00 69.56 281 ALA A C 1
ATOM 2267 O O . ALA A 1 281 ? 17.310 -14.003 15.637 1.00 69.56 281 ALA A O 1
ATOM 2268 N N . TYR A 1 282 ? 15.326 -13.088 15.108 1.00 73.69 282 TYR A N 1
ATOM 2269 C CA . TYR A 1 282 ? 15.623 -12.837 13.709 1.00 73.69 282 TYR A CA 1
ATOM 2270 C C . TYR A 1 282 ? 16.376 -11.500 13.566 1.00 73.69 282 TYR A C 1
ATOM 2272 O O . TYR A 1 282 ? 15.981 -10.504 14.183 1.00 73.69 282 TYR A O 1
ATOM 2280 N N . PRO A 1 283 ? 17.461 -11.431 12.775 1.00 67.19 283 PRO A N 1
ATOM 2281 C CA . PRO A 1 283 ? 18.155 -10.174 12.538 1.00 67.19 283 PRO A CA 1
ATOM 2282 C C . PRO A 1 283 ? 17.216 -9.170 11.873 1.00 67.19 283 PRO A C 1
ATOM 2284 O O . PRO A 1 283 ? 16.382 -9.541 11.053 1.00 67.19 283 PRO A O 1
ATOM 2287 N N . SER A 1 284 ? 17.345 -7.888 12.221 1.00 74.81 284 SER A N 1
ATOM 2288 C CA . SER A 1 284 ? 16.429 -6.850 11.731 1.00 74.81 284 SER A CA 1
ATOM 2289 C C . SER A 1 284 ? 16.348 -6.887 10.197 1.00 74.81 284 SER A C 1
ATOM 2291 O O . SER A 1 284 ? 17.327 -6.609 9.503 1.00 74.81 284 SER A O 1
ATOM 2293 N N . GLY A 1 285 ? 15.176 -7.250 9.666 1.00 81.12 285 GLY A N 1
ATOM 2294 C CA . GLY A 1 285 ? 14.925 -7.301 8.227 1.00 81.12 285 GLY A CA 1
ATOM 2295 C C . GLY A 1 285 ? 15.253 -5.981 7.511 1.00 81.12 285 GLY A C 1
ATOM 2296 O O . GLY A 1 285 ? 15.983 -6.022 6.516 1.00 81.12 285 GLY A O 1
ATOM 2297 N N . PRO A 1 286 ? 14.853 -4.811 8.048 1.00 87.12 286 PRO A N 1
ATOM 2298 C CA . PRO A 1 286 ? 15.276 -3.506 7.535 1.00 87.12 286 PRO A CA 1
ATOM 2299 C C . PRO A 1 286 ? 16.801 -3.322 7.476 1.00 87.12 286 PRO A C 1
ATOM 2301 O O . PRO A 1 286 ? 17.335 -2.840 6.475 1.00 87.12 286 PRO A O 1
ATOM 2304 N N . LEU A 1 287 ? 17.535 -3.773 8.501 1.00 88.44 287 LEU A N 1
ATOM 2305 C CA . LEU A 1 287 ? 19.000 -3.717 8.503 1.00 88.44 287 LEU A CA 1
ATOM 2306 C C . LEU A 1 287 ? 19.609 -4.609 7.412 1.00 88.44 287 LEU A C 1
ATOM 2308 O O . LEU A 1 287 ? 20.543 -4.190 6.728 1.00 88.44 287 LEU A O 1
ATOM 2312 N N . MET A 1 288 ? 19.071 -5.813 7.213 1.00 86.88 288 MET A N 1
ATOM 2313 C CA . MET A 1 288 ? 19.521 -6.718 6.149 1.00 86.88 288 MET A CA 1
ATOM 2314 C C . MET A 1 288 ? 19.257 -6.150 4.753 1.00 86.88 288 MET A C 1
ATOM 2316 O O . MET A 1 288 ? 20.070 -6.312 3.843 1.00 86.88 288 MET A O 1
ATOM 2320 N N . GLN A 1 289 ? 18.155 -5.426 4.580 1.00 87.56 289 GLN A N 1
ATOM 2321 C CA . GLN A 1 289 ? 17.880 -4.708 3.338 1.00 87.56 289 GLN A CA 1
ATOM 2322 C C . GLN A 1 289 ? 18.835 -3.538 3.137 1.00 87.56 289 GLN A C 1
ATOM 2324 O O . GLN A 1 289 ? 19.328 -3.343 2.029 1.00 87.56 289 GLN A O 1
ATOM 2329 N N . ALA A 1 290 ? 19.142 -2.783 4.194 1.00 89.06 290 ALA A N 1
ATOM 2330 C CA . ALA A 1 290 ? 20.120 -1.702 4.124 1.00 89.06 290 ALA A CA 1
ATOM 2331 C C . ALA A 1 290 ? 21.503 -2.249 3.742 1.00 89.06 290 ALA A C 1
ATOM 2333 O O . ALA A 1 290 ? 22.175 -1.698 2.873 1.00 89.06 290 ALA A O 1
ATOM 2334 N N . LEU A 1 291 ? 21.895 -3.385 4.322 1.00 89.19 291 LEU A N 1
ATOM 2335 C CA . LEU A 1 291 ? 23.114 -4.105 3.966 1.00 89.19 291 LEU A CA 1
ATOM 2336 C C . LEU A 1 291 ? 23.138 -4.504 2.482 1.00 89.19 291 LEU A C 1
ATOM 2338 O O . LEU A 1 291 ? 24.160 -4.307 1.822 1.00 89.19 291 LEU A O 1
ATOM 2342 N N . ALA A 1 292 ? 22.031 -5.032 1.952 1.00 87.75 292 ALA A N 1
ATOM 2343 C CA . ALA A 1 292 ? 21.912 -5.381 0.537 1.00 87.75 292 ALA A CA 1
ATOM 2344 C C . ALA A 1 292 ? 22.062 -4.149 -0.370 1.00 87.75 292 ALA A C 1
ATOM 2346 O O . ALA A 1 292 ? 22.847 -4.194 -1.313 1.00 87.75 292 ALA A O 1
ATOM 2347 N N . LEU A 1 293 ? 21.419 -3.021 -0.036 1.00 88.81 293 LEU A N 1
ATOM 2348 C CA . LEU A 1 293 ? 21.564 -1.770 -0.796 1.00 88.81 293 LEU A CA 1
ATOM 2349 C C . LEU A 1 293 ? 23.019 -1.298 -0.876 1.00 88.81 293 LEU A C 1
ATOM 2351 O O . LEU A 1 293 ? 23.473 -0.879 -1.941 1.00 88.81 293 LEU A O 1
ATOM 2355 N N . VAL A 1 294 ? 23.754 -1.377 0.238 1.00 87.62 294 VAL A N 1
ATOM 2356 C CA . VAL A 1 294 ? 25.170 -0.986 0.277 1.00 87.62 294 VAL A CA 1
ATOM 2357 C C . VAL A 1 294 ? 26.024 -1.939 -0.567 1.00 87.62 294 VAL A C 1
ATOM 2359 O O . VAL A 1 294 ? 26.874 -1.477 -1.325 1.00 87.62 294 VAL A O 1
ATOM 2362 N N . ARG A 1 295 ? 25.798 -3.258 -0.473 1.00 86.81 295 ARG A N 1
ATOM 2363 C CA . ARG A 1 295 ? 26.546 -4.274 -1.242 1.00 86.81 295 ARG A CA 1
ATOM 2364 C C . ARG A 1 295 ? 26.298 -4.170 -2.747 1.00 86.81 295 ARG A C 1
ATOM 2366 O O . ARG A 1 295 ? 27.239 -4.275 -3.525 1.00 86.81 295 ARG A O 1
ATOM 2373 N N . GLU A 1 296 ? 25.048 -3.954 -3.139 1.00 85.31 296 GLU A N 1
ATOM 2374 C CA . GLU A 1 296 ? 24.613 -3.865 -4.537 1.00 85.31 296 GLU A CA 1
ATOM 2375 C C . GLU A 1 296 ? 24.872 -2.479 -5.158 1.00 85.31 296 GLU A C 1
ATOM 2377 O O . GLU A 1 296 ? 24.537 -2.264 -6.319 1.00 85.31 296 GLU A O 1
ATOM 2382 N N . GLN A 1 297 ? 25.455 -1.534 -4.407 1.00 84.94 297 GLN A N 1
ATOM 2383 C CA . GLN A 1 297 ? 25.690 -0.147 -4.839 1.00 84.94 297 GLN A CA 1
ATOM 2384 C C . GLN A 1 297 ? 24.404 0.564 -5.301 1.00 84.94 297 GLN A C 1
ATOM 2386 O O . GLN A 1 297 ? 24.389 1.327 -6.267 1.00 84.94 297 GLN A O 1
ATOM 2391 N N . ARG A 1 298 ? 23.303 0.319 -4.580 1.00 85.00 298 ARG A N 1
ATOM 2392 C CA . ARG A 1 298 ? 21.969 0.856 -4.892 1.00 85.00 298 ARG A CA 1
ATOM 2393 C C . ARG A 1 298 ? 21.573 2.083 -4.077 1.00 85.00 298 ARG A C 1
ATOM 2395 O O . ARG A 1 298 ? 20.429 2.526 -4.141 1.00 85.00 298 ARG A O 1
ATOM 2402 N N . LEU A 1 299 ? 22.507 2.636 -3.308 1.00 87.31 299 LEU A N 1
ATOM 2403 C CA . LEU A 1 299 ? 22.276 3.860 -2.546 1.00 87.31 299 LEU A CA 1
ATOM 2404 C C . LEU A 1 299 ? 21.910 5.013 -3.485 1.00 87.31 299 LEU A C 1
ATOM 2406 O O . LEU A 1 299 ? 22.543 5.208 -4.524 1.00 87.31 299 LEU A O 1
ATOM 2410 N N . GLY A 1 300 ? 20.893 5.788 -3.110 1.00 86.81 300 GLY A N 1
ATOM 2411 C CA . GLY A 1 300 ? 20.476 6.958 -3.882 1.00 86.81 300 GLY A CA 1
ATOM 2412 C C . GLY A 1 300 ? 20.010 6.654 -5.313 1.00 86.81 300 GLY A C 1
ATOM 2413 O O . GLY A 1 300 ? 20.133 7.534 -6.163 1.00 86.81 300 GLY A O 1
ATOM 2414 N N . GLN A 1 301 ? 19.562 5.432 -5.629 1.00 87.56 301 GLN A N 1
ATOM 2415 C CA . GLN A 1 301 ? 18.992 5.102 -6.950 1.00 87.56 301 GLN A CA 1
ATOM 2416 C C . GLN A 1 301 ? 17.539 5.575 -7.122 1.00 87.56 301 GLN A C 1
ATOM 2418 O O . GLN A 1 301 ? 16.972 5.426 -8.200 1.00 87.56 301 GLN A O 1
ATOM 2423 N N . GLY A 1 302 ? 16.952 6.154 -6.077 1.00 89.19 302 GLY A N 1
ATOM 2424 C CA . GLY A 1 302 ? 15.551 6.528 -6.017 1.00 89.19 302 GLY A CA 1
ATOM 2425 C C . GLY A 1 302 ? 14.685 5.447 -5.370 1.00 89.19 302 GLY A C 1
ATOM 2426 O O . GLY A 1 302 ? 14.963 4.244 -5.410 1.00 89.19 302 GLY A O 1
ATOM 2427 N N . LEU A 1 303 ? 13.613 5.900 -4.736 1.00 89.44 303 LEU A N 1
ATOM 2428 C CA . LEU A 1 303 ? 12.528 5.079 -4.238 1.00 89.44 303 LEU A CA 1
ATOM 2429 C C . LEU A 1 303 ? 11.582 4.765 -5.401 1.00 89.44 303 LEU A C 1
ATOM 2431 O O . LEU A 1 303 ? 10.720 5.564 -5.754 1.00 89.44 303 LEU A O 1
ATOM 2435 N N . ASP A 1 304 ? 11.757 3.581 -5.978 1.00 89.56 304 ASP A N 1
ATOM 2436 C CA . ASP A 1 304 ? 10.834 2.976 -6.934 1.00 89.56 304 ASP A CA 1
ATOM 2437 C C . ASP A 1 304 ? 10.472 1.566 -6.466 1.00 89.56 304 ASP A C 1
ATOM 2439 O O . ASP A 1 304 ? 11.288 0.639 -6.456 1.00 89.56 304 ASP A O 1
ATOM 2443 N N . LEU A 1 305 ? 9.221 1.416 -6.049 1.00 85.00 305 LEU A N 1
ATOM 2444 C CA . LEU A 1 305 ? 8.764 0.246 -5.309 1.00 85.00 305 LEU A CA 1
ATOM 2445 C C . LEU A 1 305 ? 8.556 -0.969 -6.216 1.00 85.00 305 LEU A C 1
ATOM 2447 O O . LEU A 1 305 ? 8.682 -2.105 -5.759 1.00 85.00 305 LEU A O 1
ATOM 2451 N N . PHE A 1 306 ? 8.365 -0.751 -7.518 1.00 81.56 306 PHE A N 1
ATOM 2452 C CA . PHE A 1 306 ? 8.290 -1.833 -8.498 1.00 81.56 306 PHE A CA 1
ATOM 2453 C C . PHE A 1 306 ? 9.666 -2.489 -8.667 1.00 81.56 306 PHE A C 1
ATOM 2455 O O . PHE A 1 306 ? 9.780 -3.713 -8.575 1.00 81.56 306 PHE A O 1
ATOM 2462 N N . SER A 1 307 ? 10.737 -1.693 -8.780 1.00 79.44 307 SER A N 1
ATOM 2463 C CA . SER A 1 307 ? 12.122 -2.203 -8.776 1.00 79.44 307 SER A CA 1
ATOM 2464 C C . SER A 1 307 ? 12.558 -2.783 -7.423 1.00 79.44 307 SER A C 1
ATOM 2466 O O . SER A 1 307 ? 13.571 -3.484 -7.329 1.00 79.44 307 SER A O 1
ATOM 2468 N N . GLN A 1 308 ? 11.805 -2.509 -6.356 1.00 82.62 308 GLN A N 1
ATOM 2469 C CA . GLN A 1 308 ? 11.989 -3.104 -5.029 1.00 82.62 308 GLN A CA 1
ATOM 2470 C C . GLN A 1 308 ? 11.100 -4.331 -4.793 1.00 82.62 308 GLN A C 1
ATOM 2472 O O . GLN A 1 308 ? 11.018 -4.811 -3.662 1.00 82.62 308 GLN A O 1
ATOM 2477 N N . LYS A 1 309 ? 10.501 -4.887 -5.857 1.00 88.94 309 LYS A N 1
ATOM 2478 C CA . LYS A 1 309 ? 9.726 -6.141 -5.819 1.00 88.94 309 LYS A CA 1
ATOM 2479 C C . LYS A 1 309 ? 8.457 -6.021 -4.969 1.00 88.94 309 LYS A C 1
ATOM 2481 O O . LYS A 1 309 ? 8.045 -6.969 -4.302 1.00 88.94 309 LYS A O 1
ATOM 2486 N N . ASN A 1 310 ? 7.857 -4.835 -4.964 1.00 90.12 310 ASN A N 1
ATOM 2487 C CA . ASN A 1 310 ? 6.597 -4.548 -4.296 1.00 90.12 310 ASN A CA 1
ATOM 2488 C C . ASN A 1 310 ? 5.514 -4.267 -5.337 1.00 90.12 310 ASN A C 1
ATOM 2490 O O . ASN A 1 310 ? 5.119 -3.123 -5.567 1.00 90.12 310 ASN A O 1
ATOM 2494 N N . TRP A 1 311 ? 5.104 -5.330 -6.022 1.00 90.62 311 TRP A N 1
ATOM 2495 C CA . TRP A 1 311 ? 4.120 -5.246 -7.094 1.00 90.62 311 TRP A CA 1
ATOM 2496 C C . TRP A 1 311 ? 2.694 -5.102 -6.543 1.00 90.62 311 TRP A C 1
ATOM 2498 O O . TRP A 1 311 ? 2.410 -5.612 -5.451 1.00 90.62 311 TRP A O 1
ATOM 2508 N N . PRO A 1 312 ? 1.794 -4.435 -7.287 1.00 92.06 312 PRO A N 1
ATOM 2509 C CA . PRO A 1 312 ? 0.384 -4.366 -6.930 1.00 92.06 312 PRO A CA 1
ATOM 2510 C C . PRO A 1 312 ? -0.267 -5.752 -6.918 1.00 92.06 312 PRO A C 1
ATOM 2512 O O . PRO A 1 312 ? 0.132 -6.645 -7.665 1.00 92.06 312 PRO A O 1
ATOM 2515 N N . ILE A 1 313 ? -1.284 -5.923 -6.076 1.00 89.94 313 ILE A N 1
ATOM 2516 C CA . ILE A 1 313 ? -2.070 -7.160 -6.008 1.00 89.94 313 ILE A CA 1
ATOM 2517 C C . ILE A 1 313 ? -3.527 -6.799 -5.734 1.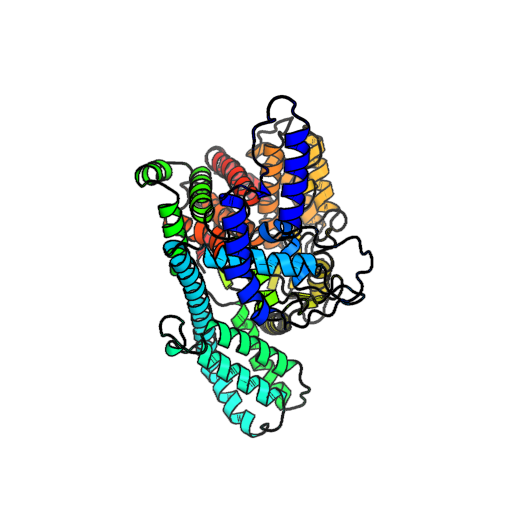00 89.94 313 ILE A C 1
ATOM 2519 O O . ILE A 1 313 ? -3.812 -6.028 -4.814 1.00 89.94 313 ILE A O 1
ATOM 2523 N N . GLN A 1 314 ? -4.456 -7.402 -6.469 1.00 92.81 314 GLN A N 1
ATOM 2524 C CA . GLN A 1 314 ? -5.861 -7.420 -6.087 1.00 92.81 314 GLN A CA 1
ATOM 2525 C C . GLN A 1 314 ? -6.038 -8.325 -4.866 1.00 92.81 314 GLN A C 1
ATOM 2527 O O . GLN A 1 314 ? -5.725 -9.512 -4.905 1.00 92.81 314 GLN A O 1
ATOM 2532 N N . ILE A 1 315 ? -6.540 -7.759 -3.774 1.00 93.00 315 ILE A N 1
ATOM 2533 C CA . ILE A 1 315 ? -6.653 -8.462 -2.493 1.00 93.00 315 ILE A CA 1
ATOM 2534 C C . ILE A 1 315 ? -8.061 -9.005 -2.258 1.00 93.00 315 ILE A C 1
ATOM 2536 O O . ILE A 1 315 ? -8.215 -10.150 -1.855 1.00 93.00 315 ILE A O 1
ATOM 2540 N N . TYR A 1 316 ? -9.102 -8.221 -2.516 1.00 95.38 316 TYR A N 1
ATOM 2541 C CA . TYR A 1 316 ? -10.492 -8.650 -2.377 1.00 95.38 316 TYR A CA 1
ATOM 2542 C C . TYR A 1 316 ? -11.404 -7.753 -3.210 1.00 95.38 316 TYR A C 1
ATOM 2544 O O . TYR A 1 316 ? -10.979 -6.713 -3.708 1.00 95.38 316 TYR A O 1
ATOM 2552 N N . ALA A 1 317 ? -12.667 -8.138 -3.347 1.00 95.81 317 ALA A N 1
ATOM 2553 C CA . ALA A 1 317 ? -13.705 -7.299 -3.924 1.00 95.81 317 ALA A CA 1
ATOM 2554 C C . ALA A 1 317 ? -14.789 -6.976 -2.891 1.00 95.81 317 ALA A C 1
ATOM 2556 O O . ALA A 1 317 ? -15.262 -7.864 -2.174 1.00 95.81 317 ALA A O 1
ATOM 2557 N N . ILE A 1 318 ? -15.206 -5.711 -2.844 1.00 95.38 318 ILE A N 1
ATOM 2558 C CA . ILE A 1 318 ? -16.410 -5.278 -2.131 1.00 95.38 318 ILE A CA 1
ATOM 2559 C C . ILE A 1 318 ? -17.580 -5.408 -3.102 1.00 95.38 318 ILE A C 1
ATOM 2561 O O . ILE A 1 318 ? -17.597 -4.803 -4.172 1.00 95.38 318 ILE A O 1
ATOM 2565 N N . LEU A 1 319 ? -18.559 -6.218 -2.727 1.00 94.19 319 LEU A N 1
ATOM 2566 C CA . LEU A 1 319 ? -19.771 -6.467 -3.488 1.00 94.19 319 LEU A CA 1
ATOM 2567 C C . LEU A 1 319 ? -20.936 -5.782 -2.795 1.00 94.19 319 LEU A C 1
ATOM 2569 O O . LEU A 1 319 ? -21.159 -5.987 -1.607 1.00 94.19 319 LEU A O 1
ATOM 2573 N N . THR A 1 320 ? -21.701 -5.011 -3.545 1.00 89.94 320 THR A N 1
ATOM 2574 C CA . THR A 1 320 ? -22.986 -4.449 -3.122 1.00 89.94 320 THR A CA 1
ATOM 2575 C C . THR A 1 320 ? -24.043 -4.821 -4.159 1.00 89.94 320 THR A C 1
ATOM 2577 O O . THR A 1 320 ? -23.748 -5.505 -5.139 1.00 89.94 320 THR A O 1
ATOM 2580 N N . ASP A 1 321 ? -25.289 -4.391 -3.972 1.00 86.00 321 ASP A N 1
ATOM 2581 C CA . ASP A 1 321 ? -26.324 -4.580 -4.990 1.00 86.00 321 ASP A CA 1
ATOM 2582 C C . ASP A 1 321 ? -26.131 -3.703 -6.233 1.00 86.00 321 ASP A C 1
ATOM 2584 O O . ASP A 1 321 ? -26.690 -4.010 -7.282 1.00 86.00 321 ASP A O 1
ATOM 2588 N N . GLN A 1 322 ? -25.339 -2.636 -6.122 1.00 87.44 322 GLN A N 1
ATOM 2589 C CA . GLN A 1 322 ? -25.124 -1.667 -7.197 1.00 87.44 322 GLN A CA 1
ATOM 2590 C C . GLN A 1 322 ? -23.734 -1.775 -7.832 1.00 87.44 322 GLN A C 1
ATOM 2592 O O . GLN A 1 322 ? -23.586 -1.479 -9.012 1.00 87.44 322 GLN A O 1
ATOM 2597 N N . LEU A 1 323 ? -22.721 -2.177 -7.060 1.00 91.06 323 LEU A N 1
ATOM 2598 C CA . LEU A 1 323 ? -21.312 -2.106 -7.451 1.00 91.06 323 LEU A CA 1
ATOM 2599 C C . LEU A 1 323 ? -20.539 -3.366 -7.068 1.00 91.06 323 LEU A C 1
ATOM 2601 O O . LEU A 1 323 ? -20.752 -3.944 -5.998 1.00 91.06 323 LEU A O 1
ATOM 2605 N N . LYS A 1 324 ? -19.563 -3.705 -7.912 1.00 95.12 324 LYS A N 1
ATOM 2606 C CA . LYS A 1 324 ? -18.427 -4.562 -7.576 1.00 95.12 324 LYS A CA 1
ATOM 2607 C C . LYS A 1 324 ? -17.169 -3.701 -7.627 1.00 95.12 324 LYS A C 1
ATOM 2609 O O . LYS A 1 324 ? -16.817 -3.214 -8.693 1.00 95.12 324 LYS A O 1
ATOM 2614 N N . ILE A 1 325 ? -16.497 -3.566 -6.491 1.00 96.62 325 ILE A N 1
ATOM 2615 C CA . ILE A 1 325 ? -15.298 -2.741 -6.343 1.00 96.62 325 ILE A CA 1
ATOM 2616 C C . ILE A 1 325 ? -14.116 -3.669 -6.114 1.00 96.62 325 ILE A C 1
ATOM 2618 O O . ILE A 1 325 ? -14.085 -4.373 -5.105 1.00 96.62 325 ILE A O 1
ATOM 2622 N N . ASN A 1 326 ? -13.148 -3.680 -7.024 1.00 96.88 326 ASN A N 1
ATOM 2623 C CA . ASN A 1 326 ? -11.922 -4.451 -6.835 1.00 96.88 326 ASN A CA 1
ATOM 2624 C C . ASN A 1 326 ? -10.947 -3.644 -5.971 1.00 96.88 326 ASN A C 1
ATOM 2626 O O . ASN A 1 326 ? -10.501 -2.567 -6.366 1.00 96.88 326 ASN A O 1
ATOM 2630 N N . CYS A 1 327 ? -10.615 -4.162 -4.792 1.00 96.44 327 CYS A N 1
ATOM 2631 C CA . CYS A 1 327 ? -9.673 -3.545 -3.872 1.00 96.44 327 CYS A CA 1
ATOM 2632 C C . CYS A 1 327 ? -8.265 -4.081 -4.128 1.00 96.44 327 CYS A C 1
ATOM 2634 O O . CYS A 1 327 ? -8.035 -5.293 -4.163 1.00 96.44 327 CYS A O 1
ATOM 2636 N N . MET A 1 328 ? -7.313 -3.166 -4.276 1.00 94.81 328 MET A N 1
ATOM 2637 C CA . MET A 1 328 ? -5.916 -3.466 -4.549 1.00 94.81 328 MET A CA 1
ATOM 2638 C C . MET A 1 328 ? -5.025 -3.000 -3.402 1.00 94.81 328 MET A C 1
ATOM 2640 O O . MET A 1 328 ? -5.176 -1.899 -2.864 1.00 94.81 328 MET A O 1
ATOM 2644 N N . LYS A 1 329 ? -4.033 -3.824 -3.077 1.00 91.38 329 LYS A N 1
ATOM 2645 C CA . LYS A 1 329 ? -2.862 -3.400 -2.323 1.00 91.38 329 LYS A CA 1
ATOM 2646 C C . LYS A 1 329 ? -1.873 -2.803 -3.316 1.00 91.38 329 LYS A C 1
ATOM 2648 O O . LYS A 1 329 ? -1.344 -3.518 -4.166 1.00 91.38 329 LYS A O 1
ATOM 2653 N N . VAL A 1 330 ? -1.609 -1.507 -3.188 1.00 92.50 330 VAL A N 1
ATOM 2654 C CA . VAL A 1 330 ? -0.670 -0.788 -4.054 1.00 92.50 330 VAL A CA 1
ATOM 2655 C C . VAL A 1 330 ? 0.220 0.087 -3.185 1.00 92.50 330 VAL A C 1
ATOM 2657 O O . VAL A 1 330 ? -0.264 0.824 -2.327 1.00 92.50 330 VAL A O 1
ATOM 2660 N N . ALA A 1 331 ? 1.527 0.001 -3.405 1.00 92.81 331 ALA A N 1
ATOM 2661 C CA . ALA A 1 331 ? 2.487 0.935 -2.832 1.00 92.81 331 ALA A CA 1
ATOM 2662 C C . ALA A 1 331 ? 2.331 2.336 -3.468 1.00 92.81 331 ALA A C 1
ATOM 2664 O O . ALA A 1 331 ? 1.489 2.515 -4.351 1.00 92.81 331 ALA A O 1
ATOM 2665 N N . SER A 1 332 ? 3.117 3.339 -3.063 1.00 92.75 332 SER A N 1
ATOM 2666 C CA . SER A 1 332 ? 3.040 4.649 -3.725 1.00 92.75 332 SER A CA 1
ATOM 2667 C C . SER A 1 332 ? 3.301 4.501 -5.229 1.00 92.75 332 SER A C 1
ATOM 2669 O O . SER A 1 332 ? 4.329 3.960 -5.638 1.00 92.75 332 SER A O 1
ATOM 2671 N N . MET A 1 333 ? 2.381 4.990 -6.066 1.00 94.12 333 MET A N 1
ATOM 2672 C CA . MET A 1 333 ? 2.465 4.925 -7.538 1.00 94.12 333 MET A CA 1
ATOM 2673 C C . MET A 1 333 ? 3.390 6.014 -8.101 1.00 94.12 333 MET A C 1
ATOM 2675 O O . MET A 1 333 ? 3.148 6.594 -9.160 1.00 94.12 333 MET A O 1
ATOM 2679 N N . THR A 1 334 ? 4.450 6.311 -7.357 1.00 95.00 334 THR A N 1
ATOM 2680 C CA . THR A 1 334 ? 5.395 7.390 -7.614 1.00 95.00 334 THR A CA 1
ATOM 2681 C C . THR A 1 334 ? 6.819 6.865 -7.564 1.00 95.00 334 THR A C 1
ATOM 2683 O O . THR A 1 334 ? 7.128 6.016 -6.727 1.00 95.00 334 THR A O 1
ATOM 2686 N N . MET A 1 335 ? 7.697 7.433 -8.380 1.00 93.50 335 MET A N 1
ATOM 2687 C CA . MET A 1 335 ? 9.142 7.330 -8.200 1.00 93.50 335 MET A CA 1
ATOM 2688 C C . MET A 1 335 ? 9.644 8.604 -7.545 1.00 93.50 335 MET A C 1
ATOM 2690 O O . MET A 1 335 ? 9.174 9.691 -7.874 1.00 93.50 335 MET A O 1
ATOM 2694 N N . GLN A 1 336 ? 10.590 8.469 -6.624 1.00 93.88 336 GLN A N 1
ATOM 2695 C CA . GLN A 1 336 ? 11.164 9.608 -5.921 1.00 93.88 336 GLN A CA 1
ATOM 2696 C C . GLN A 1 336 ? 12.686 9.507 -5.894 1.00 93.88 336 GLN A C 1
ATOM 2698 O O . GLN A 1 336 ? 13.220 8.526 -5.385 1.00 93.88 336 GLN A O 1
ATOM 2703 N N . THR A 1 337 ? 13.396 10.503 -6.422 1.00 91.88 337 THR A N 1
ATOM 2704 C CA . THR A 1 337 ? 14.872 10.487 -6.480 1.00 91.88 337 THR A CA 1
ATOM 2705 C C . THR A 1 337 ? 15.493 11.343 -5.372 1.00 91.88 337 THR A C 1
ATOM 2707 O O . THR A 1 337 ? 16.449 10.915 -4.716 1.00 91.88 337 THR A O 1
ATOM 2710 N N . THR A 1 338 ? 14.907 12.512 -5.112 1.00 91.69 338 THR A N 1
ATOM 2711 C CA . THR A 1 338 ? 15.239 13.428 -4.013 1.00 91.69 338 THR A CA 1
ATOM 2712 C C . THR A 1 338 ? 14.020 13.648 -3.116 1.00 91.69 338 THR A C 1
ATOM 2714 O O . THR A 1 338 ? 12.995 12.989 -3.270 1.00 91.69 338 THR A O 1
ATOM 2717 N N . LEU A 1 339 ? 14.092 14.538 -2.124 1.00 88.81 339 LEU A N 1
ATOM 2718 C CA . LEU A 1 339 ? 12.927 14.802 -1.269 1.00 88.81 339 LEU A CA 1
ATOM 2719 C C . LEU A 1 339 ? 11.809 15.522 -2.020 1.00 88.81 339 LEU A C 1
ATOM 2721 O O . LEU A 1 339 ? 10.642 15.347 -1.675 1.00 88.81 339 LEU A O 1
ATOM 2725 N N . THR A 1 340 ? 12.161 16.304 -3.037 1.00 91.31 340 THR A N 1
ATOM 2726 C CA . THR A 1 340 ? 11.206 17.109 -3.801 1.00 91.31 340 THR A CA 1
ATOM 2727 C C . THR A 1 340 ? 10.938 16.575 -5.204 1.00 91.31 340 THR A C 1
ATOM 2729 O O . THR A 1 340 ? 9.847 16.813 -5.723 1.00 91.31 340 THR A O 1
ATOM 2732 N N . ASP A 1 341 ? 11.868 15.820 -5.794 1.00 93.88 341 ASP A N 1
ATOM 2733 C CA . ASP A 1 341 ? 11.712 15.252 -7.133 1.00 93.88 341 ASP A CA 1
ATOM 2734 C C . ASP A 1 341 ? 10.903 13.951 -7.098 1.00 93.88 341 ASP A C 1
ATOM 2736 O O . ASP A 1 341 ? 11.407 12.884 -6.721 1.00 93.88 341 ASP A O 1
ATOM 2740 N N . VAL A 1 342 ? 9.621 14.069 -7.455 1.00 95.56 342 VAL A N 1
ATOM 2741 C CA . VAL A 1 342 ? 8.657 12.969 -7.476 1.00 95.56 342 VAL A CA 1
ATOM 2742 C C . VAL A 1 342 ? 7.826 12.990 -8.752 1.00 95.56 342 VAL A C 1
ATOM 2744 O O . VAL A 1 342 ? 7.146 13.971 -9.053 1.00 95.56 342 VAL A O 1
ATOM 2747 N N . GLU A 1 343 ? 7.763 11.850 -9.430 1.00 95.56 343 GLU A N 1
ATOM 2748 C CA . GLU A 1 343 ? 6.933 11.639 -10.616 1.00 95.56 343 GLU A CA 1
ATOM 2749 C C . GLU A 1 343 ? 6.070 10.380 -10.493 1.00 95.56 343 GLU A C 1
ATOM 2751 O O . GLU A 1 343 ? 6.328 9.513 -9.660 1.00 95.56 343 GLU A O 1
ATOM 2756 N N . LEU A 1 344 ? 5.026 10.268 -11.316 1.00 95.31 344 LEU A N 1
ATOM 2757 C CA . LEU A 1 344 ? 4.232 9.039 -11.396 1.00 95.31 344 LEU A CA 1
ATOM 2758 C C . LEU A 1 344 ? 5.046 7.942 -12.080 1.00 95.31 344 LEU A C 1
ATOM 2760 O O . LEU A 1 344 ? 5.714 8.202 -13.081 1.00 95.31 344 LEU A O 1
ATOM 2764 N N . ILE A 1 345 ? 4.928 6.702 -11.599 1.00 94.50 345 ILE A N 1
ATOM 2765 C CA . ILE A 1 345 ? 5.521 5.571 -12.322 1.00 94.50 345 ILE A CA 1
ATOM 2766 C C . ILE A 1 345 ? 4.859 5.438 -13.705 1.00 94.50 345 ILE A C 1
ATOM 2768 O O . ILE A 1 345 ? 3.629 5.555 -13.810 1.00 94.50 345 ILE A O 1
ATOM 2772 N N . PRO A 1 346 ? 5.623 5.148 -14.772 1.00 94.19 346 PRO A N 1
ATOM 2773 C CA . PRO A 1 346 ? 5.049 5.009 -16.103 1.00 94.19 346 PRO A CA 1
ATOM 2774 C C . PRO A 1 346 ? 3.950 3.947 -16.174 1.00 94.19 346 PRO A C 1
ATOM 2776 O O . PRO A 1 346 ? 2.967 4.125 -16.898 1.00 94.19 346 PRO A O 1
ATOM 2779 N N . GLU A 1 347 ? 4.088 2.835 -15.446 1.00 94.88 347 GLU A N 1
ATOM 2780 C CA . GLU A 1 347 ? 3.108 1.748 -15.481 1.00 94.88 347 GLU A CA 1
ATOM 2781 C C . GLU A 1 347 ? 1.747 2.196 -14.957 1.00 94.88 347 GLU A C 1
ATOM 2783 O O . GLU A 1 347 ? 0.719 1.748 -15.455 1.00 94.88 347 GLU A O 1
ATOM 2788 N N . PHE A 1 348 ? 1.721 3.115 -13.993 1.00 95.69 348 PHE A N 1
ATOM 2789 C CA . PHE A 1 348 ? 0.469 3.668 -13.495 1.00 95.69 348 PHE A CA 1
ATOM 2790 C C . PHE A 1 348 ? -0.234 4.501 -14.571 1.00 95.69 348 PHE A C 1
ATOM 2792 O O . PHE A 1 348 ? -1.438 4.359 -14.764 1.00 95.69 348 PHE A O 1
ATOM 2799 N N . ILE A 1 349 ? 0.519 5.292 -15.342 1.00 95.62 349 ILE A N 1
ATOM 2800 C CA . ILE A 1 349 ? -0.017 6.031 -16.495 1.00 95.62 349 ILE A CA 1
ATOM 2801 C C . ILE A 1 349 ? -0.624 5.047 -17.504 1.00 95.62 349 ILE A C 1
ATOM 2803 O O . ILE A 1 349 ? -1.765 5.221 -17.922 1.00 95.62 349 ILE A O 1
ATOM 2807 N N . GLY A 1 350 ? 0.094 3.969 -17.842 1.00 95.88 350 GLY A N 1
ATOM 2808 C CA . GLY A 1 350 ? -0.406 2.948 -18.766 1.00 95.88 350 GLY A CA 1
ATOM 2809 C C . GLY A 1 350 ? -1.657 2.221 -18.262 1.00 95.88 350 GLY A C 1
ATOM 2810 O O . GLY A 1 350 ? -2.574 1.964 -19.041 1.00 95.88 350 GLY A O 1
ATOM 2811 N N . PHE A 1 351 ? -1.731 1.939 -16.959 1.00 96.62 351 PHE A N 1
ATOM 2812 C CA . PHE A 1 351 ? -2.926 1.402 -16.305 1.00 96.62 351 PHE A CA 1
ATOM 2813 C C . PHE A 1 351 ? -4.116 2.365 -16.424 1.00 96.62 351 PHE A C 1
ATOM 2815 O O . PHE A 1 351 ? -5.189 1.949 -16.864 1.00 96.62 351 PHE A O 1
ATOM 2822 N N . MET A 1 352 ? -3.916 3.651 -16.120 1.00 97.12 352 MET A N 1
ATOM 2823 C CA . MET A 1 352 ? -4.966 4.669 -16.208 1.00 97.12 352 MET A CA 1
ATOM 2824 C C . MET A 1 352 ? -5.497 4.853 -17.632 1.00 97.12 352 MET A C 1
ATOM 2826 O O . MET A 1 352 ? -6.703 5.010 -17.804 1.00 97.12 352 MET A O 1
ATOM 2830 N N . GLN A 1 353 ? -4.642 4.754 -18.655 1.00 96.00 353 GLN A N 1
ATOM 2831 C CA . GLN A 1 353 ? -5.072 4.810 -20.059 1.00 96.00 353 GLN A CA 1
ATOM 2832 C C . GLN A 1 353 ? -6.043 3.670 -20.411 1.00 96.00 353 GLN A C 1
ATOM 2834 O O . GLN A 1 353 ? -7.024 3.878 -21.128 1.00 96.00 353 GLN A O 1
ATOM 2839 N N . VAL A 1 354 ? -5.827 2.463 -19.869 1.00 96.69 354 VAL A N 1
ATOM 2840 C CA . VAL A 1 354 ? -6.782 1.358 -20.050 1.00 96.69 354 VAL A CA 1
ATOM 2841 C C . VAL A 1 354 ? -8.093 1.639 -19.328 1.00 96.69 354 VAL A C 1
ATOM 2843 O O . VAL A 1 354 ? -9.148 1.390 -19.910 1.00 96.69 354 VAL A O 1
ATOM 2846 N N . LEU A 1 355 ? -8.054 2.163 -18.101 1.00 96.75 355 LEU A N 1
ATOM 2847 C CA . LEU A 1 355 ? -9.276 2.499 -17.367 1.00 96.75 355 LEU A CA 1
ATOM 2848 C C . LEU A 1 355 ? -10.103 3.560 -18.087 1.00 96.75 355 LEU A C 1
ATOM 2850 O O . LEU A 1 355 ? -11.296 3.347 -18.284 1.00 96.75 355 LEU A O 1
ATOM 2854 N N . ALA A 1 356 ? -9.462 4.627 -18.564 1.00 95.31 356 ALA A N 1
ATOM 2855 C CA . ALA A 1 356 ? -10.119 5.670 -19.344 1.00 95.31 356 ALA A CA 1
ATOM 2856 C C . ALA A 1 356 ? -10.768 5.102 -20.614 1.00 95.31 356 ALA A C 1
ATOM 2858 O O . ALA A 1 356 ? -11.936 5.355 -20.893 1.00 95.31 356 ALA A O 1
ATOM 2859 N N . SER A 1 357 ? -10.064 4.223 -21.340 1.00 94.81 357 SER A N 1
ATOM 2860 C CA . SER A 1 357 ? -10.618 3.567 -22.537 1.00 94.81 357 SER A CA 1
ATOM 2861 C C . SER A 1 357 ? -11.825 2.657 -22.262 1.00 94.81 357 SER A C 1
ATOM 2863 O O . SER A 1 357 ? -12.561 2.313 -23.187 1.00 94.81 357 SER A O 1
ATOM 2865 N N . ARG A 1 358 ? -12.009 2.236 -21.006 1.00 95.56 358 ARG A N 1
ATOM 2866 C CA . ARG A 1 358 ? -13.097 1.360 -20.552 1.00 95.56 358 ARG A CA 1
ATOM 2867 C C . ARG A 1 358 ? -14.151 2.095 -19.727 1.00 95.56 358 ARG A C 1
ATOM 2869 O O . ARG A 1 358 ? -15.047 1.429 -19.218 1.00 95.56 358 ARG A O 1
ATOM 2876 N N . ASP A 1 359 ? -14.022 3.413 -19.581 1.00 95.75 359 ASP A N 1
ATOM 2877 C CA . ASP A 1 359 ? -14.860 4.238 -18.708 1.00 95.75 359 ASP A CA 1
ATOM 2878 C C . ASP A 1 359 ? -14.926 3.714 -17.258 1.00 95.75 359 ASP A C 1
ATOM 2880 O O . ASP A 1 359 ? -15.973 3.696 -16.617 1.00 95.75 359 ASP A O 1
ATOM 2884 N N . GLN A 1 360 ? -13.793 3.225 -16.741 1.00 96.62 360 GLN A N 1
ATOM 2885 C CA . GLN A 1 360 ? -13.695 2.699 -15.377 1.00 96.62 360 GLN A CA 1
ATOM 2886 C C . GLN A 1 360 ? -13.145 3.751 -14.418 1.00 96.62 360 GLN A C 1
ATOM 2888 O O . GLN A 1 360 ? -12.166 4.435 -14.720 1.00 96.62 360 GLN A O 1
ATOM 2893 N N . LYS A 1 361 ? -13.732 3.831 -13.224 1.00 97.25 361 LYS A N 1
ATOM 2894 C CA . LYS A 1 361 ? -13.329 4.761 -12.167 1.00 97.25 361 LYS A CA 1
ATOM 2895 C C . LYS A 1 361 ? -12.380 4.108 -11.174 1.00 97.25 361 LYS A C 1
ATOM 2897 O O . LYS A 1 361 ? -12.670 3.047 -10.616 1.00 97.25 361 LYS A O 1
ATOM 2902 N N . TYR A 1 362 ? -11.283 4.798 -10.894 1.00 98.00 362 TYR A N 1
ATOM 2903 C CA . TYR A 1 362 ? -10.290 4.427 -9.902 1.00 98.00 362 TYR A CA 1
ATOM 2904 C C . TYR A 1 362 ? -10.233 5.445 -8.769 1.00 98.00 362 TYR A C 1
ATOM 2906 O O . TYR A 1 362 ? -10.068 6.647 -8.989 1.00 98.00 362 TYR A O 1
ATOM 2914 N N . VAL A 1 363 ? -10.348 4.948 -7.540 1.00 98.12 363 VAL A N 1
ATOM 2915 C CA . VAL A 1 363 ? -10.191 5.757 -6.331 1.00 98.12 363 VAL A CA 1
ATOM 2916 C C . VAL A 1 363 ? -8.935 5.331 -5.586 1.00 98.12 363 VAL A C 1
ATOM 2918 O O . VAL A 1 363 ? -8.753 4.160 -5.255 1.00 98.12 363 VAL A O 1
ATOM 2921 N N . VAL A 1 364 ? -8.086 6.306 -5.281 1.00 97.88 364 VAL A N 1
ATOM 2922 C CA . VAL A 1 364 ? -6.888 6.115 -4.463 1.00 97.88 364 VAL A CA 1
ATOM 2923 C C . VAL A 1 364 ? -7.173 6.640 -3.069 1.00 97.88 364 VAL A C 1
ATOM 2925 O O . VAL A 1 364 ? -7.356 7.844 -2.886 1.00 97.88 364 VAL A O 1
ATOM 2928 N N . ILE A 1 365 ? -7.171 5.745 -2.084 1.00 97.62 365 ILE A N 1
ATOM 2929 C CA . ILE A 1 365 ? -7.139 6.120 -0.672 1.00 97.62 365 ILE A CA 1
ATOM 2930 C C . ILE A 1 365 ? -5.676 6.235 -0.260 1.00 97.62 365 ILE A C 1
ATOM 2932 O O . ILE A 1 365 ? -5.017 5.242 0.058 1.00 97.62 365 ILE A O 1
ATOM 2936 N N . ASN A 1 366 ? -5.158 7.456 -0.317 1.00 96.81 366 ASN A N 1
ATOM 2937 C CA . ASN A 1 366 ? -3.808 7.797 0.089 1.00 96.81 366 ASN A CA 1
ATOM 2938 C C . ASN A 1 366 ? -3.747 7.946 1.617 1.00 96.81 366 ASN A C 1
ATOM 2940 O O . ASN A 1 366 ? -4.370 8.823 2.199 1.00 96.81 366 ASN A O 1
ATOM 2944 N N . LEU A 1 367 ? -2.987 7.086 2.277 1.00 95.62 367 LEU A N 1
ATOM 2945 C CA . LEU A 1 367 ? -2.833 7.031 3.731 1.00 95.62 367 LEU A CA 1
ATOM 2946 C C . LEU A 1 367 ? -1.501 7.627 4.202 1.00 95.62 367 LEU A C 1
ATOM 2948 O O . LEU A 1 367 ? -1.077 7.382 5.329 1.00 95.62 367 LEU A O 1
ATOM 2952 N N . GLN A 1 368 ? -0.802 8.331 3.312 1.00 93.38 368 GLN A N 1
ATOM 2953 C CA . GLN A 1 368 ? 0.470 8.983 3.600 1.00 93.38 368 GLN A CA 1
ATOM 2954 C C . GLN A 1 368 ? 0.278 10.291 4.371 1.00 93.38 368 GLN A C 1
ATOM 2956 O O . GLN A 1 368 ? -0.720 11.000 4.210 1.00 93.38 368 GLN A O 1
ATOM 2961 N N . ASN A 1 369 ? 1.298 10.659 5.139 1.00 90.12 369 ASN A N 1
ATOM 2962 C CA . ASN A 1 369 ? 1.356 11.907 5.876 1.00 90.12 369 ASN A CA 1
ATOM 2963 C C . ASN A 1 369 ? 1.714 13.070 4.948 1.00 90.12 369 ASN A C 1
ATOM 2965 O O . ASN A 1 369 ? 2.882 13.400 4.726 1.00 90.12 369 ASN A O 1
ATOM 2969 N N . ARG A 1 370 ? 0.690 13.737 4.414 1.00 89.62 370 ARG A N 1
ATOM 2970 C CA . ARG A 1 370 ? 0.864 14.895 3.523 1.00 89.62 370 ARG A CA 1
ATOM 2971 C C . ARG A 1 370 ? 1.514 16.115 4.194 1.00 89.62 370 ARG A C 1
ATOM 2973 O O . ARG A 1 370 ? 1.975 17.012 3.485 1.00 89.62 370 ARG A O 1
ATOM 2980 N N . SER A 1 371 ? 1.545 16.155 5.524 1.00 84.56 371 SER A N 1
ATOM 2981 C CA . SER A 1 371 ? 2.164 17.223 6.317 1.00 84.56 371 SER A CA 1
ATOM 2982 C C . SER A 1 371 ? 3.645 16.947 6.604 1.00 84.56 371 SER A C 1
ATOM 2984 O O . SER A 1 371 ? 4.408 17.877 6.869 1.00 84.56 371 SER A O 1
ATOM 2986 N N . SER A 1 372 ? 4.081 15.687 6.500 1.00 86.25 372 SER A N 1
ATOM 2987 C CA . SER A 1 372 ? 5.470 15.273 6.679 1.00 86.25 372 SER A CA 1
ATOM 2988 C C . SER A 1 372 ? 6.318 15.670 5.479 1.00 86.25 372 SER A C 1
ATOM 2990 O O . SER A 1 372 ? 5.979 15.400 4.328 1.00 86.25 372 SER A O 1
ATOM 2992 N N . TRP A 1 373 ? 7.491 16.238 5.747 1.00 84.12 373 TRP A N 1
ATOM 2993 C CA . TRP A 1 373 ? 8.475 16.569 4.716 1.00 84.12 373 TRP A CA 1
ATOM 2994 C C . TRP A 1 373 ? 8.943 15.342 3.911 1.00 84.12 373 TRP A C 1
ATOM 2996 O O . TRP A 1 373 ? 9.348 15.506 2.765 1.00 84.12 373 TRP A O 1
ATOM 3006 N N . GLN A 1 374 ? 8.863 14.131 4.479 1.00 84.19 374 GLN A N 1
ATOM 3007 C CA . GLN A 1 374 ? 9.264 12.885 3.810 1.00 84.19 374 GLN A CA 1
ATOM 3008 C C . GLN A 1 374 ? 8.266 12.465 2.724 1.00 84.19 374 GLN A C 1
ATOM 3010 O O . GLN A 1 374 ? 8.664 11.917 1.697 1.00 84.19 374 GLN A O 1
ATOM 3015 N N . GLU A 1 375 ? 6.971 12.720 2.934 1.00 90.06 375 GLU A N 1
ATOM 3016 C CA . GLU A 1 375 ? 5.911 12.171 2.079 1.00 90.06 375 GLU A CA 1
ATOM 3017 C C . GLU A 1 375 ? 5.126 13.235 1.309 1.00 90.06 375 GLU A C 1
ATOM 3019 O O . GLU A 1 375 ? 4.465 12.906 0.323 1.00 90.06 375 GLU A O 1
ATOM 3024 N N . LYS A 1 376 ? 5.233 14.512 1.700 1.00 91.62 376 LYS A N 1
ATOM 3025 C CA . LYS A 1 376 ? 4.503 15.635 1.096 1.00 91.62 376 LYS A CA 1
ATOM 3026 C C . LYS A 1 376 ? 4.637 15.690 -0.422 1.00 91.62 376 LYS A C 1
ATOM 3028 O O . LYS A 1 376 ? 3.637 15.910 -1.105 1.00 91.62 376 LYS A O 1
ATOM 3033 N N . ALA A 1 377 ? 5.840 15.481 -0.960 1.00 93.38 377 ALA A N 1
ATOM 3034 C CA . ALA A 1 377 ? 6.066 15.503 -2.405 1.00 93.38 377 ALA A CA 1
ATOM 3035 C C . ALA A 1 377 ? 5.322 14.359 -3.122 1.00 93.38 377 ALA A C 1
ATOM 3037 O O . ALA A 1 377 ? 4.672 14.595 -4.139 1.00 93.38 377 ALA A O 1
ATOM 3038 N N . ARG A 1 378 ? 5.309 13.148 -2.540 1.00 93.50 378 ARG A N 1
ATOM 3039 C CA . ARG A 1 378 ? 4.534 12.001 -3.049 1.00 93.50 378 ARG A CA 1
ATOM 3040 C C . ARG A 1 378 ? 3.033 12.250 -2.994 1.00 93.50 378 ARG A C 1
ATOM 3042 O O . ARG A 1 378 ? 2.362 12.057 -4.005 1.00 93.50 378 ARG A O 1
ATOM 3049 N N . CYS A 1 379 ? 2.525 12.740 -1.862 1.00 94.69 379 CYS A N 1
ATOM 3050 C CA . CYS A 1 379 ? 1.112 13.102 -1.729 1.00 94.69 379 CYS A CA 1
ATOM 3051 C C . CYS A 1 379 ? 0.719 14.148 -2.771 1.00 94.69 379 CYS A C 1
ATOM 3053 O O . CYS A 1 379 ? -0.251 13.955 -3.488 1.00 94.69 379 CYS A O 1
ATOM 3055 N N . THR A 1 380 ? 1.516 15.209 -2.917 1.00 95.06 380 THR A N 1
ATOM 3056 C CA . THR A 1 380 ? 1.250 16.286 -3.881 1.00 95.06 380 THR A CA 1
ATOM 3057 C C . THR A 1 380 ? 1.260 15.767 -5.321 1.00 95.06 380 THR A C 1
ATOM 3059 O O . THR A 1 380 ? 0.397 16.137 -6.110 1.00 95.06 380 THR A O 1
ATOM 3062 N N . CYS A 1 381 ? 2.202 14.886 -5.672 1.00 96.06 381 CYS A N 1
ATOM 3063 C CA . CYS A 1 381 ? 2.275 14.276 -7.000 1.00 96.06 381 CYS A CA 1
ATOM 3064 C C . CYS A 1 381 ? 1.026 13.430 -7.312 1.00 96.06 381 CYS A C 1
ATOM 3066 O O . CYS A 1 381 ? 0.417 13.593 -8.372 1.00 96.06 381 CYS A O 1
ATOM 3068 N N . LEU A 1 382 ? 0.594 12.584 -6.367 1.00 95.44 382 LEU A N 1
ATOM 3069 C CA . LEU A 1 382 ? -0.626 11.783 -6.502 1.00 95.44 382 LEU A CA 1
ATOM 3070 C C . LEU A 1 382 ? -1.880 12.663 -6.548 1.00 95.44 382 LEU A C 1
ATOM 3072 O O . LEU A 1 382 ? -2.678 12.535 -7.470 1.00 95.44 382 LEU A O 1
ATOM 3076 N N . GLU A 1 383 ? -2.040 13.596 -5.612 1.00 95.56 383 GLU A N 1
ATOM 3077 C CA . GLU A 1 383 ? -3.181 14.517 -5.557 1.00 95.56 383 GLU A CA 1
ATOM 3078 C C . GLU A 1 383 ? -3.286 15.353 -6.839 1.00 95.56 383 GLU A C 1
ATOM 3080 O O . GLU A 1 383 ? -4.377 15.513 -7.379 1.00 95.56 383 GLU A O 1
ATOM 3085 N N . ASN A 1 384 ? -2.170 15.823 -7.397 1.00 95.75 384 ASN A N 1
ATOM 3086 C CA . ASN A 1 384 ? -2.198 16.606 -8.631 1.00 95.75 384 ASN A CA 1
ATOM 3087 C C . ASN A 1 384 ? -2.459 15.763 -9.886 1.00 95.75 384 ASN A C 1
ATOM 3089 O O . ASN A 1 384 ? -2.892 16.301 -10.907 1.00 95.75 384 ASN A O 1
ATOM 3093 N N . SER A 1 385 ? -2.218 14.449 -9.832 1.00 94.88 385 SER A N 1
ATOM 3094 C CA . SER A 1 385 ? -2.390 13.572 -10.993 1.00 94.88 385 SER A CA 1
ATOM 3095 C C . SER A 1 385 ? -3.829 13.539 -11.508 1.00 94.88 385 SER A C 1
ATOM 3097 O O . SER A 1 385 ? -4.031 13.474 -12.717 1.00 94.88 385 SER A O 1
ATOM 3099 N N . GLN A 1 386 ? -4.824 13.687 -10.630 1.00 94.00 386 GLN A N 1
ATOM 3100 C CA . GLN A 1 386 ? -6.236 13.694 -11.022 1.00 94.00 386 GLN A CA 1
ATOM 3101 C C . GLN A 1 386 ? -6.640 14.912 -11.867 1.00 94.00 386 GLN A C 1
ATOM 3103 O O . GLN A 1 386 ? -7.681 14.886 -12.504 1.00 94.00 386 GLN A O 1
ATOM 3108 N N . TYR A 1 387 ? -5.840 15.982 -11.903 1.00 94.44 387 TYR A N 1
ATOM 3109 C CA . TYR A 1 387 ? -6.127 17.149 -12.747 1.00 94.44 387 TYR A CA 1
ATOM 3110 C C . TYR A 1 387 ? -5.558 17.026 -14.159 1.00 94.44 387 TYR A C 1
ATOM 3112 O O . TYR A 1 387 ? -5.788 17.900 -14.997 1.00 94.44 387 TYR A O 1
ATOM 3120 N N . LYS A 1 388 ? -4.793 15.966 -14.445 1.00 92.69 388 LYS A N 1
ATOM 3121 C CA . LYS A 1 388 ? -4.357 15.692 -15.812 1.00 92.69 388 LYS A CA 1
ATOM 3122 C C . LYS A 1 388 ? -5.590 15.407 -16.662 1.00 92.69 388 LYS A C 1
ATOM 3124 O O . LYS A 1 388 ? -6.428 14.595 -16.280 1.00 92.69 388 LYS A O 1
ATOM 3129 N N . GLN A 1 389 ? -5.668 16.046 -17.828 1.00 88.50 389 GLN A N 1
ATOM 3130 C CA . GLN A 1 389 ? -6.810 15.941 -18.743 1.00 88.50 389 GLN A CA 1
ATOM 3131 C C . GLN A 1 389 ? -7.163 14.484 -19.090 1.00 88.50 389 GLN A C 1
ATOM 3133 O O . GLN A 1 389 ? -8.326 14.146 -19.248 1.00 88.50 389 GLN A O 1
ATOM 3138 N N . GLU A 1 390 ? -6.155 13.620 -19.178 1.00 88.19 390 GLU A N 1
ATOM 3139 C CA . GLU A 1 390 ? -6.304 12.187 -19.452 1.00 88.19 390 GLU A CA 1
ATOM 3140 C C . GLU A 1 390 ? -6.896 11.370 -18.289 1.00 88.19 390 GLU A C 1
ATOM 3142 O O . GLU A 1 390 ? -7.366 10.259 -18.515 1.00 88.19 390 GLU A O 1
ATOM 3147 N N . PHE A 1 391 ? -6.888 11.887 -17.054 1.00 92.00 391 PHE A N 1
ATOM 3148 C CA . PHE A 1 391 ? -7.316 11.155 -15.853 1.00 92.00 391 PHE A CA 1
ATOM 3149 C C . PHE A 1 391 ? -8.531 11.764 -15.150 1.00 92.00 391 PHE A C 1
ATOM 3151 O O . PHE A 1 391 ? -9.134 11.085 -14.323 1.00 92.00 391 PHE A O 1
ATOM 3158 N N . SER A 1 392 ? -8.899 13.014 -15.445 1.00 89.12 392 SER A N 1
ATOM 3159 C CA . SER A 1 392 ? -9.809 13.807 -14.604 1.00 89.12 392 SER A CA 1
ATOM 3160 C C . SER A 1 392 ? -11.204 13.227 -14.392 1.00 89.12 392 SER A C 1
ATOM 3162 O O . SER A 1 392 ? -11.835 13.524 -13.382 1.00 89.12 392 SER A O 1
ATOM 3164 N N . GLU A 1 393 ? -11.683 12.389 -15.308 1.00 92.94 393 GLU A N 1
ATOM 3165 C CA . GLU A 1 393 ? -12.995 11.734 -15.194 1.00 92.94 393 GLU A CA 1
ATOM 3166 C C . GLU A 1 393 ? -12.918 10.332 -14.564 1.00 92.94 393 GLU A C 1
ATOM 3168 O O . GLU A 1 393 ? -13.929 9.788 -14.116 1.00 92.94 393 GLU A O 1
ATOM 3173 N N . HIS A 1 394 ? -11.715 9.758 -14.479 1.00 96.44 394 HIS A N 1
ATOM 3174 C CA . HIS A 1 394 ? -11.491 8.355 -14.121 1.00 96.44 394 HIS A CA 1
ATOM 3175 C C . HIS A 1 394 ? -10.647 8.168 -12.857 1.00 96.44 394 HIS A C 1
ATOM 3177 O O . HIS A 1 394 ? -10.567 7.053 -12.350 1.00 96.44 394 HIS A O 1
ATOM 3183 N N . LEU A 1 395 ? -10.020 9.224 -12.334 1.00 97.56 395 LEU A N 1
ATOM 3184 C CA . LEU A 1 395 ? -9.192 9.185 -11.133 1.00 97.56 395 LEU A CA 1
ATOM 3185 C C . LEU A 1 395 ? -9.726 10.140 -10.071 1.00 97.56 395 LEU A C 1
ATOM 3187 O O . LEU A 1 395 ? -9.883 11.335 -10.305 1.00 97.56 395 LEU A O 1
ATOM 3191 N N . SER A 1 396 ? -9.923 9.634 -8.860 1.00 97.75 396 SER A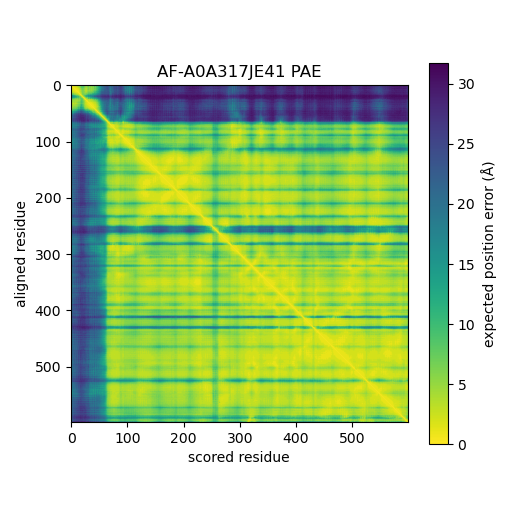 N 1
ATOM 3192 C CA . SER A 1 396 ? -10.115 10.471 -7.677 1.00 97.75 396 SER A CA 1
ATOM 3193 C C . SER A 1 396 ? -9.144 10.055 -6.585 1.00 97.75 396 SER A C 1
ATOM 3195 O O . SER A 1 396 ? -9.039 8.880 -6.237 1.00 97.75 396 SER A O 1
ATOM 3197 N N . VAL A 1 397 ? -8.423 11.030 -6.039 1.00 97.12 397 VAL A N 1
ATOM 3198 C CA . VAL A 1 397 ? -7.479 10.807 -4.941 1.00 97.12 397 VAL A CA 1
ATOM 3199 C C . VAL A 1 397 ? -8.057 11.411 -3.676 1.00 97.12 397 VAL A C 1
ATOM 3201 O O . VAL A 1 397 ? -8.494 12.561 -3.680 1.00 97.12 397 VAL A O 1
ATOM 3204 N N . ILE A 1 398 ? -8.063 10.627 -2.603 1.00 96.75 398 ILE A N 1
ATOM 3205 C CA . ILE A 1 398 ? -8.517 11.027 -1.275 1.00 96.75 398 ILE A CA 1
ATOM 3206 C C . ILE A 1 398 ? -7.385 10.733 -0.300 1.00 96.75 398 ILE A C 1
ATOM 3208 O O . ILE A 1 398 ? -6.920 9.597 -0.244 1.00 96.75 398 ILE A O 1
ATOM 3212 N N . THR A 1 399 ? -6.940 11.733 0.458 1.00 95.62 399 THR A N 1
ATOM 3213 C CA . THR A 1 399 ? -5.872 11.560 1.452 1.00 95.62 399 THR A CA 1
ATOM 3214 C C . THR A 1 399 ? -6.463 11.535 2.859 1.00 95.62 399 THR A C 1
ATOM 3216 O O . THR A 1 399 ? -7.153 12.479 3.248 1.00 95.62 399 THR A O 1
ATOM 3219 N N . PHE A 1 400 ? -6.171 10.470 3.611 1.00 91.19 400 PHE A N 1
ATOM 3220 C CA . PHE A 1 400 ? -6.435 10.329 5.043 1.00 91.19 400 PHE A CA 1
ATOM 3221 C C . PHE A 1 400 ? -5.105 10.146 5.776 1.00 91.19 400 PHE A C 1
ATOM 3223 O O . PHE A 1 400 ? -4.555 9.045 5.809 1.00 91.19 400 PHE A O 1
ATOM 3230 N N . ASP A 1 401 ? -4.575 11.210 6.371 1.00 89.88 401 ASP A N 1
ATOM 3231 C CA . ASP A 1 401 ? -3.336 11.109 7.138 1.00 89.88 401 ASP A CA 1
ATOM 3232 C C . ASP A 1 401 ? -3.538 10.265 8.413 1.00 89.88 401 ASP A C 1
ATOM 3234 O O . ASP A 1 401 ? -4.170 10.693 9.383 1.00 89.88 401 ASP A O 1
ATOM 3238 N N . LYS A 1 402 ? -2.986 9.046 8.401 1.00 90.56 402 LYS A N 1
ATOM 3239 C CA . LYS A 1 402 ? -2.959 8.116 9.541 1.00 90.56 402 LYS A CA 1
ATOM 3240 C C . LYS A 1 402 ? -1.638 8.181 10.325 1.00 90.56 402 LYS A C 1
ATOM 3242 O O . LYS A 1 402 ? -1.269 7.208 10.982 1.00 90.56 402 LYS A O 1
ATOM 3247 N N . ASP A 1 403 ? -0.929 9.302 10.251 1.00 88.88 403 ASP A N 1
ATOM 3248 C CA . ASP A 1 403 ? 0.305 9.582 10.994 1.00 88.88 403 ASP A CA 1
ATOM 3249 C C . ASP A 1 403 ? 0.359 11.029 11.528 1.00 88.88 403 ASP A C 1
ATOM 3251 O O . ASP A 1 403 ? 1.408 11.499 11.980 1.00 88.88 403 ASP A O 1
ATOM 3255 N N . SER A 1 404 ? -0.768 11.749 11.511 1.00 87.75 404 SER A N 1
ATOM 3256 C CA . SER A 1 404 ? -0.877 13.104 12.059 1.00 87.75 404 SER A CA 1
ATOM 3257 C C . SER A 1 404 ? -0.888 13.119 13.593 1.00 87.75 404 SER A C 1
ATOM 3259 O O . SER A 1 404 ? -1.255 12.145 14.263 1.00 87.75 404 SER A O 1
ATOM 3261 N N . ASP A 1 405 ? -0.529 14.264 14.182 1.00 87.25 405 ASP A N 1
ATOM 3262 C CA . ASP A 1 405 ? -0.586 14.452 15.638 1.00 87.25 405 ASP A CA 1
ATOM 3263 C C . ASP A 1 405 ? -2.016 14.300 16.181 1.00 87.25 405 ASP A C 1
ATOM 3265 O O . ASP A 1 405 ? -2.210 13.723 17.260 1.00 87.25 405 ASP A O 1
ATOM 3269 N N . PHE A 1 406 ? -3.018 14.749 15.410 1.00 89.44 406 PHE A N 1
ATOM 3270 C CA . PHE A 1 406 ? -4.427 14.507 15.706 1.00 89.44 406 PHE A CA 1
ATOM 3271 C C . PHE A 1 406 ? -4.747 13.016 15.655 1.00 89.44 406 PHE A C 1
ATOM 3273 O O . PHE A 1 406 ? -5.315 12.490 16.610 1.00 89.44 406 PHE A O 1
ATOM 3280 N N . TYR A 1 407 ? -4.344 12.298 14.607 1.00 91.19 407 TYR A N 1
ATOM 3281 C CA . TYR A 1 407 ? -4.623 10.870 14.509 1.00 91.19 407 TYR A CA 1
ATOM 3282 C C . TYR A 1 407 ? -4.068 10.109 15.720 1.00 91.19 407 TYR A C 1
ATOM 3284 O O . TYR A 1 407 ? -4.783 9.283 16.283 1.00 91.19 407 TYR A O 1
ATOM 3292 N N . HIS A 1 408 ? -2.855 10.422 16.186 1.00 90.62 408 HIS A N 1
ATOM 3293 C CA . HIS A 1 408 ? -2.251 9.801 17.375 1.00 90.62 408 HIS A CA 1
ATOM 3294 C C . HIS A 1 408 ? -2.718 10.380 18.720 1.00 90.62 408 HIS A C 1
ATOM 3296 O O . HIS A 1 408 ? -2.325 9.870 19.776 1.00 90.62 408 HIS A O 1
ATOM 3302 N N . GLN A 1 409 ? -3.549 11.426 18.704 1.00 91.56 409 GLN A N 1
ATOM 3303 C CA . GLN A 1 409 ? -4.058 12.102 19.898 1.00 91.56 409 GLN A CA 1
ATOM 3304 C C . GLN A 1 409 ? -2.930 12.498 20.864 1.00 91.56 409 GLN A C 1
ATOM 3306 O O . GLN A 1 409 ? -3.022 12.272 22.073 1.00 91.56 409 GLN A O 1
ATOM 3311 N N . ARG A 1 410 ? -1.845 13.077 20.326 1.00 85.56 410 ARG A N 1
ATOM 3312 C CA . ARG A 1 410 ? -0.696 13.538 21.132 1.00 85.56 410 ARG A CA 1
ATOM 3313 C C . ARG A 1 410 ? -1.040 14.737 22.022 1.00 85.56 410 ARG A C 1
ATOM 3315 O O . ARG A 1 410 ? -0.319 15.030 22.971 1.00 85.56 410 ARG A O 1
ATOM 3322 N N . GLU A 1 411 ? -2.155 15.404 21.742 1.00 79.69 411 GLU A N 1
ATOM 3323 C CA . GLU A 1 411 ? -2.668 16.529 22.518 1.00 79.69 411 GLU A CA 1
ATOM 3324 C C . GLU A 1 411 ? -3.595 16.106 23.675 1.00 79.69 411 GLU A C 1
ATOM 3326 O O . GLU A 1 411 ? -4.357 15.130 23.620 1.00 79.69 411 GLU A O 1
ATOM 3331 N N . SER A 1 412 ? -3.560 16.892 24.750 1.00 73.38 412 SER A N 1
ATOM 3332 C CA . SER A 1 412 ? -4.395 16.705 25.938 1.00 73.38 412 SER A CA 1
ATOM 3333 C C . SER A 1 412 ? -5.818 17.235 25.735 1.00 73.38 412 SER A C 1
ATOM 3335 O O . SER A 1 412 ? -5.996 18.346 25.246 1.00 73.38 412 SER A O 1
ATOM 3337 N N . GLY A 1 413 ? -6.824 16.488 26.193 1.00 76.88 413 GLY A N 1
ATOM 3338 C CA . GLY A 1 413 ? -8.215 16.944 26.252 1.00 76.88 413 GLY A CA 1
ATOM 3339 C C . GLY A 1 413 ? -9.174 15.785 26.514 1.00 76.88 413 GLY A C 1
ATOM 3340 O O . GLY A 1 413 ? -9.146 14.800 25.787 1.00 76.88 413 GLY A O 1
ATOM 3341 N N . SER A 1 414 ? -9.998 15.872 27.559 1.00 81.38 414 SER A N 1
ATOM 3342 C CA . SER A 1 414 ? -10.936 14.799 27.919 1.00 81.38 414 SER A CA 1
ATOM 3343 C C . SER A 1 414 ? -12.367 15.062 27.461 1.00 81.38 414 SER A C 1
ATOM 3345 O O . SER A 1 414 ? -13.113 14.111 27.277 1.00 81.38 414 SER A O 1
ATOM 3347 N N . LYS A 1 415 ? -12.788 16.315 27.261 1.00 93.81 415 LYS A N 1
ATOM 3348 C CA . LYS A 1 415 ? -14.191 16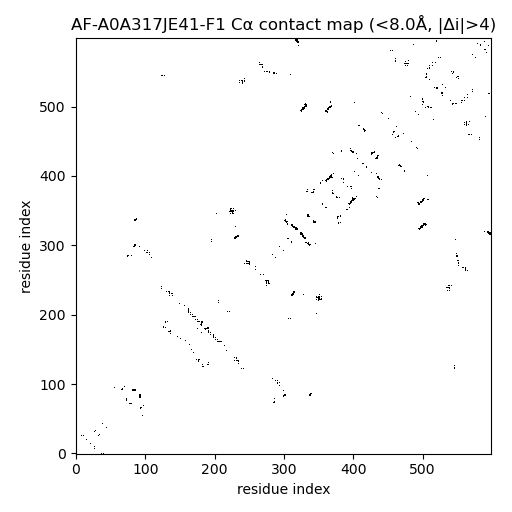.626 26.953 1.00 93.81 415 LYS A CA 1
ATOM 3349 C C . LYS A 1 415 ? -14.580 16.164 25.550 1.00 93.81 415 LYS A C 1
ATOM 3351 O O . LYS A 1 415 ? -13.958 16.556 24.565 1.00 93.81 415 LYS A O 1
ATOM 3356 N N . SER A 1 416 ? -15.650 15.376 25.470 1.00 92.88 416 SER A N 1
ATOM 3357 C CA . SER A 1 416 ? -16.192 14.856 24.208 1.00 92.88 416 SER A CA 1
ATOM 3358 C C . SER A 1 416 ? -16.614 15.976 23.254 1.00 92.88 416 SER A C 1
ATOM 3360 O O . SER A 1 416 ? -16.251 15.930 22.085 1.00 92.88 416 SER A O 1
ATOM 3362 N N . SER A 1 417 ? -17.288 17.024 23.742 1.00 94.12 417 SER A N 1
ATOM 3363 C CA . SER A 1 417 ? -17.716 18.174 22.928 1.00 94.12 417 SER A CA 1
ATOM 3364 C C . SER A 1 417 ? -16.560 18.828 22.172 1.00 94.12 417 SER A C 1
ATOM 3366 O O . SER A 1 417 ? -16.662 19.092 20.975 1.00 94.12 417 SER A O 1
ATOM 3368 N N . ASP A 1 418 ? -15.448 19.052 22.870 1.00 94.25 418 ASP A N 1
ATOM 3369 C CA . ASP A 1 418 ? -14.275 19.736 22.330 1.00 94.25 418 ASP A CA 1
ATOM 3370 C C . ASP A 1 418 ? -13.566 18.827 21.319 1.00 94.25 418 ASP A C 1
ATOM 3372 O O . ASP A 1 418 ? -13.137 19.275 20.256 1.00 94.25 418 ASP A O 1
ATOM 3376 N N . PHE A 1 419 ? -13.512 17.525 21.615 1.00 94.88 419 PHE A N 1
ATOM 3377 C CA . PHE A 1 419 ? -12.977 16.518 20.708 1.00 94.88 419 PHE A CA 1
ATOM 3378 C C . PHE A 1 419 ? -13.795 16.393 19.413 1.00 94.88 419 PHE A C 1
ATOM 3380 O O . PHE A 1 419 ? -13.201 16.353 18.338 1.00 94.88 419 PHE A O 1
ATOM 3387 N N . LEU A 1 420 ? -15.131 16.372 19.483 1.00 95.94 420 LEU A N 1
ATOM 3388 C CA . LEU A 1 420 ? -15.993 16.291 18.296 1.00 95.94 420 LEU A CA 1
ATOM 3389 C C . LEU A 1 420 ? -15.842 17.523 17.401 1.00 95.94 420 LEU A C 1
ATOM 3391 O O . LEU A 1 420 ? -15.726 17.385 16.184 1.00 95.94 420 LEU A O 1
ATOM 3395 N N . LEU A 1 421 ? -15.797 18.717 18.003 1.00 94.25 421 LEU A N 1
ATOM 3396 C CA . LEU A 1 421 ? -15.541 19.963 17.279 1.00 94.25 421 LEU A CA 1
ATOM 3397 C C . LEU A 1 421 ? -14.179 19.926 16.586 1.00 94.25 421 LEU A C 1
ATOM 3399 O O . LEU A 1 421 ? -14.093 20.250 15.402 1.00 94.25 421 LEU A O 1
ATOM 3403 N N . LYS A 1 422 ? -13.136 19.476 17.293 1.00 92.56 422 LYS A N 1
ATOM 3404 C CA . LYS A 1 422 ? -11.803 19.324 16.709 1.00 92.56 422 LYS A CA 1
ATOM 3405 C C . LYS A 1 422 ? -11.801 18.304 15.571 1.00 92.56 422 LYS A C 1
ATOM 3407 O O . LYS A 1 422 ? -11.262 18.589 14.514 1.00 92.56 422 LYS A O 1
ATOM 3412 N N . CYS A 1 423 ? -12.440 17.149 15.745 1.00 93.06 423 CYS A N 1
ATOM 3413 C CA . CYS A 1 423 ? -12.519 16.123 14.707 1.00 93.06 423 CYS A CA 1
ATOM 3414 C C . CYS A 1 423 ? -13.214 16.646 13.442 1.00 93.06 423 CYS A C 1
ATOM 3416 O O . CYS A 1 423 ? -12.708 16.450 12.340 1.00 93.06 423 CYS A O 1
ATOM 3418 N N . ALA A 1 424 ? -14.321 17.381 13.591 1.00 94.62 424 ALA A N 1
ATOM 3419 C CA . ALA A 1 424 ? -14.982 18.032 12.464 1.00 94.62 424 ALA A CA 1
ATOM 3420 C C . ALA A 1 424 ? -14.061 19.052 11.775 1.00 94.62 424 ALA A C 1
ATOM 3422 O O . ALA A 1 424 ? -13.980 19.059 10.550 1.00 94.62 424 ALA A O 1
ATOM 3423 N N . GLN A 1 425 ? -13.350 19.884 12.543 1.00 92.19 425 GLN A N 1
ATOM 3424 C CA . GLN A 1 425 ? -12.405 20.869 12.007 1.00 92.19 425 GLN A CA 1
ATOM 3425 C C . GLN A 1 425 ? -11.258 20.210 11.237 1.00 92.19 425 GLN A C 1
ATOM 3427 O O . GLN A 1 425 ? -10.998 20.605 10.109 1.00 92.19 425 GLN A O 1
ATOM 3432 N N . GLU A 1 426 ? -10.617 19.186 11.796 1.00 89.88 426 GLU A N 1
ATOM 3433 C CA . GLU A 1 426 ? -9.496 18.480 11.157 1.00 89.88 426 GLU A CA 1
ATOM 3434 C C . GLU A 1 426 ? -9.892 17.935 9.778 1.00 89.88 426 GLU A C 1
ATOM 3436 O O . GLU A 1 426 ? -9.176 18.109 8.795 1.00 89.88 426 GLU A O 1
ATOM 3441 N N . VAL A 1 427 ? -11.082 17.339 9.674 1.00 91.69 427 VAL A N 1
ATOM 3442 C CA . VAL A 1 427 ? -11.556 16.758 8.414 1.00 91.69 427 VAL A CA 1
ATOM 3443 C C . VAL A 1 427 ? -12.015 17.849 7.440 1.00 91.69 427 VAL A C 1
ATOM 3445 O O . VAL A 1 427 ? -11.669 17.809 6.261 1.00 91.69 427 VAL A O 1
ATOM 3448 N N . LEU A 1 428 ? -12.787 18.837 7.904 1.00 90.75 428 LEU A N 1
ATOM 3449 C CA . LEU A 1 428 ? -13.405 19.854 7.040 1.00 90.75 428 LEU A CA 1
ATOM 3450 C C . LEU A 1 428 ? -12.433 20.930 6.559 1.00 90.75 428 LEU A C 1
ATOM 3452 O O . LEU A 1 428 ? -12.593 21.433 5.448 1.00 90.75 428 LEU A O 1
ATOM 3456 N N . SER A 1 429 ? -11.424 21.269 7.358 1.00 84.75 429 SER A N 1
ATOM 3457 C CA . SER A 1 429 ? -10.365 22.200 6.959 1.00 84.75 429 SER A CA 1
ATOM 3458 C C . SER A 1 429 ? -9.465 21.612 5.863 1.00 84.75 429 SER A C 1
ATOM 3460 O O . SER A 1 429 ? -8.719 22.338 5.205 1.00 84.75 429 SER A O 1
ATOM 3462 N N . GLY A 1 430 ? -9.553 20.299 5.618 1.00 78.12 430 GLY A N 1
ATOM 3463 C CA . GLY A 1 430 ? -8.922 19.641 4.484 1.00 78.12 430 GLY A CA 1
ATOM 3464 C C . GLY A 1 430 ? -7.401 19.761 4.526 1.00 78.12 430 GLY A C 1
ATOM 3465 O O . GLY A 1 430 ? -6.738 19.148 5.365 1.00 78.12 430 GLY A O 1
ATOM 3466 N N . GLN A 1 431 ? -6.845 20.539 3.589 1.00 65.50 431 GLN A N 1
ATOM 3467 C CA . GLN A 1 431 ? -5.407 20.547 3.301 1.00 65.50 431 GLN A CA 1
ATOM 3468 C C . GLN A 1 431 ? -4.532 20.999 4.470 1.00 65.50 431 GLN A C 1
ATOM 3470 O O . GLN A 1 431 ? -3.372 20.595 4.540 1.00 65.50 431 GLN A O 1
ATOM 3475 N N . GLU A 1 432 ? -5.078 21.796 5.386 1.00 72.25 432 GLU A N 1
ATOM 3476 C CA . GLU A 1 432 ? -4.353 22.298 6.555 1.00 72.25 432 GLU A CA 1
ATOM 3477 C C . GLU A 1 432 ? -4.077 21.206 7.608 1.00 72.25 432 GLU A C 1
ATOM 3479 O O . GLU A 1 432 ? -3.125 21.337 8.375 1.00 72.25 432 GLU A O 1
ATOM 3484 N N . TYR A 1 433 ? -4.850 20.111 7.613 1.00 73.44 433 TYR A N 1
ATOM 3485 C CA . TYR A 1 433 ? -4.912 19.145 8.724 1.00 73.44 433 TYR A CA 1
ATOM 3486 C C . TYR A 1 433 ? -4.778 17.673 8.288 1.00 73.44 433 TYR A C 1
ATOM 3488 O O . TYR A 1 433 ? -5.260 16.752 8.941 1.00 73.44 433 TYR A O 1
ATOM 3496 N N . GLY A 1 434 ? -4.100 17.416 7.167 1.00 83.81 434 GLY A N 1
ATOM 3497 C CA . GLY A 1 434 ? -3.790 16.044 6.741 1.00 83.81 434 GLY A CA 1
ATOM 3498 C C . GLY A 1 434 ? -4.856 15.372 5.864 1.00 83.81 434 GLY A C 1
ATOM 3499 O O . GLY A 1 434 ? -4.627 14.269 5.370 1.00 83.81 434 GLY A O 1
ATOM 3500 N N . PHE A 1 435 ? -5.974 16.044 5.575 1.00 92.75 435 PHE A N 1
ATOM 3501 C CA . PHE A 1 435 ? -7.023 15.522 4.696 1.00 92.75 435 PHE A CA 1
ATOM 3502 C C . PHE A 1 435 ? -6.950 16.126 3.296 1.00 92.75 435 PHE A C 1
ATOM 3504 O O . PHE A 1 435 ? -6.677 17.310 3.120 1.00 92.75 435 PHE A O 1
ATOM 3511 N N . TYR A 1 436 ? -7.212 15.327 2.267 1.00 94.44 436 TYR A N 1
ATOM 3512 C CA . TYR A 1 436 ? -7.437 15.813 0.904 1.00 94.44 436 TYR A CA 1
ATOM 3513 C C . TYR A 1 436 ? -8.696 15.156 0.353 1.00 94.44 436 TYR A C 1
ATOM 3515 O O . TYR A 1 436 ? -8.802 13.932 0.381 1.00 94.44 436 TYR A O 1
ATOM 3523 N N . PHE A 1 437 ? -9.605 15.948 -0.209 1.00 94.75 437 PHE A N 1
ATOM 3524 C CA . PHE A 1 437 ? -10.764 15.433 -0.931 1.00 94.75 437 PHE A CA 1
ATOM 3525 C C . PHE A 1 437 ? -10.694 15.867 -2.389 1.00 94.75 437 PHE A C 1
ATOM 3527 O O . PHE A 1 437 ? -10.420 17.031 -2.688 1.00 94.75 437 PHE A O 1
ATOM 3534 N N . SER A 1 438 ? -10.952 14.918 -3.287 1.00 93.88 438 SER A N 1
ATOM 3535 C CA . SER A 1 438 ? -11.085 15.184 -4.713 1.00 93.88 438 SER A CA 1
ATOM 3536 C C . SER A 1 438 ? -12.207 16.200 -4.957 1.00 93.88 438 SER A C 1
ATOM 3538 O O . SER A 1 438 ? -13.239 16.121 -4.285 1.00 93.88 438 SER A O 1
ATOM 3540 N N . PRO A 1 439 ? -12.076 17.108 -5.941 1.00 91.38 439 PRO A N 1
ATOM 3541 C CA . PRO A 1 439 ? -13.152 18.031 -6.309 1.00 91.38 439 PRO A CA 1
ATOM 3542 C C . PRO A 1 439 ? -14.446 17.341 -6.761 1.00 91.38 439 PRO A C 1
ATOM 3544 O O . PRO A 1 439 ? -15.497 17.976 -6.803 1.00 91.38 439 PRO A O 1
ATOM 3547 N N . THR A 1 440 ? -14.378 16.056 -7.119 1.00 92.50 440 THR A N 1
ATOM 3548 C CA . THR A 1 440 ? -15.544 15.233 -7.470 1.00 92.50 440 THR A CA 1
ATOM 3549 C C . THR A 1 440 ? -16.407 14.882 -6.253 1.00 92.50 440 THR A C 1
ATOM 3551 O O . THR A 1 440 ? -17.580 14.546 -6.414 1.00 92.50 440 THR A O 1
ATOM 3554 N N . VAL A 1 441 ? -15.862 14.989 -5.036 1.00 94.62 441 VAL A N 1
ATOM 3555 C CA . VAL A 1 441 ? -16.594 14.787 -3.780 1.00 94.62 441 VAL A CA 1
ATOM 3556 C C . VAL A 1 441 ? -17.432 16.024 -3.476 1.00 94.62 441 VAL A C 1
ATOM 3558 O O . VAL A 1 441 ? -16.929 17.145 -3.392 1.00 94.62 441 VAL A O 1
ATOM 3561 N N . ASN A 1 442 ? -18.730 15.830 -3.250 1.00 95.44 442 ASN A N 1
ATOM 3562 C CA . ASN A 1 442 ? -19.634 16.932 -2.959 1.00 95.44 442 ASN A CA 1
ATOM 3563 C C . ASN A 1 442 ? -19.402 17.458 -1.533 1.00 95.44 442 ASN A C 1
ATOM 3565 O O . ASN A 1 442 ? -19.811 16.833 -0.552 1.00 95.44 442 ASN A O 1
ATOM 3569 N N . SER A 1 443 ? -18.806 18.648 -1.413 1.00 93.69 443 SER A N 1
ATOM 3570 C CA . SER A 1 443 ? -18.435 19.246 -0.122 1.00 93.69 443 SER A CA 1
ATOM 3571 C C . SER A 1 443 ? -19.625 19.504 0.808 1.00 93.69 443 SER A C 1
ATOM 3573 O O . SER A 1 443 ? -19.480 19.412 2.027 1.00 93.69 443 SER A O 1
ATOM 3575 N N . SER A 1 444 ? -20.814 19.791 0.264 1.00 95.44 444 SER A N 1
ATOM 3576 C CA . SER A 1 444 ? -22.021 20.019 1.074 1.00 95.44 444 SER A CA 1
ATOM 3577 C C . SER A 1 444 ? -22.555 18.716 1.674 1.00 95.44 444 SER A C 1
ATOM 3579 O O . SER A 1 444 ? -22.867 18.664 2.865 1.00 95.44 444 SER A O 1
ATOM 3581 N N . GLN A 1 445 ? -22.578 17.642 0.878 1.00 95.56 445 GLN A N 1
ATOM 3582 C CA . GLN A 1 445 ? -22.963 16.307 1.338 1.00 95.56 445 GLN A CA 1
ATOM 3583 C C . GLN A 1 445 ? -21.938 15.752 2.326 1.00 95.56 445 GLN A C 1
ATOM 3585 O O . GLN A 1 445 ? -22.327 15.220 3.362 1.00 95.56 445 GLN A O 1
ATOM 3590 N N . LEU A 1 446 ? -20.646 15.959 2.057 1.00 95.62 446 LEU A N 1
ATOM 3591 C CA . LEU A 1 446 ? -19.559 15.571 2.950 1.00 95.62 446 LEU A CA 1
ATOM 3592 C C . LEU A 1 446 ? -19.667 16.283 4.306 1.00 95.62 446 LEU A C 1
ATOM 3594 O O . LEU A 1 446 ? -19.614 15.637 5.348 1.00 95.62 446 LEU A O 1
ATOM 3598 N N . THR A 1 447 ? -19.889 17.601 4.308 1.00 96.50 447 THR A N 1
ATOM 3599 C CA . THR A 1 447 ? -20.074 18.373 5.548 1.00 96.50 447 THR A CA 1
ATOM 3600 C C . THR A 1 447 ? -21.286 17.896 6.344 1.00 96.50 447 THR A C 1
ATOM 3602 O O . THR A 1 447 ? -21.213 17.758 7.567 1.00 96.50 447 THR A O 1
ATOM 3605 N N . PHE A 1 448 ? -22.406 17.624 5.670 1.00 97.00 448 PHE A N 1
ATOM 3606 C CA . PHE A 1 448 ? -23.587 17.061 6.321 1.00 97.00 448 PHE A CA 1
ATOM 3607 C C . PHE A 1 448 ? -23.285 15.691 6.940 1.00 97.00 448 PHE A C 1
ATOM 3609 O O . PHE A 1 448 ? -23.592 15.469 8.113 1.00 97.00 448 PHE A O 1
ATOM 3616 N N . PHE A 1 449 ? -22.645 14.805 6.172 1.00 97.69 449 PHE A N 1
ATOM 3617 C CA . PHE A 1 449 ? -22.253 13.476 6.618 1.00 97.69 449 PHE A CA 1
ATOM 3618 C C . PHE A 1 449 ? -21.356 13.540 7.852 1.00 97.69 449 PHE A C 1
ATOM 3620 O O . PHE A 1 449 ? -21.690 12.920 8.853 1.00 97.69 449 PHE A O 1
ATOM 3627 N N . ILE A 1 450 ? -20.273 14.323 7.820 1.00 97.31 450 ILE A N 1
ATOM 3628 C CA . ILE A 1 450 ? -19.308 14.422 8.926 1.00 97.31 450 ILE A CA 1
ATOM 3629 C C . ILE A 1 450 ? -20.019 14.837 10.214 1.00 97.31 450 ILE A C 1
ATOM 3631 O O . ILE A 1 450 ? -19.930 14.141 11.222 1.00 97.31 450 ILE A O 1
ATOM 3635 N N . ASN A 1 451 ? -20.796 15.922 10.171 1.00 97.00 451 ASN A N 1
ATOM 3636 C CA . ASN A 1 451 ? -21.492 16.421 11.355 1.00 97.00 451 ASN A CA 1
ATOM 3637 C C . ASN A 1 451 ? -22.492 15.404 11.926 1.00 97.00 451 ASN A C 1
ATOM 3639 O O . ASN A 1 451 ? -22.645 15.302 13.142 1.00 97.00 451 ASN A O 1
ATOM 3643 N N . LYS A 1 452 ? -23.178 14.639 11.068 1.00 98.00 452 LYS A N 1
ATOM 3644 C CA . LYS A 1 452 ? -24.134 13.615 11.509 1.00 98.00 452 LYS A CA 1
ATOM 3645 C C . LYS A 1 452 ? -23.453 12.345 12.000 1.00 98.00 452 LYS A C 1
ATOM 3647 O O . LYS A 1 452 ? -23.815 11.853 13.064 1.00 98.00 452 LYS A O 1
ATOM 3652 N N . ALA A 1 453 ? -22.465 11.843 11.268 1.00 98.06 453 ALA A N 1
ATOM 3653 C CA . ALA A 1 453 ? -21.717 10.646 11.620 1.00 98.06 453 ALA A CA 1
ATOM 3654 C C . ALA A 1 453 ? -21.016 10.817 12.970 1.00 98.06 453 ALA A C 1
ATOM 3656 O O . ALA A 1 453 ? -21.105 9.923 13.802 1.00 98.06 453 ALA A O 1
ATOM 3657 N N . LEU A 1 454 ? -20.405 11.977 13.235 1.00 98.06 454 LEU A N 1
ATOM 3658 C CA . LEU A 1 454 ? -19.764 12.239 14.524 1.00 98.06 454 LEU A CA 1
ATOM 3659 C C . LEU A 1 454 ? -20.759 12.124 15.699 1.00 98.06 454 LEU A C 1
ATOM 3661 O O . LEU A 1 454 ? -20.514 11.429 16.689 1.00 98.06 454 LEU A O 1
ATOM 3665 N N . LEU A 1 455 ? -21.932 12.742 15.583 1.00 97.75 455 LEU A N 1
ATOM 3666 C CA . LEU A 1 455 ? -22.953 12.645 16.630 1.00 97.75 455 LEU A CA 1
ATOM 3667 C C . LEU A 1 455 ? -23.457 11.205 16.805 1.00 97.75 455 LEU A C 1
ATOM 3669 O O . LEU A 1 455 ? -23.509 10.709 17.928 1.00 97.75 455 LEU A O 1
ATOM 3673 N N . LEU A 1 456 ? -23.734 10.498 15.706 1.00 98.00 456 LEU A N 1
ATOM 3674 C CA . LEU A 1 456 ? -24.189 9.106 15.764 1.00 98.00 456 LEU A CA 1
ATOM 3675 C C . LEU A 1 456 ? -23.142 8.169 16.375 1.00 98.00 456 LEU A C 1
ATOM 3677 O O . LEU A 1 456 ? -23.502 7.294 17.156 1.00 98.00 456 LEU A O 1
ATOM 3681 N N . ILE A 1 457 ? -21.854 8.336 16.058 1.00 98.12 457 ILE A N 1
ATOM 3682 C CA . ILE A 1 457 ? -20.788 7.529 16.670 1.00 98.12 457 ILE A CA 1
ATOM 3683 C C . ILE A 1 457 ? -20.730 7.801 18.174 1.00 98.12 457 ILE A C 1
ATOM 3685 O O . ILE A 1 457 ? -20.660 6.863 18.967 1.00 98.12 457 ILE A O 1
ATOM 3689 N N . HIS A 1 458 ? -20.797 9.072 18.579 1.00 98.12 458 HIS A N 1
ATOM 3690 C CA . HIS A 1 458 ? -20.771 9.449 19.992 1.00 98.12 458 HIS A CA 1
ATOM 3691 C C . HIS A 1 458 ? -21.928 8.823 20.771 1.00 98.12 458 HIS A C 1
ATOM 3693 O O . HIS A 1 458 ? -21.703 8.232 21.826 1.00 98.12 458 HIS A O 1
ATOM 3699 N N . GLU A 1 459 ? -23.143 8.901 20.234 1.00 97.50 459 GLU A N 1
ATOM 3700 C CA . GLU A 1 459 ? -24.344 8.362 20.872 1.00 97.50 459 GLU A CA 1
ATOM 3701 C C . GLU A 1 459 ? -24.370 6.828 20.867 1.00 97.50 459 GLU A C 1
ATOM 3703 O O . GLU A 1 459 ? -24.624 6.218 21.903 1.00 97.50 459 GLU A O 1
ATOM 3708 N N . LEU A 1 460 ? -24.087 6.190 19.727 1.00 97.06 460 LEU A N 1
ATOM 3709 C CA . LEU A 1 460 ? -24.335 4.756 19.534 1.00 97.06 460 LEU A CA 1
ATOM 3710 C C . LEU A 1 460 ? -23.147 3.862 19.901 1.00 97.06 460 LEU A C 1
ATOM 3712 O O . LEU A 1 460 ? -23.359 2.726 20.325 1.00 97.06 460 LEU A O 1
ATOM 3716 N N . PHE A 1 461 ? -21.911 4.346 19.741 1.00 96.75 461 PHE A N 1
ATOM 3717 C CA . PHE A 1 461 ? -20.701 3.575 20.054 1.00 96.75 461 PHE A CA 1
ATOM 3718 C C . PHE A 1 461 ? -20.058 3.974 21.382 1.00 96.75 461 PHE A C 1
ATOM 3720 O O . PHE A 1 461 ? -19.363 3.160 21.987 1.00 96.75 461 PHE A O 1
ATOM 3727 N N . PHE A 1 462 ? -20.309 5.192 21.864 1.00 96.94 462 PHE A N 1
ATOM 3728 C CA . PHE A 1 462 ? -19.723 5.705 23.106 1.00 96.94 462 PHE A CA 1
ATOM 3729 C C . PHE A 1 462 ? -20.769 6.171 24.124 1.00 96.94 462 PHE A C 1
ATOM 3731 O O . PHE A 1 462 ? -20.410 6.848 25.084 1.00 96.94 462 PHE A O 1
ATOM 3738 N N . ASP A 1 463 ? -22.040 5.804 23.937 1.00 96.06 463 ASP A N 1
ATOM 3739 C CA . ASP A 1 463 ? -23.151 6.036 24.873 1.00 96.06 463 ASP A CA 1
ATOM 3740 C C . ASP A 1 463 ? -23.293 7.502 25.329 1.00 96.06 463 ASP A C 1
ATOM 3742 O O . ASP A 1 463 ? -23.681 7.781 26.465 1.00 96.06 463 ASP A O 1
ATOM 3746 N N . GLY A 1 464 ? -22.914 8.463 24.478 1.00 95.75 464 GLY A N 1
ATOM 3747 C CA . GLY A 1 464 ? -22.966 9.888 24.812 1.00 95.75 464 GLY A CA 1
ATOM 3748 C C . GLY A 1 464 ? -22.051 10.295 25.977 1.00 95.75 464 GLY A C 1
ATOM 3749 O O . GLY A 1 464 ? -22.319 11.297 26.650 1.00 95.75 464 GLY A O 1
ATOM 3750 N N . LYS A 1 465 ? -20.978 9.530 26.249 1.00 95.88 465 LYS A N 1
ATOM 3751 C CA . LYS A 1 465 ? -19.995 9.822 27.309 1.00 95.88 465 LYS A CA 1
ATOM 3752 C C . LYS A 1 465 ? -19.527 11.275 27.246 1.00 95.88 465 LYS A C 1
ATOM 3754 O O . LYS A 1 465 ? -19.080 11.747 26.205 1.00 95.88 465 LYS A O 1
ATOM 3759 N N . GLN A 1 466 ? -19.571 11.968 28.381 1.00 96.50 466 GLN A N 1
ATOM 3760 C CA . GLN A 1 466 ? -19.151 13.371 28.467 1.00 96.50 466 GLN A CA 1
ATOM 3761 C C . GLN A 1 466 ? -17.633 13.535 28.358 1.00 96.50 466 GLN A C 1
ATOM 3763 O O . GLN A 1 466 ? -17.163 14.525 27.795 1.00 96.50 466 GLN A O 1
ATOM 3768 N N . GLU A 1 467 ? -16.878 12.545 28.835 1.00 95.94 467 GLU A N 1
ATOM 3769 C CA . GLU A 1 467 ? -15.423 12.517 28.766 1.00 95.94 467 GLU A CA 1
ATOM 3770 C C . GLU A 1 467 ? -14.923 11.279 28.021 1.00 95.94 467 GLU A C 1
ATOM 3772 O O . GLU A 1 467 ? -15.430 10.172 28.210 1.00 95.94 467 GLU A O 1
ATOM 3777 N N . PHE A 1 468 ? -13.900 11.474 27.196 1.00 95.75 468 PHE A N 1
ATOM 3778 C CA . PHE A 1 468 ? -13.185 10.430 26.489 1.00 95.75 468 PHE A CA 1
ATOM 3779 C C . PHE A 1 468 ? -11.793 10.238 27.078 1.00 95.75 468 PHE A C 1
ATOM 3781 O O . PHE A 1 468 ? -11.011 11.182 27.235 1.00 95.75 468 PHE A O 1
ATOM 3788 N N . SER A 1 469 ? -11.454 8.981 27.354 1.00 95.12 469 SER A N 1
ATOM 3789 C CA . SER A 1 469 ? -10.069 8.592 27.590 1.00 95.12 469 SER A CA 1
ATOM 3790 C C . SER A 1 469 ? -9.240 8.739 26.306 1.00 95.12 469 SER A C 1
ATOM 3792 O O . SER A 1 469 ? -9.763 8.908 25.204 1.00 95.12 469 SER A O 1
ATOM 3794 N N . HIS A 1 470 ? -7.911 8.657 26.417 1.00 94.31 470 HIS A N 1
ATOM 3795 C CA . HIS A 1 470 ? -7.047 8.591 25.230 1.00 94.31 470 HIS A CA 1
ATOM 3796 C C . HIS A 1 470 ? -7.425 7.420 24.314 1.00 94.31 470 HIS A C 1
ATOM 3798 O O . HIS A 1 470 ? -7.542 7.619 23.110 1.00 94.31 470 HIS A O 1
ATOM 3804 N N . ARG A 1 471 ? -7.732 6.253 24.892 1.00 94.88 471 ARG A N 1
ATOM 3805 C CA . ARG A 1 471 ? -8.190 5.080 24.145 1.00 94.88 471 ARG A CA 1
ATOM 3806 C C . ARG A 1 471 ? -9.525 5.323 23.437 1.00 94.88 471 ARG A C 1
ATOM 3808 O O . ARG A 1 471 ? -9.600 5.063 22.244 1.00 94.88 471 ARG A O 1
ATOM 3815 N N . ASP A 1 472 ? -10.523 5.890 24.129 1.00 96.31 472 ASP A N 1
ATOM 3816 C CA . ASP A 1 472 ? -11.824 6.203 23.512 1.00 96.31 472 ASP A CA 1
ATOM 3817 C C . ASP A 1 472 ? -11.635 7.108 22.280 1.00 96.31 472 ASP A C 1
ATOM 3819 O O . ASP A 1 472 ? -12.212 6.844 21.233 1.00 96.31 472 ASP A O 1
ATOM 3823 N N . ARG A 1 473 ? -10.773 8.135 22.368 1.00 96.25 473 ARG A N 1
ATOM 3824 C CA . ARG A 1 473 ? -10.482 9.045 21.242 1.00 96.25 473 ARG A CA 1
ATOM 3825 C C . ARG A 1 473 ? -9.821 8.326 20.062 1.00 96.25 473 ARG A C 1
ATOM 3827 O O . ARG A 1 473 ? -10.165 8.602 18.915 1.00 96.25 473 ARG A O 1
ATOM 3834 N N . LEU A 1 474 ? -8.883 7.413 20.323 1.00 95.88 474 LEU A N 1
ATOM 3835 C CA . LEU A 1 474 ? -8.226 6.632 19.269 1.00 95.88 474 LEU A CA 1
ATOM 3836 C C . LEU A 1 474 ? -9.202 5.692 18.555 1.00 95.88 474 LEU A C 1
ATOM 3838 O O . LEU A 1 474 ? -9.198 5.666 17.322 1.00 95.88 474 LEU A O 1
ATOM 3842 N N . ASP A 1 475 ? -10.023 4.967 19.323 1.00 97.44 475 ASP A N 1
ATOM 3843 C CA . ASP A 1 475 ? -11.031 4.031 18.812 1.00 97.44 475 ASP A CA 1
ATOM 3844 C C . ASP A 1 475 ? -12.109 4.779 18.018 1.00 97.44 475 ASP A C 1
ATOM 3846 O O . ASP A 1 475 ? -12.499 4.358 16.929 1.00 97.44 475 ASP A O 1
ATOM 3850 N N . TYR A 1 476 ? -12.534 5.942 18.519 1.00 97.69 476 TYR A N 1
ATOM 3851 C CA . TYR A 1 476 ? -13.498 6.812 17.855 1.00 97.69 476 TYR A CA 1
ATOM 3852 C C . TYR A 1 476 ? -13.020 7.219 16.455 1.00 97.69 476 TYR A C 1
ATOM 3854 O O . TYR A 1 476 ? -13.790 7.148 15.498 1.00 97.69 476 TYR A O 1
ATOM 3862 N N . ILE A 1 477 ? -11.756 7.639 16.320 1.00 96.69 477 ILE A N 1
ATOM 3863 C CA . ILE A 1 477 ? -11.187 8.076 15.035 1.00 96.69 477 ILE A CA 1
ATOM 3864 C C . ILE A 1 477 ? -11.187 6.944 14.006 1.00 96.69 477 ILE A C 1
ATOM 3866 O O . ILE A 1 477 ? -11.528 7.196 12.855 1.00 96.69 477 ILE A O 1
ATOM 3870 N N . GLU A 1 478 ? -10.846 5.712 14.395 1.00 97.12 478 GLU A N 1
ATOM 3871 C CA . GLU A 1 478 ? -10.896 4.573 13.462 1.00 97.12 478 GLU A CA 1
ATOM 3872 C C . GLU A 1 478 ? -12.327 4.280 13.016 1.00 97.12 478 GLU A C 1
ATOM 3874 O O . GLU A 1 478 ? -12.596 4.173 11.818 1.00 97.12 478 GLU A O 1
ATOM 3879 N N . ILE A 1 479 ? -13.270 4.267 13.967 1.00 97.62 479 ILE A N 1
ATOM 3880 C CA . ILE A 1 479 ? -14.690 4.057 13.665 1.00 97.62 479 ILE A CA 1
ATOM 3881 C C . ILE A 1 479 ? -15.203 5.124 12.696 1.00 97.62 479 ILE A C 1
ATOM 3883 O O . ILE A 1 479 ? -15.870 4.815 11.706 1.00 97.62 479 ILE A O 1
ATOM 3887 N N . PHE A 1 480 ? -14.840 6.382 12.936 1.00 97.69 480 PHE A N 1
ATOM 3888 C CA . PHE A 1 480 ? -15.180 7.486 12.054 1.00 97.69 480 PHE A CA 1
ATOM 3889 C C . PHE A 1 480 ? -14.528 7.361 10.668 1.00 97.69 480 PHE A C 1
ATOM 3891 O O . PHE A 1 480 ? -15.222 7.515 9.662 1.00 97.69 480 PHE A O 1
ATOM 3898 N N . HIS A 1 481 ? -13.234 7.039 10.585 1.00 96.69 481 HIS A N 1
ATOM 3899 C CA . HIS A 1 481 ? -12.528 6.861 9.313 1.00 96.69 481 HIS A CA 1
ATOM 3900 C C . HIS A 1 481 ? -13.135 5.749 8.457 1.00 96.69 481 HIS A C 1
ATOM 3902 O O . HIS A 1 481 ? -13.253 5.917 7.243 1.00 96.69 481 HIS A O 1
ATOM 3908 N N . PHE A 1 482 ? -13.573 4.645 9.064 1.00 96.62 482 PHE A N 1
ATOM 3909 C CA . PHE A 1 482 ? -14.287 3.592 8.350 1.00 96.62 482 PHE A CA 1
ATOM 3910 C C . PHE A 1 482 ? -15.611 4.092 7.750 1.00 96.62 482 PHE A C 1
ATOM 3912 O O . PHE A 1 482 ? -15.872 3.889 6.562 1.00 96.62 482 PHE A O 1
ATOM 3919 N N . PHE A 1 483 ? -16.441 4.791 8.531 1.00 97.38 483 PHE A N 1
ATOM 3920 C CA . PHE A 1 483 ? -17.709 5.323 8.020 1.00 97.38 483 PHE A CA 1
ATOM 3921 C C . PHE A 1 483 ? -17.508 6.405 6.955 1.00 97.38 483 PHE A C 1
ATOM 3923 O O . PHE A 1 483 ? -18.267 6.446 5.981 1.00 97.38 483 PHE A O 1
ATOM 3930 N N . LEU A 1 484 ? -16.482 7.245 7.110 1.00 97.19 484 LEU A N 1
ATOM 3931 C CA . LEU A 1 484 ? -16.070 8.226 6.109 1.00 97.19 484 LEU A CA 1
ATOM 3932 C C . LEU A 1 484 ? -15.629 7.539 4.814 1.00 97.19 484 LEU A C 1
ATOM 3934 O O . LEU A 1 484 ? -16.058 7.937 3.735 1.00 97.19 484 LEU A O 1
ATOM 3938 N N . PHE A 1 485 ? -14.839 6.472 4.908 1.00 96.75 485 PHE A N 1
ATOM 3939 C CA . PHE A 1 485 ? -14.436 5.667 3.760 1.00 96.75 485 PHE A CA 1
ATOM 3940 C C . PHE A 1 485 ? -15.639 5.103 2.986 1.00 96.75 485 PHE A C 1
ATOM 3942 O O . PHE A 1 485 ? -15.699 5.248 1.763 1.00 96.75 485 PHE A O 1
ATOM 3949 N N . LEU A 1 486 ? -16.633 4.534 3.680 1.00 96.25 486 LEU A N 1
ATOM 3950 C CA . LEU A 1 486 ? -17.864 4.069 3.027 1.00 96.25 486 LEU A CA 1
ATOM 3951 C C . LEU A 1 486 ? -18.607 5.213 2.330 1.00 96.25 486 LEU A C 1
ATOM 3953 O O . LEU A 1 486 ? -19.146 5.021 1.243 1.00 96.25 486 LEU A O 1
ATOM 3957 N N . HIS A 1 487 ? -18.602 6.411 2.920 1.00 96.88 487 HIS A N 1
ATOM 3958 C CA . HIS A 1 487 ? -19.276 7.576 2.350 1.00 96.88 487 HIS A CA 1
ATOM 3959 C C . HIS A 1 487 ? -18.592 8.058 1.068 1.00 96.88 487 HIS A C 1
ATOM 3961 O O . HIS A 1 487 ? -19.255 8.409 0.096 1.00 96.88 487 HIS A O 1
ATOM 3967 N N . ILE A 1 488 ? -17.260 8.016 1.033 1.00 96.56 488 ILE A N 1
ATOM 3968 C CA . ILE A 1 488 ? -16.487 8.309 -0.176 1.00 96.56 488 ILE A CA 1
ATOM 3969 C C . ILE A 1 488 ? -16.817 7.316 -1.295 1.00 96.56 488 ILE A C 1
ATOM 3971 O O . ILE A 1 488 ? -17.034 7.733 -2.432 1.00 96.56 488 ILE A O 1
ATOM 3975 N N . ILE A 1 489 ? -16.913 6.019 -0.990 1.00 95.75 489 ILE A N 1
ATOM 3976 C CA . ILE A 1 489 ? -17.317 5.016 -1.985 1.00 95.75 489 ILE A CA 1
ATOM 3977 C C . ILE A 1 489 ? -18.748 5.260 -2.473 1.00 95.75 489 ILE A C 1
ATOM 3979 O O . ILE A 1 489 ? -18.996 5.159 -3.673 1.00 95.75 489 ILE A O 1
ATOM 3983 N N . ASP A 1 490 ? -19.668 5.600 -1.570 1.00 95.56 490 ASP A N 1
ATOM 3984 C CA . ASP A 1 490 ? -21.068 5.896 -1.894 1.00 95.56 490 ASP A CA 1
ATOM 3985 C C . ASP A 1 490 ? -21.204 7.026 -2.923 1.00 95.56 490 ASP A C 1
ATOM 3987 O O . ASP A 1 490 ? -21.974 6.925 -3.882 1.00 95.56 490 ASP A O 1
ATOM 3991 N N . GLN A 1 491 ? -20.419 8.094 -2.740 1.00 95.69 491 GLN A N 1
ATOM 3992 C CA . GLN A 1 491 ? -20.416 9.243 -3.641 1.00 95.69 491 GLN A CA 1
ATOM 3993 C C . GLN A 1 491 ? -19.713 8.941 -4.970 1.00 95.69 491 GLN A C 1
ATOM 3995 O O . GLN A 1 491 ? -20.242 9.264 -6.034 1.00 95.69 491 GLN A O 1
ATOM 4000 N N . LEU A 1 492 ? -18.518 8.343 -4.921 1.00 95.81 492 LEU A N 1
ATOM 4001 C CA . LEU A 1 492 ? -17.651 8.211 -6.098 1.00 95.81 492 LEU A CA 1
ATOM 4002 C C . LEU A 1 492 ? -17.988 6.999 -6.971 1.00 95.81 492 LEU A C 1
ATOM 4004 O O . LEU A 1 492 ? -17.753 7.036 -8.180 1.00 95.81 492 LEU A O 1
ATOM 4008 N N . LYS A 1 493 ? -18.555 5.947 -6.370 1.00 95.94 493 LYS A N 1
ATOM 4009 C CA . LYS A 1 493 ? -18.939 4.686 -7.021 1.00 95.94 493 LYS A CA 1
ATOM 4010 C C . LYS A 1 493 ? -17.813 4.093 -7.893 1.00 95.94 493 LYS A C 1
ATOM 4012 O O . LYS A 1 493 ? -18.005 3.946 -9.099 1.00 95.94 493 LYS A O 1
ATOM 4017 N N . PRO A 1 494 ? -16.628 3.802 -7.317 1.00 97.19 494 PRO A N 1
ATOM 4018 C CA . PRO A 1 494 ? -15.484 3.301 -8.076 1.00 97.19 494 PRO A CA 1
ATOM 4019 C C . PRO A 1 494 ? -15.664 1.862 -8.566 1.00 97.19 494 PRO A C 1
ATOM 4021 O O . PRO A 1 494 ? -16.282 1.046 -7.886 1.00 97.19 494 PRO A O 1
ATOM 4024 N N . ASP A 1 495 ? -15.016 1.525 -9.681 1.00 97.56 495 ASP A N 1
ATOM 4025 C CA . ASP A 1 495 ? -14.820 0.139 -10.129 1.00 97.56 495 ASP A CA 1
ATOM 4026 C C . ASP A 1 495 ? -13.605 -0.500 -9.447 1.00 97.56 495 ASP A C 1
ATOM 4028 O O . ASP A 1 495 ? -13.571 -1.701 -9.159 1.00 97.56 495 ASP A O 1
ATOM 4032 N N . ILE A 1 496 ? -12.578 0.317 -9.201 1.00 97.69 496 ILE A N 1
ATOM 4033 C CA . ILE A 1 496 ? -11.312 -0.102 -8.611 1.00 97.69 496 ILE A CA 1
ATOM 4034 C C . ILE A 1 496 ? -10.939 0.869 -7.492 1.00 97.69 496 ILE A C 1
ATOM 4036 O O . ILE A 1 496 ? -11.101 2.084 -7.607 1.00 97.69 496 ILE A O 1
ATOM 4040 N N . LEU A 1 497 ? -10.404 0.327 -6.405 1.00 97.12 497 LEU A N 1
ATOM 4041 C CA . LEU A 1 497 ? -9.955 1.076 -5.242 1.00 97.12 497 LEU A CA 1
ATOM 4042 C C . LEU A 1 497 ? -8.563 0.598 -4.828 1.00 97.12 497 LEU A C 1
ATOM 4044 O O . LEU A 1 497 ? -8.321 -0.609 -4.806 1.00 97.12 497 LEU A O 1
ATOM 4048 N N . SER A 1 498 ? -7.673 1.501 -4.423 1.00 96.69 498 SER A N 1
ATOM 4049 C CA . SER A 1 498 ? -6.454 1.124 -3.702 1.00 96.69 498 SER A CA 1
ATOM 4050 C C . SER A 1 498 ? -6.364 1.759 -2.326 1.00 96.69 498 SER A C 1
ATOM 4052 O O . SER A 1 498 ? -6.764 2.903 -2.115 1.00 96.69 498 SER A O 1
ATOM 4054 N N . PHE A 1 499 ? -5.757 1.017 -1.403 1.00 95.06 499 PHE A N 1
ATOM 4055 C CA . PHE A 1 499 ? -5.219 1.570 -0.167 1.00 95.06 499 PHE A CA 1
ATOM 4056 C C . PHE A 1 499 ? -3.724 1.776 -0.373 1.00 95.06 499 PHE A C 1
ATOM 4058 O O . PHE A 1 499 ? -2.976 0.808 -0.534 1.00 95.06 499 PHE A O 1
ATOM 4065 N N . THR A 1 500 ? -3.277 3.025 -0.388 1.00 94.50 500 THR A N 1
ATOM 4066 C CA . THR A 1 500 ? -1.902 3.375 -0.741 1.00 94.50 500 THR A CA 1
ATOM 4067 C C . THR A 1 500 ? -1.227 4.079 0.421 1.00 94.50 500 THR A C 1
ATOM 4069 O O . THR A 1 500 ? -1.724 5.072 0.927 1.00 94.50 500 THR A O 1
ATOM 4072 N N . CYS A 1 501 ? -0.079 3.569 0.851 1.00 92.56 501 CYS A N 1
ATOM 4073 C CA . CYS A 1 501 ? 0.890 4.323 1.648 1.00 92.56 501 CYS A CA 1
ATOM 4074 C C . CYS A 1 501 ? 2.267 4.203 0.982 1.00 92.56 501 CYS A C 1
ATOM 4076 O O . CYS A 1 501 ? 2.351 3.570 -0.074 1.00 92.56 501 CYS A O 1
ATOM 4078 N N . LYS A 1 502 ? 3.336 4.746 1.596 1.00 90.69 502 LYS A N 1
ATOM 4079 C CA . LYS A 1 502 ? 4.706 4.707 1.051 1.00 90.69 502 LYS A CA 1
ATOM 4080 C C . LYS A 1 502 ? 5.013 3.382 0.369 1.00 90.69 502 LYS A C 1
ATOM 4082 O O . LYS A 1 502 ? 5.198 3.366 -0.833 1.00 90.69 502 LYS A O 1
ATOM 4087 N N . ASP A 1 503 ? 5.008 2.280 1.109 1.00 89.56 503 ASP A N 1
ATOM 4088 C CA . ASP A 1 503 ? 5.339 0.941 0.619 1.00 89.56 503 ASP A CA 1
ATOM 4089 C C . ASP A 1 503 ? 4.169 -0.051 0.719 1.00 89.56 503 ASP A C 1
ATOM 4091 O O . ASP A 1 503 ? 4.329 -1.235 0.436 1.00 89.56 503 ASP A O 1
ATOM 4095 N N . GLY A 1 504 ? 2.975 0.389 1.111 1.00 90.25 504 GLY A N 1
ATOM 4096 C CA . GLY A 1 504 ? 1.838 -0.517 1.271 1.00 90.25 504 GLY A CA 1
ATOM 4097 C C . GLY A 1 504 ? 2.075 -1.622 2.313 1.00 90.25 504 GLY A C 1
ATOM 4098 O O . GLY A 1 504 ? 1.532 -2.713 2.147 1.00 90.25 504 GLY A O 1
ATOM 4099 N N . VAL A 1 505 ? 2.935 -1.396 3.320 1.00 90.81 505 VAL A N 1
ATOM 4100 C CA . VAL A 1 505 ? 3.331 -2.423 4.300 1.00 90.81 505 VAL A CA 1
ATOM 4101 C C . VAL A 1 505 ? 2.501 -2.378 5.576 1.00 90.81 505 VAL A C 1
ATOM 4103 O O . VAL A 1 505 ? 1.838 -3.365 5.867 1.00 90.81 505 VAL A O 1
ATOM 4106 N N . ASP A 1 506 ? 2.526 -1.279 6.334 1.00 92.25 506 ASP A N 1
ATOM 4107 C CA . ASP A 1 506 ? 1.829 -1.215 7.627 1.00 92.25 506 ASP A CA 1
ATOM 4108 C C . ASP A 1 506 ? 0.470 -0.522 7.495 1.00 92.25 506 ASP A C 1
ATOM 4110 O O . ASP A 1 506 ? -0.567 -1.173 7.584 1.00 92.25 506 ASP A O 1
ATOM 4114 N N . THR A 1 507 ? 0.451 0.788 7.231 1.00 93.88 507 THR A N 1
ATOM 4115 C CA . THR A 1 507 ? -0.772 1.612 7.251 1.00 93.88 507 THR A CA 1
ATOM 4116 C C . THR A 1 507 ? -1.843 1.118 6.281 1.00 93.88 507 THR A C 1
ATOM 4118 O O . THR A 1 507 ? -2.995 0.938 6.670 1.00 93.88 507 THR A O 1
ATOM 4121 N N . SER A 1 508 ? -1.455 0.862 5.027 1.00 93.94 508 SER A N 1
ATOM 4122 C CA . SER A 1 508 ? -2.353 0.328 3.994 1.00 93.94 508 SER A CA 1
ATOM 4123 C C . SER A 1 508 ? -2.873 -1.061 4.354 1.00 93.94 508 SER A C 1
ATOM 4125 O O . SER A 1 508 ? -4.079 -1.294 4.290 1.00 93.94 508 SER A O 1
ATOM 4127 N N . SER A 1 509 ? -1.996 -1.957 4.807 1.00 94.75 509 SER A N 1
ATOM 4128 C CA . SER A 1 509 ? -2.368 -3.325 5.171 1.00 94.75 509 SER A CA 1
ATOM 4129 C C . SER A 1 509 ? -3.341 -3.366 6.342 1.00 94.75 509 SER A C 1
ATOM 4131 O O . SER A 1 509 ? -4.357 -4.050 6.252 1.00 94.75 509 SER A O 1
ATOM 4133 N N . VAL A 1 510 ? -3.079 -2.594 7.406 1.00 95.81 510 VAL A N 1
ATOM 4134 C CA . VAL A 1 510 ? -3.976 -2.495 8.568 1.00 95.81 510 VAL A CA 1
ATOM 4135 C C . VAL A 1 510 ? -5.325 -1.934 8.157 1.00 95.81 510 VAL A C 1
ATOM 4137 O O . VAL A 1 510 ? -6.340 -2.552 8.452 1.00 95.81 510 VAL A O 1
ATOM 4140 N N . PHE A 1 511 ? -5.360 -0.811 7.438 1.00 95.94 511 PHE A N 1
ATOM 4141 C CA . PHE A 1 511 ? -6.637 -0.201 7.071 1.00 95.94 511 PHE A CA 1
ATOM 4142 C C . PHE A 1 511 ? -7.446 -1.077 6.108 1.00 95.94 511 PHE A C 1
ATOM 4144 O O . PHE A 1 511 ? -8.657 -1.224 6.245 1.00 95.94 511 PHE A O 1
ATOM 4151 N N . SER A 1 512 ? -6.775 -1.727 5.161 1.00 95.56 512 SER A N 1
ATOM 4152 C CA . SER A 1 512 ? -7.407 -2.683 4.259 1.00 95.56 512 SER A CA 1
ATOM 4153 C C . SER A 1 512 ? -7.977 -3.901 5.001 1.00 95.56 512 SER A C 1
ATOM 4155 O O . SER A 1 512 ? -9.085 -4.350 4.696 1.00 95.56 512 SER A O 1
ATOM 4157 N N . ALA A 1 513 ? -7.225 -4.438 5.967 1.00 96.00 513 ALA A N 1
ATOM 4158 C CA . ALA A 1 513 ? -7.637 -5.541 6.832 1.00 96.00 513 ALA A CA 1
ATOM 4159 C C . ALA A 1 513 ? -8.821 -5.155 7.734 1.00 96.00 513 ALA A C 1
ATOM 4161 O O . ALA A 1 513 ? -9.762 -5.933 7.884 1.00 96.00 513 ALA A O 1
ATOM 4162 N N . GLU A 1 514 ? -8.796 -3.939 8.277 1.00 95.19 514 GLU A N 1
ATOM 4163 C CA . GLU A 1 514 ? -9.870 -3.336 9.065 1.00 95.19 514 GLU A CA 1
ATOM 4164 C C . GLU A 1 514 ? -11.165 -3.251 8.250 1.00 95.19 514 GLU A C 1
ATOM 4166 O O . GLU A 1 514 ? -12.175 -3.830 8.646 1.00 95.19 514 GLU A O 1
ATOM 4171 N N . VAL A 1 515 ? -11.116 -2.641 7.058 1.00 95.00 515 VAL A N 1
ATOM 4172 C CA . VAL A 1 515 ? -12.266 -2.543 6.145 1.00 95.00 515 VAL A CA 1
ATOM 4173 C C . VAL A 1 515 ? -12.827 -3.926 5.811 1.00 95.00 515 VAL A C 1
ATOM 4175 O O . VAL A 1 515 ? -14.041 -4.135 5.879 1.00 95.00 515 VAL A O 1
ATOM 4178 N N . PHE A 1 516 ? -11.956 -4.887 5.486 1.00 95.19 516 PHE A N 1
ATOM 4179 C CA . PHE A 1 516 ? -12.358 -6.261 5.192 1.00 95.19 516 PHE A CA 1
ATOM 4180 C C . PHE A 1 516 ? -13.096 -6.913 6.370 1.00 95.19 516 PHE A C 1
ATOM 4182 O O . PHE A 1 516 ? -14.176 -7.484 6.191 1.00 95.19 516 PHE A O 1
ATOM 4189 N N . ALA A 1 517 ? -12.526 -6.824 7.575 1.00 93.50 517 ALA A N 1
ATOM 4190 C CA . ALA A 1 517 ? -13.091 -7.430 8.773 1.00 93.50 517 ALA A CA 1
ATOM 4191 C C . ALA A 1 517 ? -14.424 -6.777 9.159 1.00 93.50 517 ALA A C 1
ATOM 4193 O O . ALA A 1 517 ? -15.394 -7.479 9.451 1.00 93.50 517 ALA A O 1
ATOM 4194 N N . TRP A 1 518 ? -14.498 -5.447 9.121 1.00 92.94 518 TRP A N 1
ATOM 4195 C CA . TRP A 1 518 ? -15.672 -4.704 9.566 1.00 92.94 518 TRP A CA 1
ATOM 4196 C C . TRP A 1 518 ? -16.850 -4.877 8.615 1.00 92.94 518 TRP A C 1
ATOM 4198 O O . TRP A 1 518 ? -17.949 -5.174 9.075 1.00 92.94 518 TRP A O 1
ATOM 4208 N N . LEU A 1 519 ? -16.629 -4.815 7.296 1.00 92.56 519 LEU A N 1
ATOM 4209 C CA . LEU A 1 519 ? -17.681 -5.106 6.313 1.00 92.56 519 LEU A CA 1
ATOM 4210 C C . LEU A 1 519 ? -18.264 -6.514 6.482 1.00 92.56 519 LEU A C 1
ATOM 4212 O O . LEU A 1 519 ? -19.462 -6.719 6.272 1.00 92.56 519 LEU A O 1
ATOM 4216 N N . HIS A 1 520 ? -17.435 -7.486 6.868 1.00 90.12 520 HIS A N 1
ATOM 4217 C CA . HIS A 1 520 ? -17.909 -8.833 7.157 1.00 90.12 520 HIS A CA 1
ATOM 4218 C C . HIS A 1 520 ? -18.749 -8.872 8.438 1.00 90.12 520 HIS A C 1
ATOM 4220 O O . HIS A 1 520 ? -19.895 -9.309 8.394 1.00 90.12 520 HIS A O 1
ATOM 4226 N N . VAL A 1 521 ? -18.211 -8.374 9.556 1.00 88.19 521 VAL A N 1
ATOM 4227 C CA . VAL A 1 521 ? -18.884 -8.371 10.868 1.00 88.19 521 VAL A CA 1
ATOM 4228 C C . VAL A 1 521 ? -20.207 -7.605 10.833 1.00 88.19 521 VAL A C 1
ATOM 4230 O O . VAL A 1 521 ? -21.172 -8.035 11.456 1.00 88.19 521 VAL A O 1
ATOM 4233 N N . MET A 1 522 ? -20.293 -6.506 10.079 1.00 86.94 522 MET A N 1
ATOM 4234 C CA . MET A 1 522 ? -21.530 -5.727 9.934 1.00 86.94 522 MET A CA 1
ATOM 4235 C C . MET A 1 522 ? -22.712 -6.551 9.420 1.00 86.94 522 MET A C 1
ATOM 4237 O O . MET A 1 522 ? -23.853 -6.261 9.778 1.00 86.94 522 MET A O 1
ATOM 4241 N N . ASN A 1 523 ? -22.440 -7.551 8.579 1.00 80.50 523 ASN A N 1
ATOM 4242 C CA . ASN A 1 523 ? -23.451 -8.425 7.984 1.00 80.50 523 ASN A CA 1
ATOM 4243 C C . ASN A 1 523 ? -23.512 -9.806 8.663 1.00 80.50 523 ASN A C 1
ATOM 4245 O O . ASN A 1 523 ? -24.499 -10.518 8.496 1.00 80.50 523 ASN A O 1
ATOM 4249 N N . HIS A 1 524 ? -22.471 -10.160 9.421 1.00 82.69 524 HIS A N 1
ATOM 4250 C CA . HIS A 1 524 ? -22.276 -11.440 10.103 1.00 82.69 524 HIS A CA 1
ATOM 4251 C C . HIS A 1 524 ? -21.734 -11.208 11.527 1.00 82.69 524 HIS A C 1
ATOM 4253 O O . HIS A 1 524 ? -20.549 -11.454 11.792 1.00 82.69 524 HIS A O 1
ATOM 4259 N N . PRO A 1 525 ? -22.565 -10.693 12.453 1.00 72.75 525 PRO A N 1
ATOM 4260 C CA . PRO A 1 525 ? -22.141 -10.375 13.818 1.00 72.75 525 PRO A CA 1
ATOM 4261 C C . PRO A 1 525 ? -21.673 -11.608 14.611 1.00 72.75 525 PRO A C 1
ATOM 4263 O O . PRO A 1 525 ? -20.909 -11.475 15.565 1.00 72.75 525 PRO A O 1
ATOM 4266 N N . GLU A 1 526 ? -22.037 -12.822 14.179 1.00 72.75 526 GLU A N 1
ATOM 4267 C CA . GLU A 1 526 ? -21.513 -14.095 14.693 1.00 72.75 526 GLU A CA 1
ATOM 4268 C C . GLU A 1 526 ? -19.979 -14.240 14.575 1.00 72.75 526 GLU A C 1
ATOM 4270 O O . GLU A 1 526 ? -19.380 -15.116 15.207 1.00 72.75 526 GLU A O 1
ATOM 4275 N N . GLY A 1 527 ? -19.334 -13.356 13.808 1.00 76.62 527 GLY A N 1
ATOM 4276 C CA . GLY A 1 527 ? -17.889 -13.226 13.685 1.00 76.62 527 GLY A CA 1
ATOM 4277 C C . GLY A 1 527 ? -17.323 -13.867 12.419 1.00 76.62 527 GLY A C 1
ATOM 4278 O O . GLY A 1 527 ? -18.021 -14.480 11.617 1.00 76.62 527 GLY A O 1
ATOM 4279 N N . LEU A 1 528 ? -16.008 -13.732 12.229 1.00 84.12 528 LEU A N 1
ATOM 4280 C CA . LEU A 1 528 ? -15.334 -14.250 11.035 1.00 84.12 528 LEU A CA 1
ATOM 4281 C C . LEU A 1 528 ? -15.226 -15.787 11.077 1.00 84.12 528 LEU A C 1
ATOM 4283 O O . LEU A 1 528 ? -14.711 -16.318 12.072 1.00 84.12 528 LEU A O 1
ATOM 4287 N N . PRO A 1 529 ? -15.596 -16.517 10.007 1.00 87.12 529 PRO A N 1
ATOM 4288 C CA . PRO A 1 529 ? -15.267 -17.933 9.871 1.00 87.12 529 PRO A CA 1
ATOM 4289 C C . PRO A 1 529 ? -13.753 -18.124 9.708 1.00 87.12 529 PRO A C 1
ATOM 4291 O O . PRO A 1 529 ? -13.027 -17.191 9.361 1.00 87.12 529 PRO A O 1
ATOM 4294 N N . LYS A 1 530 ? -13.263 -19.351 9.931 1.00 85.94 530 LYS A N 1
ATOM 4295 C CA . LYS A 1 530 ? -11.820 -19.649 9.932 1.00 85.94 530 LYS A CA 1
ATOM 4296 C C . LYS A 1 530 ? -11.105 -19.172 8.661 1.00 85.94 530 LYS A C 1
ATOM 4298 O O . LYS A 1 530 ? -10.103 -18.484 8.783 1.00 85.94 530 LYS A O 1
ATOM 4303 N N . SER A 1 531 ? -11.644 -19.454 7.473 1.00 89.38 531 SER A N 1
ATOM 4304 C CA . SER A 1 531 ? -11.028 -19.022 6.206 1.00 89.38 531 SER A CA 1
ATOM 4305 C C . SER A 1 531 ? -10.860 -17.502 6.114 1.00 89.38 531 SER A C 1
ATOM 4307 O O . SER A 1 531 ? -9.818 -17.021 5.682 1.00 89.38 531 SER A O 1
ATOM 4309 N N . LYS A 1 532 ? -11.844 -16.734 6.599 1.00 90.50 532 LYS A N 1
ATOM 4310 C CA . LYS A 1 532 ? -11.792 -15.265 6.630 1.00 90.50 532 LYS A CA 1
ATOM 4311 C C . LYS A 1 532 ? -10.807 -14.742 7.676 1.00 90.50 532 LYS A C 1
ATOM 4313 O O . LYS A 1 532 ? -10.180 -13.715 7.442 1.00 90.50 532 LYS A O 1
ATOM 4318 N N . ARG A 1 533 ? -10.642 -15.438 8.808 1.00 90.31 533 ARG A N 1
ATOM 4319 C CA . ARG A 1 533 ? -9.595 -15.120 9.802 1.00 90.31 533 ARG A CA 1
ATOM 4320 C C . ARG A 1 533 ? -8.201 -15.383 9.242 1.00 90.31 533 ARG A C 1
ATOM 4322 O O . ARG A 1 533 ? -7.320 -14.547 9.392 1.00 90.31 533 ARG A O 1
ATOM 4329 N N . ASP A 1 534 ? -8.028 -16.513 8.569 1.00 91.50 534 ASP A N 1
ATOM 4330 C CA . ASP A 1 534 ? -6.778 -16.883 7.911 1.00 91.50 534 ASP A CA 1
ATOM 4331 C C . ASP A 1 534 ? -6.416 -15.850 6.825 1.00 91.50 534 ASP A C 1
ATOM 4333 O O . ASP A 1 534 ? -5.285 -15.371 6.757 1.00 91.50 534 ASP A O 1
ATOM 4337 N N . PHE A 1 535 ? -7.400 -15.410 6.036 1.00 93.31 535 PHE A N 1
ATOM 4338 C CA . PHE A 1 535 ? -7.206 -14.336 5.064 1.00 93.31 535 PHE A CA 1
ATOM 4339 C C . PHE A 1 535 ? -6.892 -12.977 5.719 1.00 93.31 535 PHE A C 1
ATOM 4341 O O . PHE A 1 535 ? -6.021 -12.250 5.247 1.00 93.31 535 PHE A O 1
ATOM 4348 N N . LEU A 1 536 ? -7.534 -12.644 6.844 1.00 94.06 536 LEU A N 1
ATOM 4349 C CA . LEU A 1 536 ? -7.228 -11.434 7.614 1.00 94.06 536 LEU A CA 1
ATOM 4350 C C . LEU A 1 536 ? -5.771 -11.422 8.109 1.00 94.06 536 LEU A C 1
ATOM 4352 O O . LEU A 1 536 ? -5.099 -10.396 8.024 1.00 94.06 536 LEU A O 1
ATOM 4356 N N . LEU A 1 537 ? -5.257 -12.568 8.568 1.00 93.88 537 LEU A N 1
ATOM 4357 C CA . LEU A 1 537 ? -3.848 -12.714 8.942 1.00 93.88 537 LEU A CA 1
ATOM 4358 C C . LEU A 1 537 ? -2.911 -12.483 7.759 1.00 93.88 537 LEU A C 1
ATOM 4360 O O . LEU A 1 537 ? -1.891 -11.810 7.912 1.00 93.88 537 LEU A O 1
ATOM 4364 N N . TYR A 1 538 ? -3.264 -13.002 6.582 1.00 94.06 538 TYR A N 1
ATOM 4365 C CA . TYR A 1 538 ? -2.518 -12.724 5.360 1.00 94.06 538 TYR A CA 1
ATOM 4366 C C . TYR A 1 538 ? -2.469 -11.220 5.058 1.00 94.06 538 TYR A C 1
ATOM 4368 O O . TYR A 1 538 ? -1.374 -10.691 4.863 1.00 94.06 538 TYR A O 1
ATOM 4376 N N . LEU A 1 539 ? -3.617 -10.528 5.084 1.00 94.94 539 LEU A N 1
ATOM 4377 C CA . LEU A 1 539 ? -3.682 -9.085 4.823 1.00 94.94 539 LEU A CA 1
ATOM 4378 C C . LEU A 1 539 ? -2.783 -8.285 5.776 1.00 94.94 539 LEU A C 1
ATOM 4380 O O . LEU A 1 539 ? -2.101 -7.369 5.329 1.00 94.94 539 LEU A O 1
ATOM 4384 N N . LEU A 1 540 ? -2.756 -8.646 7.062 1.00 94.88 540 LEU A N 1
ATOM 4385 C CA . LEU A 1 540 ? -1.978 -7.946 8.086 1.00 94.88 540 LEU A CA 1
ATOM 4386 C C . LEU A 1 540 ? -0.472 -8.225 7.980 1.00 94.88 540 LEU A C 1
ATOM 4388 O O . LEU A 1 540 ? 0.339 -7.300 7.947 1.00 94.88 540 LEU A O 1
ATOM 4392 N N . TYR A 1 541 ? -0.076 -9.498 7.949 1.00 93.50 541 TYR A N 1
ATOM 4393 C CA . TYR A 1 541 ? 1.317 -9.877 8.201 1.00 93.50 541 TYR A CA 1
ATOM 4394 C C . TYR A 1 541 ? 2.138 -10.124 6.941 1.00 93.50 541 TYR A C 1
ATOM 4396 O O . TYR A 1 541 ? 3.345 -9.861 6.945 1.00 93.50 541 TYR A O 1
ATOM 4404 N N . ALA A 1 542 ? 1.528 -10.605 5.853 1.00 91.38 542 ALA A N 1
ATOM 4405 C CA . ALA A 1 542 ? 2.287 -10.972 4.661 1.00 91.38 542 ALA A CA 1
ATOM 4406 C C . ALA A 1 542 ? 3.061 -9.786 4.055 1.00 91.38 542 ALA A C 1
ATOM 4408 O O . ALA A 1 542 ? 4.232 -9.980 3.709 1.00 91.38 542 ALA A O 1
ATOM 4409 N N . PRO A 1 543 ? 2.511 -8.555 3.971 1.00 91.62 543 PRO A N 1
ATOM 4410 C CA . PRO A 1 543 ? 3.255 -7.404 3.462 1.00 91.62 543 PRO A CA 1
ATOM 4411 C C . PRO A 1 543 ? 4.515 -7.088 4.275 1.00 91.62 543 PRO A C 1
ATOM 4413 O O . PRO A 1 543 ? 5.594 -7.011 3.693 1.00 91.62 543 PRO A O 1
ATOM 4416 N N . ALA A 1 544 ? 4.419 -6.972 5.603 1.00 91.50 544 ALA A N 1
ATOM 4417 C CA . ALA A 1 544 ? 5.567 -6.653 6.460 1.00 91.50 544 ALA A CA 1
ATOM 4418 C C . ALA A 1 544 ? 6.617 -7.768 6.465 1.00 91.50 544 ALA A C 1
ATOM 4420 O O . ALA A 1 544 ? 7.818 -7.508 6.353 1.00 91.50 544 ALA A O 1
ATOM 4421 N N . MET A 1 545 ? 6.173 -9.022 6.499 1.00 88.31 545 MET A N 1
ATOM 4422 C CA . MET A 1 545 ? 7.079 -10.163 6.506 1.00 88.31 545 MET A CA 1
ATOM 4423 C C . MET A 1 545 ? 7.816 -10.317 5.183 1.00 88.31 545 MET A C 1
ATOM 4425 O O . MET A 1 545 ? 9.039 -10.442 5.168 1.00 88.31 545 MET A O 1
ATOM 4429 N N . THR A 1 546 ? 7.095 -10.283 4.062 1.00 85.75 546 THR A N 1
ATOM 4430 C CA . THR A 1 546 ? 7.722 -10.454 2.751 1.00 85.75 546 THR A CA 1
ATOM 4431 C C . THR A 1 546 ? 8.567 -9.226 2.424 1.00 85.75 546 THR A C 1
ATOM 4433 O O . THR A 1 546 ? 9.757 -9.359 2.146 1.00 85.75 546 THR A O 1
ATOM 4436 N N . LEU A 1 547 ? 8.023 -8.012 2.499 1.00 86.56 547 LEU A N 1
ATOM 4437 C CA . LEU A 1 547 ? 8.705 -6.811 2.014 1.00 86.56 547 LEU A CA 1
ATOM 4438 C C . LEU A 1 547 ? 9.738 -6.251 2.975 1.00 86.56 547 LEU A C 1
ATOM 4440 O O . LEU A 1 547 ? 10.707 -5.691 2.481 1.00 86.56 547 LEU A O 1
ATOM 4444 N N . ARG A 1 548 ? 9.574 -6.402 4.294 1.00 86.62 548 ARG A N 1
ATOM 4445 C CA . ARG A 1 548 ? 10.470 -5.818 5.310 1.00 86.62 548 ARG A CA 1
ATOM 4446 C C . ARG A 1 548 ? 11.177 -6.846 6.185 1.00 86.62 548 ARG A C 1
ATOM 4448 O O . ARG A 1 548 ? 12.127 -6.484 6.868 1.00 86.62 548 ARG A O 1
ATOM 4455 N N . GLY A 1 549 ? 10.783 -8.120 6.155 1.00 84.38 549 GLY A N 1
ATOM 4456 C CA . GLY A 1 549 ? 11.383 -9.149 7.010 1.00 84.38 549 GLY A CA 1
ATOM 4457 C C . GLY A 1 549 ? 11.140 -8.896 8.501 1.00 84.38 549 GLY A C 1
ATOM 4458 O O . GLY A 1 549 ? 11.998 -9.212 9.321 1.00 84.38 549 GLY A O 1
ATOM 4459 N N . ARG A 1 550 ? 10.009 -8.271 8.850 1.00 88.12 550 ARG A N 1
ATOM 4460 C CA . ARG A 1 550 ? 9.592 -7.982 10.231 1.00 88.12 550 ARG A CA 1
ATOM 4461 C C . ARG A 1 550 ? 8.086 -8.183 10.399 1.00 88.12 550 ARG A C 1
ATOM 4463 O O . ARG A 1 550 ? 7.368 -8.359 9.419 1.00 88.12 550 ARG A O 1
ATOM 4470 N N . SER A 1 551 ? 7.614 -8.134 11.644 1.00 90.88 551 SER A N 1
ATOM 4471 C CA . SER A 1 551 ? 6.177 -8.041 11.919 1.00 90.88 551 SER A CA 1
ATOM 4472 C C . SER A 1 551 ? 5.640 -6.653 11.546 1.00 90.88 551 SER A C 1
ATOM 4474 O O . SER A 1 551 ? 6.406 -5.691 11.410 1.00 90.88 551 SER A O 1
ATOM 4476 N N . ILE A 1 552 ? 4.319 -6.564 11.425 1.00 92.75 552 ILE A N 1
ATOM 4477 C CA . ILE A 1 552 ? 3.575 -5.314 11.255 1.00 92.75 552 ILE A CA 1
ATOM 4478 C C . ILE A 1 552 ? 3.852 -4.344 12.413 1.00 92.75 552 ILE A C 1
ATOM 4480 O O . ILE A 1 552 ? 4.257 -4.766 13.502 1.00 92.75 552 ILE A O 1
ATOM 4484 N N . ASP A 1 553 ? 3.638 -3.048 12.214 1.00 92.62 553 ASP A N 1
ATOM 4485 C CA . ASP A 1 553 ? 3.725 -2.074 13.303 1.00 92.62 553 ASP A CA 1
ATOM 4486 C C . ASP A 1 553 ? 2.791 -2.429 14.479 1.00 92.62 553 ASP A C 1
ATOM 4488 O O . ASP A 1 553 ? 1.635 -2.821 14.296 1.00 92.62 553 ASP A O 1
ATOM 4492 N N . LYS A 1 554 ? 3.324 -2.330 15.702 1.00 92.00 554 LYS A N 1
ATOM 4493 C CA . LYS A 1 554 ? 2.623 -2.753 16.921 1.00 92.00 554 LYS A CA 1
ATOM 4494 C C . LYS A 1 554 ? 1.479 -1.813 17.275 1.00 92.00 554 LYS A C 1
ATOM 4496 O O . LYS A 1 554 ? 0.401 -2.279 17.639 1.00 92.00 554 LYS A O 1
ATOM 4501 N N . ASP A 1 555 ? 1.709 -0.513 17.188 1.00 92.31 555 ASP A N 1
ATOM 4502 C CA . ASP A 1 555 ? 0.733 0.466 17.646 1.00 92.31 555 ASP A CA 1
ATOM 4503 C C . ASP A 1 555 ? -0.471 0.478 16.699 1.00 92.31 555 ASP A C 1
ATOM 4505 O O . ASP A 1 555 ? -1.617 0.533 17.150 1.00 92.31 555 ASP A O 1
ATOM 4509 N N . ARG A 1 556 ? -0.236 0.298 15.391 1.00 93.44 556 ARG A N 1
ATOM 4510 C CA . ARG A 1 556 ? -1.312 0.188 14.395 1.00 93.44 556 ARG A CA 1
ATOM 4511 C C . ARG A 1 556 ? -2.203 -1.035 14.603 1.00 93.44 556 ARG A C 1
ATOM 4513 O O . ARG A 1 556 ? -3.425 -0.888 14.594 1.00 93.44 556 ARG A O 1
ATOM 4520 N N . ILE A 1 557 ? -1.636 -2.228 14.821 1.00 94.12 557 ILE A N 1
ATOM 4521 C CA . ILE A 1 557 ? -2.465 -3.424 15.054 1.00 94.12 557 ILE A CA 1
ATOM 4522 C C . ILE A 1 557 ? -3.217 -3.342 16.386 1.00 94.12 557 ILE A C 1
ATOM 4524 O O . ILE A 1 557 ? -4.381 -3.733 16.456 1.00 94.12 557 ILE A O 1
ATOM 4528 N N . GLN A 1 558 ? -2.590 -2.788 17.429 1.00 93.75 558 GLN A N 1
ATOM 4529 C CA . GLN A 1 558 ? -3.243 -2.581 18.722 1.00 93.75 558 GLN A CA 1
ATOM 4530 C C . GLN A 1 558 ? -4.426 -1.628 18.619 1.00 93.75 558 GLN A C 1
ATOM 4532 O O . GLN A 1 558 ? -5.492 -1.911 19.168 1.00 93.75 558 GLN A O 1
ATOM 4537 N N . ARG A 1 559 ? -4.257 -0.536 17.874 1.00 94.31 559 ARG A N 1
ATOM 4538 C CA . ARG A 1 559 ? -5.323 0.426 17.622 1.00 94.31 559 ARG A CA 1
ATOM 4539 C C . ARG A 1 559 ? -6.478 -0.187 16.834 1.00 94.31 559 ARG A C 1
ATOM 4541 O O . ARG A 1 559 ? -7.617 -0.089 17.278 1.00 94.31 559 ARG A O 1
ATOM 4548 N N . MET A 1 560 ? -6.186 -0.877 15.730 1.00 95.06 560 MET A N 1
ATOM 4549 C CA . MET A 1 560 ? -7.205 -1.574 14.938 1.00 95.06 560 MET A CA 1
ATOM 4550 C C . MET A 1 560 ? -7.976 -2.592 15.791 1.00 95.06 560 MET A C 1
ATOM 4552 O O . MET A 1 560 ? -9.203 -2.612 15.763 1.00 95.06 560 MET A O 1
ATOM 4556 N N . ALA A 1 561 ? -7.277 -3.424 16.571 1.00 93.94 561 ALA A N 1
ATOM 4557 C CA . ALA A 1 561 ? -7.912 -4.429 17.422 1.00 93.94 561 ALA A CA 1
ATOM 4558 C C . ALA A 1 561 ? -8.798 -3.791 18.506 1.00 93.94 561 ALA A C 1
ATOM 4560 O O . ALA A 1 561 ? -9.898 -4.278 18.759 1.00 93.94 561 ALA A O 1
ATOM 4561 N N . SER A 1 562 ? -8.346 -2.687 19.110 1.00 95.25 562 SER A N 1
ATOM 4562 C CA . SER A 1 562 ? -9.118 -1.941 20.106 1.00 95.25 562 SER A CA 1
ATOM 4563 C C . SER A 1 562 ? -10.400 -1.345 19.518 1.00 95.25 562 SER A C 1
ATOM 4565 O O . SER A 1 562 ? -11.482 -1.586 20.054 1.00 95.25 562 SER A O 1
ATOM 4567 N N . ALA A 1 563 ? -10.307 -0.654 18.381 1.00 96.00 563 ALA A N 1
ATOM 4568 C CA . ALA A 1 563 ? -11.470 -0.084 17.707 1.00 96.00 563 ALA A CA 1
ATOM 4569 C C . ALA A 1 563 ? -12.447 -1.175 17.248 1.00 96.00 563 ALA A C 1
ATOM 4571 O O . ALA A 1 563 ? -13.659 -1.052 17.420 1.00 96.00 563 ALA A O 1
ATOM 4572 N N . MET A 1 564 ? -11.918 -2.287 16.728 1.00 92.81 564 MET A N 1
ATOM 4573 C CA . MET A 1 564 ? -12.716 -3.434 16.303 1.00 92.81 564 MET A CA 1
ATOM 4574 C C . MET A 1 564 ? -13.473 -4.077 17.472 1.00 92.81 564 MET A C 1
ATOM 4576 O O . MET A 1 564 ? -14.609 -4.504 17.286 1.00 92.81 564 MET A O 1
ATOM 4580 N N . HIS A 1 565 ? -12.881 -4.122 18.669 1.00 92.69 565 HIS A N 1
ATOM 4581 C CA . HIS A 1 565 ? -13.565 -4.597 19.871 1.00 92.69 565 HIS A CA 1
ATOM 4582 C C . HIS A 1 565 ? -14.806 -3.747 20.178 1.00 92.69 565 HIS A C 1
ATOM 4584 O O . HIS A 1 565 ? -15.907 -4.291 20.254 1.00 92.69 565 HIS A O 1
ATOM 4590 N N . VAL A 1 566 ? -14.647 -2.418 20.251 1.00 94.62 566 VAL A N 1
ATOM 4591 C CA . VAL A 1 566 ? -15.763 -1.476 20.474 1.00 94.62 566 VAL A CA 1
ATOM 4592 C C . VAL A 1 566 ? -16.825 -1.629 19.385 1.00 94.62 566 VAL A C 1
ATOM 4594 O O . VAL A 1 566 ? -18.022 -1.685 19.668 1.00 94.62 566 VAL A O 1
ATOM 4597 N N . PHE A 1 567 ? -16.392 -1.743 18.130 1.00 93.50 567 PHE A N 1
ATOM 4598 C CA . PHE A 1 567 ? -17.284 -1.873 16.986 1.00 93.50 567 PHE A CA 1
ATOM 4599 C C . PHE A 1 567 ? -18.129 -3.158 17.041 1.00 93.50 567 PHE A C 1
ATOM 4601 O O . PHE A 1 567 ? -19.354 -3.097 16.918 1.00 93.50 567 PHE A O 1
ATOM 4608 N N . ILE A 1 568 ? -17.496 -4.314 17.277 1.00 90.69 568 ILE A N 1
ATOM 4609 C CA . ILE A 1 568 ? -18.168 -5.619 17.400 1.00 90.69 568 ILE A CA 1
ATOM 4610 C C . ILE A 1 568 ? -19.119 -5.632 18.598 1.00 90.69 568 ILE A C 1
ATOM 4612 O O . ILE A 1 568 ? -20.262 -6.071 18.469 1.00 90.69 568 ILE A O 1
ATOM 4616 N N . GLU A 1 569 ? -18.665 -5.159 19.761 1.00 91.31 569 GLU A N 1
ATOM 4617 C CA . GLU A 1 569 ? -19.472 -5.126 20.982 1.00 91.31 569 GLU A CA 1
ATOM 4618 C C . GLU A 1 569 ? -20.772 -4.345 20.747 1.00 91.31 569 GLU A C 1
ATOM 4620 O O . GLU A 1 569 ? -21.871 -4.834 21.025 1.00 91.31 569 GLU A O 1
ATOM 4625 N N . LYS A 1 570 ? -20.665 -3.157 20.147 1.00 93.06 570 LYS A N 1
ATOM 4626 C CA . LYS A 1 570 ? -21.818 -2.289 19.896 1.00 93.06 570 LYS A CA 1
ATOM 4627 C C . LYS A 1 570 ? -22.743 -2.828 18.815 1.00 93.06 570 LYS A C 1
ATOM 4629 O O . LYS A 1 570 ? -23.959 -2.735 18.980 1.00 93.06 570 LYS A O 1
ATOM 4634 N N . LEU A 1 571 ? -22.217 -3.465 17.769 1.00 90.31 571 LEU A N 1
ATOM 4635 C CA . LEU A 1 571 ? -23.051 -4.163 16.787 1.00 90.31 571 LEU A CA 1
ATOM 4636 C C . LEU A 1 571 ? -23.797 -5.361 17.390 1.00 90.31 571 LEU A C 1
ATOM 4638 O O . LEU A 1 571 ? -24.960 -5.577 17.055 1.00 90.31 571 LEU A O 1
ATOM 4642 N N . ASN A 1 572 ? -23.184 -6.105 18.310 1.00 88.94 572 ASN A N 1
ATOM 4643 C CA . ASN A 1 572 ? -23.847 -7.233 18.966 1.00 88.94 572 ASN A CA 1
ATOM 4644 C C . ASN A 1 572 ? -25.003 -6.792 19.871 1.00 88.94 572 ASN A C 1
ATOM 4646 O O . ASN A 1 572 ? -26.011 -7.492 19.962 1.00 88.94 572 ASN A O 1
ATOM 4650 N N . HIS A 1 573 ? -24.882 -5.633 20.522 1.00 89.44 573 HIS A N 1
ATOM 4651 C CA . HIS A 1 573 ? -25.935 -5.104 21.391 1.00 89.44 573 HIS A CA 1
ATOM 4652 C C . HIS A 1 573 ? -27.009 -4.316 20.634 1.00 89.44 573 HIS A C 1
ATOM 4654 O O . HIS A 1 573 ? -28.197 -4.515 20.875 1.00 89.44 573 HIS A O 1
ATOM 4660 N N . ASN A 1 574 ? -26.599 -3.443 19.710 1.00 89.88 574 ASN A N 1
ATOM 4661 C CA . ASN A 1 574 ? -27.452 -2.427 19.089 1.00 89.88 574 ASN A CA 1
ATOM 4662 C C . ASN A 1 574 ? -27.405 -2.462 17.552 1.00 89.88 574 ASN A C 1
ATOM 4664 O O . ASN A 1 574 ? -27.732 -1.468 16.904 1.00 89.88 574 ASN A O 1
ATOM 4668 N N . GLY A 1 575 ? -27.011 -3.587 16.946 1.00 88.69 575 GLY A N 1
ATOM 4669 C CA . GLY A 1 575 ? -26.742 -3.694 15.509 1.00 88.69 575 GLY A CA 1
ATOM 4670 C C . GLY A 1 575 ? -27.867 -3.175 14.620 1.00 88.69 575 GLY A C 1
ATOM 4671 O O . GLY A 1 575 ? -27.605 -2.376 13.730 1.00 88.69 575 GLY A O 1
ATOM 4672 N N . PHE A 1 576 ? -29.122 -3.537 14.903 1.00 89.62 576 PHE A N 1
ATOM 4673 C CA . PHE A 1 576 ? -30.272 -3.043 14.134 1.00 89.62 576 PHE A CA 1
ATOM 4674 C C . PHE A 1 576 ? -30.401 -1.511 14.186 1.00 89.62 576 PHE A C 1
ATOM 4676 O O . PHE A 1 576 ? -30.572 -0.877 13.149 1.00 89.62 576 PHE A O 1
ATOM 4683 N N . VAL A 1 577 ? -30.260 -0.915 15.374 1.00 93.31 577 VAL A N 1
ATOM 4684 C CA . VAL A 1 577 ? -30.363 0.541 15.579 1.00 93.31 577 VAL A CA 1
ATOM 4685 C C . VAL A 1 577 ? -29.218 1.267 14.875 1.00 93.31 577 VAL A C 1
ATOM 4687 O O . VAL A 1 577 ? -29.443 2.261 14.189 1.00 93.31 577 VAL A O 1
ATOM 4690 N N . ILE A 1 578 ? -27.995 0.741 14.993 1.00 92.75 578 ILE A N 1
ATOM 4691 C CA . ILE A 1 578 ? -26.814 1.276 14.305 1.00 92.75 578 ILE A CA 1
ATOM 4692 C C . ILE A 1 578 ? -27.020 1.214 12.791 1.00 92.75 578 ILE A C 1
ATOM 4694 O O . ILE A 1 578 ? -26.848 2.218 12.102 1.00 92.75 578 ILE A O 1
ATOM 4698 N N . GLN A 1 579 ? -27.430 0.059 12.267 1.00 90.56 579 GLN A N 1
ATOM 4699 C CA . GLN A 1 579 ? -27.685 -0.116 10.841 1.00 90.56 579 GLN A CA 1
ATOM 4700 C C . GLN A 1 579 ? -28.769 0.845 10.343 1.00 90.56 579 GLN A C 1
ATOM 4702 O O . GLN A 1 579 ? -28.587 1.454 9.291 1.00 90.56 579 GLN A O 1
ATOM 4707 N N . GLU A 1 580 ? -29.876 1.006 11.069 1.00 91.69 580 GLU A N 1
ATOM 4708 C CA . GLU A 1 580 ? -30.965 1.909 10.689 1.00 91.69 580 GLU A CA 1
ATOM 4709 C C . GLU A 1 580 ? -30.520 3.376 10.683 1.00 91.69 580 GLU A C 1
ATOM 4711 O O . GLU A 1 580 ? -30.753 4.074 9.695 1.00 91.69 580 GLU A O 1
ATOM 4716 N N . ALA A 1 581 ? -29.834 3.824 11.738 1.00 93.94 581 ALA A N 1
ATOM 4717 C CA . ALA A 1 581 ? -29.362 5.199 11.862 1.00 93.94 581 ALA A CA 1
ATOM 4718 C C . ALA A 1 581 ? -28.347 5.556 10.767 1.00 93.94 581 ALA A C 1
ATOM 4720 O O . ALA A 1 581 ? -28.487 6.576 10.093 1.00 93.94 581 ALA A O 1
ATOM 4721 N N . PHE A 1 582 ? -27.351 4.693 10.539 1.00 93.69 582 PHE A N 1
ATOM 4722 C CA . PHE A 1 582 ? -26.332 4.949 9.526 1.00 93.69 582 PHE A CA 1
ATOM 4723 C C . PHE A 1 582 ? -26.849 4.758 8.103 1.00 93.69 582 PHE A C 1
ATOM 4725 O O . PHE A 1 582 ? -26.431 5.508 7.232 1.00 93.69 582 PHE A O 1
ATOM 4732 N N . SER A 1 583 ? -27.792 3.844 7.840 1.00 91.38 583 SER A N 1
ATOM 4733 C CA . SER A 1 583 ? -28.353 3.655 6.487 1.00 91.38 583 SER A CA 1
ATOM 4734 C C . SER A 1 583 ? -28.984 4.928 5.911 1.00 91.38 583 SER A C 1
ATOM 4736 O O . SER A 1 583 ? -29.083 5.052 4.698 1.00 91.38 583 SER A O 1
ATOM 4738 N N . GLN A 1 584 ? -29.394 5.880 6.754 1.00 92.50 584 GLN A N 1
ATOM 4739 C CA . GLN A 1 584 ? -29.936 7.173 6.319 1.00 92.50 584 GLN A CA 1
ATOM 4740 C C . GLN A 1 584 ? -28.860 8.133 5.785 1.00 92.50 584 GLN A C 1
ATOM 4742 O O . GLN A 1 584 ? -29.191 9.125 5.139 1.00 92.50 584 GLN A O 1
ATOM 4747 N N . LEU A 1 585 ? -27.581 7.856 6.055 1.00 94.88 585 LEU A N 1
ATOM 4748 C CA . LEU A 1 585 ? -26.441 8.671 5.631 1.00 94.88 585 LEU A CA 1
ATOM 4749 C C . LEU A 1 585 ? -25.820 8.221 4.299 1.00 94.88 585 LEU A C 1
ATOM 4751 O O . LEU A 1 585 ? -24.901 8.883 3.813 1.00 94.88 585 LEU A O 1
ATOM 4755 N N . TYR A 1 586 ? -26.307 7.124 3.713 1.00 94.12 586 TYR A N 1
ATOM 4756 C CA . TYR A 1 586 ? -25.773 6.537 2.482 1.00 94.12 586 TYR A CA 1
ATOM 4757 C C . TYR A 1 586 ? -26.884 6.290 1.459 1.00 94.12 586 TYR A C 1
ATOM 4759 O O . TYR A 1 586 ? -28.022 5.984 1.810 1.00 94.12 586 TYR A O 1
ATOM 4767 N N . GLN A 1 587 ? -26.545 6.387 0.176 1.00 89.94 587 GLN A N 1
ATOM 4768 C CA . GLN A 1 587 ? -27.420 6.000 -0.931 1.00 89.94 587 GLN A CA 1
ATOM 4769 C C . GLN A 1 587 ? -27.384 4.483 -1.164 1.00 89.94 587 GLN A C 1
ATOM 4771 O O . GLN A 1 587 ? -28.393 3.871 -1.523 1.00 89.94 587 GLN A O 1
ATOM 4776 N N . MET A 1 588 ? -26.216 3.870 -0.976 1.00 87.06 588 MET A N 1
ATOM 4777 C CA . MET A 1 588 ? -25.980 2.441 -1.125 1.00 87.06 588 MET A CA 1
ATOM 4778 C C . MET A 1 588 ? -26.342 1.654 0.136 1.00 87.06 588 MET A C 1
ATOM 4780 O O . MET A 1 588 ? -26.206 2.106 1.273 1.00 87.06 588 MET A O 1
ATOM 4784 N N . SER A 1 589 ? -26.740 0.397 -0.063 1.00 84.94 589 SER A N 1
ATOM 4785 C CA . SER A 1 589 ? -27.209 -0.487 1.008 1.00 84.94 589 SER A CA 1
ATOM 4786 C C . SER A 1 589 ? -26.085 -1.247 1.737 1.00 84.94 589 SER A C 1
ATOM 4788 O O . SER A 1 589 ? -26.207 -2.449 1.998 1.00 84.94 589 SER A O 1
ATOM 4790 N N . PHE A 1 590 ? -24.989 -0.562 2.101 1.00 81.94 590 PHE A N 1
ATOM 4791 C CA . PHE A 1 590 ? -23.796 -1.194 2.697 1.00 81.94 590 PHE A CA 1
ATOM 4792 C C . PHE A 1 590 ? -24.122 -2.107 3.887 1.00 81.94 590 PHE A C 1
ATOM 4794 O O . PHE A 1 590 ? -23.679 -3.250 3.945 1.00 81.94 590 PHE A O 1
ATOM 4801 N N . PHE A 1 591 ? -24.972 -1.628 4.791 1.00 76.94 591 PHE A N 1
ATOM 4802 C CA . PHE A 1 591 ? -25.324 -2.286 6.052 1.00 76.94 591 PHE A CA 1
ATOM 4803 C C . PHE A 1 591 ? -26.221 -3.519 5.903 1.00 76.94 591 PHE A C 1
ATOM 4805 O O . PHE A 1 591 ? -26.427 -4.234 6.876 1.00 76.94 591 PHE A O 1
ATOM 4812 N N . LYS A 1 592 ? -26.802 -3.741 4.719 1.00 74.19 592 LYS A N 1
ATOM 4813 C CA . LYS A 1 592 ? -27.738 -4.852 4.475 1.00 74.19 592 LYS A CA 1
ATOM 4814 C C . LYS A 1 592 ? -27.208 -5.868 3.473 1.00 74.19 592 LYS A C 1
ATOM 4816 O O . LYS A 1 592 ? -27.658 -7.012 3.471 1.00 74.19 592 LYS A O 1
ATOM 4821 N N . LYS A 1 593 ? -26.357 -5.429 2.544 1.00 79.38 593 LYS A N 1
ATOM 4822 C CA . LYS A 1 593 ? -25.995 -6.224 1.365 1.00 79.38 593 LYS A CA 1
ATOM 4823 C C . LYS A 1 593 ? -24.519 -6.172 0.996 1.00 79.38 593 LYS A C 1
ATOM 4825 O O . LYS A 1 593 ? -24.150 -6.872 0.053 1.00 79.38 593 LYS A O 1
ATOM 4830 N N . ALA A 1 594 ? -23.685 -5.383 1.683 1.00 83.69 594 ALA A N 1
ATOM 4831 C CA . ALA A 1 594 ? -22.259 -5.408 1.385 1.00 83.69 594 ALA A CA 1
ATOM 4832 C C . ALA A 1 594 ? -21.677 -6.784 1.721 1.00 83.69 594 ALA A C 1
ATOM 4834 O O . ALA A 1 594 ? -21.973 -7.374 2.756 1.00 83.69 594 ALA A O 1
ATOM 4835 N N . ARG A 1 595 ? -20.845 -7.318 0.836 1.00 88.12 595 ARG A N 1
ATOM 4836 C CA . ARG A 1 595 ? -20.115 -8.566 1.053 1.00 88.12 595 ARG A CA 1
ATOM 4837 C C . ARG A 1 595 ? -18.687 -8.391 0.588 1.00 88.12 595 ARG A C 1
ATOM 4839 O O . ARG A 1 595 ? -18.424 -7.650 -0.352 1.00 88.12 595 ARG A O 1
ATOM 4846 N N . VAL A 1 596 ? -17.776 -9.113 1.224 1.00 89.25 596 VAL A N 1
ATOM 4847 C CA . VAL A 1 596 ? -16.370 -9.161 0.819 1.00 89.25 596 VAL A CA 1
ATOM 4848 C C . VAL A 1 596 ? -16.054 -10.524 0.214 1.00 89.25 596 VAL A C 1
ATOM 4850 O O . VAL A 1 596 ? -16.242 -11.570 0.846 1.00 89.25 596 VAL A O 1
ATOM 4853 N N . GLN A 1 597 ? -15.582 -10.515 -1.028 1.00 89.31 597 GLN A N 1
ATOM 4854 C CA . GLN A 1 597 ? -15.112 -11.699 -1.740 1.00 89.31 597 GLN A CA 1
ATOM 4855 C C . GLN A 1 597 ? -13.584 -11.673 -1.780 1.00 89.31 597 GLN A C 1
ATOM 4857 O O . GLN A 1 597 ? -13.013 -10.666 -2.178 1.00 89.31 597 GLN A O 1
ATOM 4862 N N . GLU A 1 598 ? -12.932 -12.757 -1.357 1.00 87.06 598 GLU A N 1
ATOM 4863 C CA . GLU A 1 598 ? -11.470 -12.898 -1.471 1.00 87.06 598 GLU A CA 1
ATOM 4864 C C . GLU A 1 598 ? -11.039 -12.806 -2.942 1.00 87.06 598 GLU A C 1
ATOM 4866 O O . GLU A 1 598 ? -11.793 -13.220 -3.829 1.00 87.06 598 GLU A O 1
ATOM 4871 N N . GLY A 1 599 ? -9.885 -12.173 -3.165 1.00 67.38 599 GLY A N 1
ATOM 4872 C CA . GLY A 1 599 ? -9.360 -11.811 -4.481 1.00 67.38 599 GLY A CA 1
ATOM 4873 C C . GLY A 1 599 ? -8.867 -12.978 -5.311 1.00 67.38 599 GLY A C 1
ATOM 4874 O O . GLY A 1 599 ? -8.414 -13.987 -4.727 1.00 67.38 599 GLY A O 1
#

Secondary structure (DSSP, 8-state):
-HHHHHHHHHHHHHHHHSTT-TTPPPTTTSHHHHHHHHHIIIIIIHHHHHHTTS----------S-----SHHHHTTSSGGGGTPBPTTSSBSS-HHHHHHHHHHHHHHHHT--HHHHHHHHHHHHHHHHHHHHHHHHHHHHHHHHHHHHHHHGGGGTT-HHHHHHHHHHHHHHHHT-GGGSGGGT-SS-HHHHHHHHHHHHHHHHHS---THHHHHHHHHHHHHHHHHHH-B---HHHHHHHHHHHHHHS-HHHHHHHTTS-HHHHHHHHHHHHHHHHTTS--HHHHHHHHHHHTT-TTS-B-TTTTT---EEEEEEE-SS-EEEEEEEE-SEEESSSS-EEE-HHHHHHHHHHHHTT--EEEEE-S-TTSTTTHHHHHHHHHHTTSTTTTTTEEEEEE-SSSTTTTT-S---BHHHHHHHHHHHHHTGGGGTEE--TTS-HHHHHHHHHHHHHHHHHHHHTT-SB--HHHHHHHHHHHHHHHHHHHHHHH--SEEEEEESSSSSHHHHHHHHHHHHHHHHH-TT---HHHHHHHHHHHHHHHHHHHSSPPPHHHHHHHHHHHHHHHHHHHHHHHHHHHHHHTT-SS-HHHH-EEEE-